Protein AF-A0A7W1KES5-F1 (afdb_monomer)

Foldseek 3Di:
DPPPPVPPPPPDPDDPPPLPPDDPPPPPPPPDDPPPALPDDCVLFLDNQDDDSCADDPGPLQVQQQCDDHGLAPHGAQFAGEDSDDADDDDAAKDKDKDWDFPDDDPFKTKIKIKIWIQGPWAAAPRRHNDHDTGYDRRWIKIWMKIKIKGWPDDDPDLQDKIKIKIKIKIKIWGDKDKHWFFFAFPQADAPNQQFKKFWADPVLFGPSHIDGSRNVRTAIKIKTWGMWMKMKMKMWMDHNFKIKIKIKIKTKTAWIDIDGPQPDPDVCVVIWIAGAAPWDQWWWKFFDDPQKTAQVDTDDIGGASEHDRNHYPPDRDDPDADPDDDPDRMFTWTDDSGTRPHIDGNVGPPRTGGGDRPDRGDTDDNVRTDRSRGIDHIFMKMKIKMKMKGWPPVDPFRKMKMKMKMWMDGPPDGPDDTDMDIDIDIDTHD

pLDDT: mean 80.92, std 19.57, range [22.5, 98.0]

Secondary structure (DSSP, 8-state):
------PPP-----------S--------SS------S-S-TTS-SS--SS----S-S-HHHHHTT----TTB-S---SSBPPSS--------EEEEEEEEEEEE-SSEEEEEEEEEEEE-S-----SBSS----SSTT--EEEEEEEEEEEEE--SSTTSPEEEEEEEEEEEEEEEEEEEEE-EETTT-TTGGGSEEEEE-TTS-EEEEEEETHHHHEEEEEEEEEEEEEEEEEEEEEETTEEEEEEEEEEEEPPPEEEE--SS--TTTTSEEEE--SS-SB-EEEEEETTEEEEEEEEE--B-----TT--SS---PPPPPPPPSS-SEEEEESTTPPP-S-EEGGG--S-EE---SSPPPBP-GGGEEGGGGSPPPEEEEEEEEEEEEE-TTSTT--EEEEEEEEEE--SS-SSPPEEEEEEEEE---

Solvent-accessible surface area (backbone atoms only — not comparable to full-atom values): 23877 Å² total; per-residue (Å²): 134,88,74,81,68,78,68,77,76,81,71,67,83,72,72,85,79,72,69,80,87,79,75,79,76,71,73,89,64,86,88,65,77,82,84,69,70,85,72,68,59,77,87,60,41,60,61,81,60,81,80,44,84,44,82,68,71,95,40,72,68,51,57,43,41,27,72,53,56,44,49,41,29,82,58,50,44,70,33,60,16,50,73,89,60,91,67,84,78,89,74,65,28,59,48,76,48,76,52,68,47,68,81,38,81,53,99,52,32,39,32,34,48,25,44,36,39,35,47,46,62,28,44,59,60,72,35,44,31,74,79,63,72,79,35,46,62,48,44,25,42,32,47,34,42,34,40,39,37,39,41,44,81,38,85,67,94,51,82,87,49,64,34,34,32,42,38,38,41,36,40,41,32,32,34,43,75,20,74,34,36,43,52,24,21,34,61,78,21,44,76,68,25,22,67,39,51,23,36,32,33,50,97,83,60,41,54,70,69,39,32,41,48,26,30,57,68,35,43,41,51,26,40,38,30,30,76,40,37,36,45,34,37,39,34,42,39,42,35,44,79,42,39,38,41,36,44,33,41,34,42,38,40,33,47,44,43,48,60,44,76,58,78,89,60,83,46,87,66,68,80,51,46,34,21,32,36,57,76,54,61,70,36,25,38,27,27,42,33,57,97,61,29,32,39,24,76,47,73,77,47,61,53,68,40,38,47,44,34,70,72,44,40,73,84,53,93,60,74,65,78,55,38,79,80,65,88,82,50,60,61,48,39,39,27,50,92,59,66,72,56,78,54,74,41,48,65,93,68,59,81,84,50,32,42,48,55,85,78,59,78,56,52,69,68,55,81,83,46,44,27,59,70,70,56,39,56,66,40,33,38,38,45,29,45,36,37,36,43,34,40,38,45,74,91,43,94,41,40,37,34,46,28,43,34,39,38,43,34,39,30,77,85,89,49,75,39,79,67,49,70,51,72,51,77,49,72,53,70,47,127

Structure (mmCIF, N/CA/C/O backbone):
data_AF-A0A7W1KES5-F1
#
_entry.id   AF-A0A7W1KES5-F1
#
loop_
_atom_site.group_PDB
_atom_site.id
_atom_site.type_symbol
_atom_site.label_atom_id
_atom_site.label_alt_id
_atom_site.label_comp_id
_atom_site.label_asym_id
_atom_site.label_entity_id
_atom_site.label_seq_id
_atom_site.pdbx_PDB_ins_code
_atom_site.Cartn_x
_atom_site.Cartn_y
_atom_site.Cartn_z
_atom_site.occupancy
_atom_site.B_iso_or_equiv
_atom_site.auth_seq_id
_atom_site.auth_comp_id
_atom_site.auth_asym_id
_atom_site.auth_atom_id
_atom_site.pdbx_PDB_model_num
ATOM 1 N N . TYR A 1 1 ? 24.770 -3.567 -27.917 1.00 22.50 1 TYR A N 1
ATOM 2 C CA . TYR A 1 1 ? 24.218 -4.322 -26.775 1.00 22.50 1 TYR A CA 1
ATOM 3 C C . TYR A 1 1 ? 24.300 -3.466 -25.520 1.00 22.50 1 TYR A C 1
ATOM 5 O O . TYR A 1 1 ? 25.280 -3.547 -24.788 1.00 22.50 1 TYR A O 1
ATOM 13 N N . MET A 1 2 ? 23.306 -2.602 -25.289 1.00 23.97 2 MET A N 1
ATOM 14 C CA . MET A 1 2 ? 23.165 -1.915 -24.003 1.00 23.97 2 MET A CA 1
ATOM 15 C C . MET A 1 2 ? 22.621 -2.920 -22.988 1.00 23.97 2 MET A C 1
ATOM 17 O O . MET A 1 2 ? 21.426 -3.007 -22.758 1.00 23.97 2 MET A O 1
ATOM 21 N N . ASN A 1 3 ? 23.512 -3.709 -22.395 1.00 23.41 3 ASN A N 1
ATOM 22 C CA . ASN A 1 3 ? 23.270 -4.190 -21.046 1.00 23.41 3 ASN A CA 1
ATOM 23 C C . ASN A 1 3 ? 23.783 -3.091 -20.122 1.00 23.41 3 ASN A C 1
ATOM 25 O O . ASN A 1 3 ? 24.955 -3.085 -19.745 1.00 23.41 3 ASN A O 1
ATOM 29 N N . SER A 1 4 ? 22.905 -2.169 -19.732 1.00 24.19 4 SER A N 1
ATOM 30 C CA . SER A 1 4 ? 23.050 -1.474 -18.457 1.00 24.19 4 SER A CA 1
ATOM 31 C C . SER A 1 4 ? 22.823 -2.506 -17.350 1.00 24.19 4 SER A C 1
ATOM 33 O O . SER A 1 4 ? 21.817 -2.528 -16.647 1.00 24.19 4 SER A O 1
ATOM 35 N N . ARG A 1 5 ? 23.798 -3.409 -17.177 1.00 23.38 5 ARG A N 1
ATOM 36 C CA . ARG A 1 5 ? 23.991 -4.037 -15.878 1.00 23.38 5 ARG A CA 1
ATOM 37 C C . ARG A 1 5 ? 24.233 -2.880 -14.927 1.00 23.38 5 ARG A C 1
ATOM 39 O O . ARG A 1 5 ? 25.274 -2.232 -14.999 1.00 23.38 5 ARG A O 1
ATOM 46 N N . VAL A 1 6 ? 23.251 -2.624 -14.072 1.00 26.75 6 VAL A N 1
ATOM 47 C CA . VAL A 1 6 ? 23.444 -1.890 -12.830 1.00 26.75 6 VAL A CA 1
ATOM 48 C C . VAL A 1 6 ? 24.610 -2.581 -12.133 1.00 26.75 6 VAL A C 1
ATOM 50 O O . VAL A 1 6 ? 24.475 -3.681 -11.595 1.00 26.75 6 VAL A O 1
ATOM 53 N N . VAL A 1 7 ? 25.796 -1.985 -12.247 1.00 23.09 7 VAL A N 1
ATOM 54 C CA . VAL A 1 7 ? 26.923 -2.325 -11.389 1.00 23.09 7 VAL A CA 1
ATOM 55 C C . VAL A 1 7 ? 26.403 -2.077 -9.975 1.00 23.09 7 VAL A C 1
ATOM 57 O O . VAL A 1 7 ? 25.830 -1.006 -9.746 1.00 23.09 7 VAL A O 1
ATOM 60 N N . PRO A 1 8 ? 26.507 -3.044 -9.045 1.00 25.86 8 PRO A N 1
ATOM 61 C CA . PRO A 1 8 ? 26.100 -2.795 -7.676 1.00 25.86 8 PRO A CA 1
ATOM 62 C C . PRO A 1 8 ? 26.885 -1.574 -7.225 1.00 25.86 8 PRO A C 1
ATOM 64 O O . PRO A 1 8 ? 28.117 -1.582 -7.296 1.00 25.86 8 PRO A O 1
ATOM 67 N N . SER A 1 9 ? 26.188 -0.519 -6.805 1.00 26.70 9 SER A N 1
ATOM 68 C CA . SER A 1 9 ? 26.849 0.520 -6.040 1.00 26.70 9 SER A CA 1
ATOM 69 C C . SER A 1 9 ? 27.571 -0.202 -4.908 1.00 26.70 9 SER A C 1
ATOM 71 O O . SER A 1 9 ? 26.976 -0.970 -4.148 1.00 26.70 9 SER A O 1
ATOM 73 N N . THR A 1 10 ? 28.888 -0.038 -4.843 1.00 26.05 10 THR A N 1
ATOM 74 C CA . THR A 1 10 ? 29.629 -0.315 -3.623 1.00 26.05 10 THR A CA 1
ATOM 75 C C . THR A 1 10 ? 29.059 0.637 -2.589 1.00 26.05 10 THR A C 1
ATOM 77 O O . THR A 1 10 ? 29.464 1.795 -2.500 1.00 26.05 10 THR A O 1
ATOM 80 N N . VAL A 1 11 ? 28.038 0.164 -1.878 1.00 30.08 11 VAL A N 1
ATOM 81 C CA . VAL A 1 11 ? 27.541 0.779 -0.660 1.00 30.08 11 VAL A CA 1
ATOM 82 C C . VAL A 1 11 ? 28.735 0.745 0.280 1.00 30.08 11 VAL A C 1
ATOM 84 O O . VAL A 1 11 ? 29.110 -0.312 0.790 1.00 30.08 11 VAL A O 1
ATOM 87 N N . LEU A 1 12 ? 29.398 1.896 0.419 1.00 28.86 12 LEU A N 1
ATOM 88 C CA . LEU A 1 12 ? 30.287 2.148 1.544 1.00 28.86 12 LEU A CA 1
ATOM 89 C C . LEU A 1 12 ? 29.536 1.688 2.799 1.00 28.86 12 LEU A C 1
ATOM 91 O O . LEU A 1 12 ? 28.345 1.991 2.898 1.00 28.86 12 LEU A O 1
ATOM 95 N N . PRO A 1 13 ? 30.164 0.932 3.716 1.00 28.81 13 PRO A N 1
ATOM 96 C CA . PRO A 1 13 ? 29.484 0.480 4.919 1.00 28.81 13 PRO A CA 1
ATOM 97 C C . PRO A 1 13 ? 28.907 1.706 5.623 1.00 28.81 13 PRO A C 1
ATOM 99 O O . PRO A 1 13 ? 29.654 2.571 6.086 1.00 28.81 13 PRO A O 1
ATOM 102 N N . GLU A 1 14 ? 27.577 1.808 5.632 1.00 35.47 14 GLU A N 1
ATOM 103 C CA . GLU A 1 14 ? 26.899 2.857 6.374 1.00 35.47 14 GLU A CA 1
ATOM 104 C C . GLU A 1 14 ? 27.349 2.744 7.837 1.00 35.47 14 GLU A C 1
ATOM 106 O O . GLU A 1 14 ? 27.406 1.628 8.376 1.00 35.47 14 GLU A O 1
ATOM 111 N N . PRO A 1 15 ? 27.711 3.863 8.489 1.00 33.88 15 PRO A N 1
ATOM 112 C CA . PRO A 1 15 ? 28.007 3.840 9.912 1.00 33.88 15 PRO A CA 1
ATOM 113 C C . PRO A 1 15 ? 26.802 3.243 10.655 1.00 33.88 15 PRO A C 1
ATOM 115 O O . PRO A 1 15 ? 25.668 3.399 10.197 1.00 33.88 15 PRO A O 1
ATOM 118 N N . PRO A 1 16 ? 27.004 2.551 11.790 1.00 31.52 16 PRO A N 1
ATOM 119 C CA . PRO A 1 16 ? 25.900 1.978 12.544 1.00 31.52 16 PRO A CA 1
ATOM 120 C C . PRO A 1 16 ? 24.924 3.098 12.918 1.00 31.52 16 PRO A C 1
ATOM 122 O O . PRO A 1 16 ? 25.215 3.919 13.787 1.00 31.52 16 PRO A O 1
ATOM 125 N N . TYR A 1 17 ? 23.775 3.143 12.241 1.00 35.91 17 TYR A N 1
ATOM 126 C CA . TYR A 1 17 ? 22.695 4.061 12.567 1.00 35.91 17 TYR A CA 1
ATOM 127 C C . TYR A 1 17 ? 22.159 3.685 13.948 1.00 35.91 17 TYR A C 1
ATOM 129 O O . TYR A 1 17 ? 21.312 2.802 14.100 1.00 35.91 17 TYR A O 1
ATOM 137 N N . SER A 1 18 ? 22.659 4.359 14.981 1.00 34.75 18 SER A N 1
ATOM 138 C CA . SER A 1 18 ? 21.967 4.437 16.255 1.00 34.75 18 SER A CA 1
ATOM 139 C C . SER A 1 18 ? 20.704 5.266 16.023 1.00 34.75 18 SER A C 1
ATOM 141 O O . SER A 1 18 ? 20.756 6.455 15.710 1.00 34.75 18 SER A O 1
ATOM 143 N N . CYS A 1 19 ? 19.540 4.617 16.108 1.00 30.81 19 CYS A N 1
ATOM 144 C CA . CYS A 1 19 ? 18.259 5.315 16.059 1.00 30.81 19 CYS A CA 1
ATOM 145 C C . CYS A 1 19 ? 18.276 6.387 17.176 1.00 30.81 19 CYS A C 1
ATOM 147 O O . CYS A 1 19 ? 18.504 6.018 18.332 1.00 30.81 19 CYS A O 1
ATOM 149 N N . PRO A 1 20 ? 18.082 7.690 16.881 1.00 35.19 20 PRO A N 1
ATOM 150 C CA . PRO A 1 20 ? 18.092 8.718 17.914 1.00 35.19 20 PRO A CA 1
ATOM 151 C C . PRO A 1 20 ? 16.995 8.400 18.932 1.00 35.19 20 PRO A C 1
ATOM 153 O O . PRO A 1 20 ? 15.816 8.295 18.594 1.00 35.19 20 PRO A O 1
ATOM 156 N N . VAL A 1 21 ? 17.415 8.180 20.178 1.00 43.50 21 VAL A N 1
ATOM 157 C CA . VAL A 1 21 ? 16.551 7.730 21.280 1.00 43.50 21 VAL A CA 1
ATOM 158 C C . VAL A 1 21 ? 15.686 8.878 21.821 1.00 43.50 21 VAL A C 1
ATOM 160 O O . VAL A 1 21 ? 14.655 8.623 22.427 1.00 43.50 21 VAL A O 1
ATOM 163 N N . ASN A 1 22 ? 16.034 10.137 21.536 1.00 38.88 22 ASN A N 1
ATOM 164 C CA . ASN A 1 22 ? 15.450 11.303 22.204 1.00 38.88 22 ASN A CA 1
ATOM 165 C C . ASN A 1 22 ? 14.946 12.382 21.240 1.00 38.88 22 ASN A C 1
ATOM 167 O O . ASN A 1 22 ? 15.418 13.515 21.251 1.00 38.88 22 ASN A O 1
ATOM 171 N N . THR A 1 23 ? 13.926 12.067 20.452 1.00 34.72 23 THR A N 1
ATOM 172 C CA . THR A 1 23 ? 12.963 13.098 20.045 1.00 34.72 23 THR A CA 1
ATOM 173 C C . THR A 1 23 ? 11.619 12.749 20.654 1.00 34.72 23 THR A C 1
ATOM 175 O O . THR A 1 23 ? 10.756 12.120 20.044 1.00 34.72 23 THR A O 1
ATOM 178 N N . THR A 1 24 ? 11.454 13.145 21.915 1.00 33.44 24 THR A N 1
ATOM 179 C CA . THR A 1 24 ? 10.145 13.352 22.526 1.00 33.44 24 THR A CA 1
ATOM 180 C C . THR A 1 24 ? 9.411 14.384 21.676 1.00 33.44 24 THR A C 1
ATOM 182 O O . THR A 1 24 ? 9.537 15.590 21.864 1.00 33.44 24 THR A O 1
ATOM 185 N N . LEU A 1 25 ? 8.656 13.908 20.686 1.00 29.28 25 LEU A N 1
ATOM 186 C CA . LEU A 1 25 ? 7.562 14.678 20.118 1.00 29.28 25 LEU A CA 1
ATOM 187 C C . LEU A 1 25 ? 6.574 14.879 21.263 1.00 29.28 25 LEU A C 1
ATOM 189 O O . LEU A 1 25 ? 5.777 13.993 21.566 1.00 29.28 25 LEU A O 1
ATOM 193 N N . VAL A 1 26 ? 6.707 16.009 21.958 1.00 29.23 26 VAL A N 1
ATOM 194 C CA . VAL A 1 26 ? 5.766 16.425 22.992 1.00 29.23 26 VAL A CA 1
ATOM 195 C C . VAL A 1 26 ? 4.413 16.543 22.294 1.00 29.23 26 VAL A C 1
ATOM 197 O O . VAL A 1 26 ? 4.291 17.333 21.350 1.00 29.23 26 VAL A O 1
ATOM 200 N N . PRO A 1 27 ? 3.409 15.733 22.665 1.00 30.84 27 PRO A N 1
ATOM 201 C CA . PRO A 1 27 ? 2.103 15.854 22.055 1.00 30.84 27 PRO A CA 1
ATOM 202 C C . PRO A 1 27 ? 1.579 17.260 22.349 1.00 30.84 27 PRO A C 1
ATOM 204 O O . PRO A 1 27 ? 1.661 17.748 23.476 1.00 30.84 27 PRO A O 1
ATOM 207 N N . ARG A 1 28 ? 1.066 17.937 21.319 1.00 29.88 28 ARG A N 1
ATOM 208 C CA . ARG A 1 28 ? 0.442 19.260 21.435 1.00 29.88 28 ARG A CA 1
ATOM 209 C C . ARG A 1 28 ? -0.940 19.110 22.092 1.00 29.88 28 ARG A C 1
ATOM 211 O O . ARG A 1 28 ? -1.958 19.412 21.485 1.00 29.88 28 ARG A O 1
ATOM 218 N N . PHE A 1 29 ? -0.980 18.606 23.323 1.00 32.78 29 PHE A N 1
ATOM 219 C CA . PHE A 1 29 ? -2.129 18.761 24.205 1.00 32.78 29 PHE A CA 1
ATOM 220 C C . PHE A 1 29 ? -1.980 20.120 24.880 1.00 32.78 29 PHE A C 1
ATOM 222 O O . PHE A 1 29 ? -1.176 20.306 25.790 1.00 32.78 29 PHE A O 1
ATOM 229 N N . ILE A 1 30 ? -2.715 21.107 24.375 1.00 30.69 30 ILE A N 1
ATOM 230 C CA . ILE A 1 30 ? -2.889 22.374 25.076 1.00 30.69 30 ILE A CA 1
ATOM 231 C C . ILE A 1 30 ? -3.699 22.056 26.340 1.00 30.69 30 ILE A C 1
ATOM 233 O O . ILE A 1 30 ? -4.882 21.745 26.249 1.00 30.69 30 ILE A O 1
ATOM 237 N N . GLY A 1 31 ? -3.054 22.119 27.507 1.00 29.22 31 GLY A N 1
ATOM 238 C CA . GLY A 1 31 ? -3.742 22.344 28.781 1.00 29.22 31 GLY A CA 1
ATOM 239 C C . GLY A 1 31 ? -4.146 21.139 29.636 1.00 29.22 31 GLY A C 1
ATOM 240 O O . GLY A 1 31 ? -4.930 21.338 30.557 1.00 29.22 31 GLY A O 1
ATOM 241 N N . GLN A 1 32 ? -3.623 19.928 29.424 1.00 33.50 32 GLN A N 1
ATOM 242 C CA . GLN A 1 32 ? -3.761 18.854 30.421 1.00 33.50 32 GLN A CA 1
ATOM 243 C C . GLN A 1 32 ? -2.382 18.383 30.882 1.00 33.50 32 GLN A C 1
ATOM 245 O O . GLN A 1 32 ? -1.514 18.081 30.064 1.00 33.50 32 GLN A O 1
ATOM 250 N N . GLN A 1 33 ? -2.176 18.390 32.204 1.00 28.94 33 GLN A N 1
ATOM 251 C CA . GLN A 1 33 ? -1.001 17.812 32.853 1.00 28.94 33 GLN A CA 1
ATOM 252 C C . GLN A 1 33 ? -0.781 16.376 32.344 1.00 28.94 33 GLN A C 1
ATOM 254 O O . GLN A 1 33 ? -1.757 15.705 31.996 1.00 28.94 33 GLN A O 1
ATOM 259 N N . PRO A 1 34 ? 0.475 15.889 32.285 1.00 29.86 34 PRO A N 1
ATOM 260 C CA . PRO A 1 34 ? 0.711 14.481 32.009 1.00 29.86 34 PRO A CA 1
ATOM 261 C C . PRO A 1 34 ? -0.091 13.688 33.038 1.00 29.86 34 PRO A C 1
ATOM 263 O O . PRO A 1 34 ? 0.063 13.932 34.232 1.00 29.86 34 PRO A O 1
ATOM 266 N N . LEU A 1 35 ? -0.970 12.795 32.577 1.00 36.56 35 LEU A N 1
ATOM 267 C CA . LEU A 1 35 ? -1.614 11.814 33.443 1.00 36.56 35 LEU A CA 1
ATOM 268 C C . LEU A 1 35 ? -0.486 10.982 34.060 1.00 36.56 35 LEU A C 1
ATOM 270 O O . LEU A 1 35 ? 0.051 10.070 33.426 1.00 36.56 35 LEU A O 1
ATOM 274 N N . GLU A 1 36 ? -0.065 11.388 35.259 1.00 35.03 36 GLU A N 1
ATOM 275 C CA . GLU A 1 36 ? 0.751 10.592 36.157 1.00 35.03 36 GLU A CA 1
ATOM 276 C C . GLU A 1 36 ? 0.100 9.215 36.264 1.00 35.03 36 GLU A C 1
ATOM 278 O O . GLU A 1 36 ? -1.122 9.109 36.267 1.00 35.03 36 GLU A O 1
ATOM 283 N N . THR A 1 37 ? 0.945 8.182 36.260 1.00 34.94 37 THR A N 1
ATOM 284 C CA . THR A 1 37 ? 0.704 6.793 36.687 1.00 34.94 37 THR A CA 1
ATOM 285 C C . THR A 1 37 ? -0.748 6.393 36.956 1.00 34.94 37 THR A C 1
ATOM 287 O O . THR A 1 37 ? -1.386 7.014 37.795 1.00 34.94 37 THR A O 1
ATOM 290 N N . CYS A 1 38 ? -1.210 5.279 36.367 1.00 42.09 38 CYS A N 1
ATOM 291 C CA . CYS A 1 38 ? -2.447 4.554 36.712 1.00 42.09 38 CYS A CA 1
ATOM 292 C C . CYS A 1 38 ? -2.543 4.200 38.217 1.00 42.09 38 CYS A C 1
ATOM 294 O O . CYS A 1 38 ? -2.429 3.040 38.604 1.00 42.09 38 CYS A O 1
ATOM 296 N N . ASN A 1 39 ? -2.717 5.210 39.058 1.00 36.47 39 ASN A N 1
ATOM 297 C CA . ASN A 1 39 ? -2.851 5.178 40.507 1.00 36.47 39 ASN A CA 1
ATOM 298 C C . ASN A 1 39 ? -4.284 5.555 40.897 1.00 36.47 39 A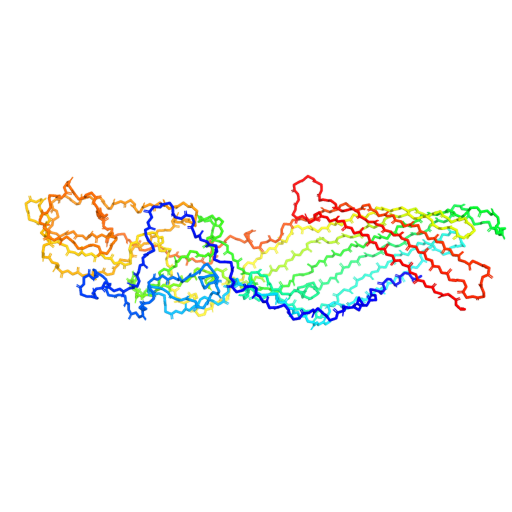SN A C 1
ATOM 300 O O . ASN A 1 39 ? -4.529 5.996 42.016 1.00 36.47 39 ASN A O 1
ATOM 304 N N . GLU A 1 40 ? -5.244 5.395 39.988 1.00 44.84 40 GLU A N 1
ATOM 305 C CA . GLU A 1 40 ? -6.635 5.344 40.409 1.00 44.84 40 GLU A CA 1
ATOM 306 C C . GLU A 1 40 ? -6.884 3.970 41.033 1.00 44.84 40 GLU A C 1
ATOM 308 O O . GLU A 1 40 ? -6.572 2.934 40.441 1.00 44.84 40 GLU A O 1
ATOM 313 N N . ASP A 1 41 ? -7.383 3.976 42.270 1.00 42.06 41 ASP A N 1
ATOM 314 C CA . ASP A 1 41 ? -7.801 2.778 42.992 1.00 42.06 41 ASP A CA 1
ATOM 315 C C . ASP A 1 41 ? -8.721 1.944 42.077 1.00 42.06 41 ASP A C 1
ATOM 317 O O . ASP A 1 41 ? -9.739 2.470 41.619 1.00 42.06 41 ASP A O 1
ATOM 321 N N . PRO A 1 42 ? -8.418 0.661 41.800 1.00 43.06 42 PRO A N 1
ATOM 322 C CA . PRO A 1 42 ? -9.267 -0.190 40.965 1.00 43.06 42 PRO A CA 1
ATOM 323 C C . PRO A 1 42 ? -10.704 -0.338 41.500 1.00 43.06 42 PRO A C 1
ATOM 325 O O . PRO A 1 42 ? -11.564 -0.827 40.776 1.00 43.06 42 PRO A O 1
ATOM 328 N N . ARG A 1 43 ? -10.982 0.094 42.740 1.00 41.25 43 ARG A N 1
ATOM 329 C CA . ARG A 1 43 ? -12.330 0.172 43.331 1.00 41.25 43 ARG A CA 1
ATOM 330 C C . ARG A 1 43 ? -13.144 1.402 42.908 1.00 41.25 43 ARG A C 1
ATOM 332 O O . ARG A 1 43 ? -14.353 1.386 43.093 1.00 41.25 43 ARG A O 1
ATOM 339 N N . ASN A 1 44 ? -12.514 2.432 42.341 1.00 45.12 44 ASN A N 1
ATOM 340 C CA . ASN A 1 44 ? -13.181 3.653 41.864 1.00 45.12 44 ASN A CA 1
ATOM 341 C C . ASN A 1 44 ? -13.401 3.671 40.347 1.00 45.12 44 ASN A C 1
ATOM 343 O O . ASN A 1 44 ? -13.949 4.640 39.827 1.00 45.12 44 ASN A O 1
ATOM 347 N N . GLN A 1 45 ? -12.985 2.624 39.627 1.00 53.50 45 GLN A N 1
ATOM 348 C CA . GLN A 1 45 ? -13.251 2.526 38.199 1.00 53.50 45 GLN A CA 1
ATOM 349 C C . GLN A 1 45 ? -14.593 1.824 37.968 1.00 53.50 45 GLN A C 1
ATOM 351 O O . GLN A 1 45 ? -14.745 0.668 38.368 1.00 53.50 45 GLN A O 1
ATOM 356 N N . PRO A 1 46 ? -15.548 2.464 37.270 1.00 52.03 46 PRO A N 1
ATOM 357 C CA . PRO A 1 46 ? -16.840 1.862 36.947 1.00 52.03 46 PRO A CA 1
ATOM 358 C C . PRO A 1 46 ? -16.725 0.626 36.050 1.00 52.03 46 PRO A C 1
ATOM 360 O O . PRO A 1 46 ? -17.709 -0.055 35.804 1.00 52.03 46 PRO A O 1
ATOM 363 N N . CYS A 1 47 ? -15.538 0.314 35.535 1.00 59.09 47 CYS A N 1
ATOM 364 C CA . CYS A 1 47 ? -15.312 -0.859 34.713 1.00 59.09 47 CYS A CA 1
ATOM 365 C C . CYS A 1 47 ? -13.964 -1.473 35.057 1.00 59.09 47 CYS A C 1
ATOM 367 O O . CYS A 1 47 ? -12.921 -0.846 34.876 1.00 59.09 47 CYS A O 1
ATOM 369 N N . VAL A 1 48 ? -13.976 -2.716 35.533 1.00 52.28 48 VAL A N 1
ATOM 370 C CA . VAL A 1 48 ? -12.744 -3.457 35.799 1.00 52.28 48 VAL A CA 1
ATOM 371 C C . VAL A 1 48 ? -12.197 -3.958 34.464 1.00 52.28 48 VAL A C 1
ATOM 373 O O . VAL A 1 48 ? -12.683 -4.943 33.908 1.00 52.28 48 VAL A O 1
ATOM 376 N N . PHE A 1 49 ? -11.189 -3.266 33.931 1.00 54.38 49 PHE A N 1
ATOM 377 C CA . PHE A 1 49 ? -10.493 -3.702 32.722 1.00 54.38 49 PHE A CA 1
ATOM 378 C C . PHE A 1 49 ? -9.845 -5.060 32.961 1.00 54.38 49 PHE A C 1
ATOM 380 O O . PHE A 1 49 ? -9.122 -5.264 33.938 1.00 54.38 49 PHE A O 1
ATOM 387 N N . LYS A 1 50 ? -10.099 -5.998 32.048 1.00 48.47 50 LYS A N 1
ATOM 388 C CA . LYS A 1 50 ? -9.835 -7.416 32.293 1.00 48.47 50 LYS A CA 1
ATOM 389 C C . LYS A 1 50 ? -8.350 -7.697 32.577 1.00 48.47 50 LYS A C 1
ATOM 391 O O . LYS A 1 50 ? -8.072 -8.537 33.425 1.00 48.47 50 LYS A O 1
ATOM 396 N N . TYR A 1 51 ? -7.398 -7.018 31.913 1.00 46.94 51 TYR A N 1
ATOM 397 C CA . TYR A 1 51 ? -5.998 -7.483 31.939 1.00 46.94 51 TYR A CA 1
ATOM 398 C C . TYR A 1 51 ? -4.850 -6.468 31.717 1.00 46.94 51 TYR A C 1
ATOM 400 O O . TYR A 1 51 ? -3.700 -6.907 31.714 1.00 46.94 51 TYR A O 1
ATOM 408 N N . ASN A 1 52 ? -5.061 -5.149 31.586 1.00 50.28 52 ASN A N 1
ATOM 409 C CA . ASN A 1 52 ? -3.944 -4.204 31.370 1.00 50.28 52 ASN A CA 1
ATOM 410 C C . ASN A 1 52 ? -3.892 -3.054 32.381 1.00 50.28 52 ASN A C 1
ATOM 412 O O . ASN A 1 52 ? -4.752 -2.182 32.381 1.00 50.28 52 ASN A O 1
ATOM 416 N N . ARG A 1 53 ? -2.814 -3.003 33.181 1.00 50.56 53 ARG A N 1
ATOM 417 C CA . ARG A 1 53 ? -2.487 -1.859 34.061 1.00 50.56 53 ARG A CA 1
ATOM 418 C C . ARG A 1 53 ? -1.838 -0.683 33.317 1.00 50.56 53 ARG A C 1
ATOM 420 O O . ARG A 1 53 ? -1.570 0.342 33.930 1.00 50.56 53 ARG A O 1
ATOM 427 N N . ASN A 1 54 ? -1.564 -0.827 32.019 1.00 54.81 54 ASN A N 1
ATOM 428 C CA . ASN A 1 54 ? -1.001 0.236 31.191 1.00 54.81 54 ASN A CA 1
ATOM 429 C C . ASN A 1 54 ? -2.143 1.028 30.542 1.00 54.81 54 ASN A C 1
ATOM 431 O O . ASN A 1 54 ? -2.685 0.621 29.515 1.00 54.81 54 ASN A O 1
ATOM 435 N N . CYS A 1 55 ? -2.526 2.147 31.157 1.00 59.91 55 CYS A N 1
ATOM 436 C CA . CYS A 1 55 ? -3.639 2.980 30.683 1.00 59.91 55 CYS A CA 1
ATOM 437 C C . CYS A 1 55 ? -3.237 3.879 29.508 1.00 59.91 55 CYS A C 1
ATOM 439 O O . CYS A 1 55 ? -4.081 4.274 28.708 1.00 59.91 55 CYS A O 1
ATOM 441 N N . THR A 1 56 ? -1.949 4.201 29.389 1.00 66.12 56 THR A N 1
ATOM 442 C CA . THR A 1 56 ? -1.424 5.118 28.379 1.00 66.12 56 THR A CA 1
ATOM 443 C C . THR A 1 56 ? -0.053 4.653 27.907 1.00 66.12 56 THR A C 1
ATOM 445 O O . THR A 1 56 ? 0.724 4.054 28.650 1.00 66.12 56 THR A O 1
ATOM 448 N N . THR A 1 57 ? 0.238 4.890 26.631 1.00 72.31 57 THR A N 1
ATOM 449 C CA . THR A 1 57 ? 1.590 4.702 26.103 1.00 72.31 57 THR A CA 1
ATOM 450 C C . THR A 1 57 ? 2.480 5.876 26.506 1.00 72.31 57 THR A C 1
ATOM 452 O O . THR A 1 57 ? 2.016 7.010 26.623 1.00 72.31 57 THR A O 1
ATOM 455 N N . SER A 1 58 ? 3.777 5.622 26.662 1.00 79.00 58 SER A N 1
ATOM 456 C CA . SER A 1 58 ? 4.774 6.661 26.931 1.00 79.00 58 SER A CA 1
ATOM 457 C C . SER A 1 58 ? 5.136 7.494 25.692 1.00 79.00 58 SER A C 1
ATOM 459 O O . SER A 1 58 ? 5.701 8.581 25.814 1.00 79.00 58 SER A O 1
ATOM 461 N N . SER A 1 59 ? 4.850 6.995 24.480 1.00 86.69 59 SER A N 1
ATOM 462 C CA . SER A 1 59 ? 5.231 7.663 23.232 1.00 86.69 59 SER A CA 1
ATOM 463 C C . SER A 1 59 ? 4.437 7.181 22.017 1.00 86.69 59 SER A C 1
ATOM 465 O O . SER A 1 59 ? 4.013 6.030 21.932 1.00 86.69 59 SER A O 1
ATOM 467 N N . LEU A 1 60 ? 4.344 8.029 20.986 1.00 86.19 60 LEU A N 1
ATOM 468 C CA . LEU A 1 60 ? 3.773 7.642 19.688 1.00 86.19 60 LEU A CA 1
ATOM 469 C C . LEU A 1 60 ? 4.489 6.424 19.074 1.00 86.19 60 LEU A C 1
ATOM 471 O O . LEU A 1 60 ? 3.863 5.596 18.413 1.00 86.19 60 LEU A O 1
ATOM 475 N N . ARG A 1 61 ? 5.801 6.297 19.315 1.00 88.31 61 ARG A N 1
ATOM 476 C CA . ARG A 1 61 ? 6.615 5.169 18.850 1.00 88.31 61 ARG A CA 1
ATOM 477 C C . ARG A 1 61 ? 6.122 3.850 19.429 1.00 88.31 61 ARG A C 1
ATOM 479 O O . ARG A 1 61 ? 5.978 2.875 18.698 1.00 88.31 61 ARG A O 1
ATOM 486 N N . GLU A 1 62 ? 5.870 3.821 20.730 1.00 86.62 62 GLU A N 1
ATOM 487 C CA . GLU A 1 62 ? 5.362 2.637 21.413 1.00 86.62 62 GLU A CA 1
ATOM 488 C C . GLU A 1 62 ? 3.923 2.321 20.975 1.00 86.62 62 GLU A C 1
ATOM 490 O O . GLU A 1 62 ? 3.667 1.175 20.594 1.00 86.62 62 GLU A O 1
ATOM 495 N N . ALA A 1 63 ? 3.040 3.325 20.891 1.00 85.38 63 ALA A N 1
ATOM 496 C CA . ALA A 1 63 ? 1.677 3.149 20.378 1.00 85.38 63 ALA A CA 1
ATOM 497 C C . ALA A 1 63 ? 1.645 2.539 18.971 1.00 85.38 63 ALA A C 1
ATOM 499 O O . ALA A 1 63 ? 0.934 1.567 18.734 1.00 85.38 63 ALA A O 1
ATOM 500 N N . LEU A 1 64 ? 2.436 3.070 18.033 1.00 88.81 64 LEU A N 1
ATOM 501 C CA . LEU A 1 64 ? 2.415 2.632 16.634 1.00 88.81 64 LEU A CA 1
ATOM 502 C C . LEU A 1 64 ? 3.287 1.395 16.349 1.00 88.81 64 LEU A C 1
ATOM 504 O O . LEU A 1 64 ? 3.210 0.816 15.261 1.00 88.81 64 LEU A O 1
ATOM 508 N N . SER A 1 65 ? 4.081 0.940 17.325 1.00 88.38 65 SER A N 1
ATOM 509 C CA . SER A 1 65 ? 4.946 -0.243 17.188 1.00 88.38 65 SER A CA 1
ATOM 510 C C . SER A 1 65 ? 4.174 -1.550 16.955 1.00 88.38 65 SER A C 1
ATOM 512 O O . SER A 1 65 ? 4.744 -2.538 16.478 1.00 88.38 65 SER A O 1
ATOM 514 N N . GLY A 1 66 ? 2.892 -1.582 17.339 1.00 85.75 66 GLY A N 1
ATOM 515 C CA . GLY A 1 66 ? 2.059 -2.785 17.360 1.00 85.75 66 GLY A CA 1
ATOM 516 C C . GLY A 1 66 ? 2.478 -3.828 18.393 1.00 85.75 66 GLY A C 1
ATOM 517 O O . GLY A 1 66 ? 2.147 -5.003 18.238 1.00 85.75 66 GLY A O 1
ATOM 518 N N . LYS A 1 67 ? 3.243 -3.425 19.415 1.00 84.69 67 LYS A N 1
ATOM 519 C CA . LYS A 1 67 ? 3.583 -4.254 20.583 1.00 84.69 67 LYS A CA 1
ATOM 520 C C . LYS A 1 67 ? 2.809 -3.855 21.839 1.00 84.69 67 LYS A C 1
ATOM 522 O O . LYS A 1 67 ? 2.685 -4.674 22.742 1.00 84.69 67 LYS A O 1
ATOM 527 N N . PHE A 1 68 ? 2.316 -2.622 21.885 1.00 84.81 68 PHE A N 1
ATOM 528 C CA . PHE A 1 68 ? 1.571 -2.086 23.012 1.00 84.81 68 PHE A CA 1
ATOM 529 C C . PHE A 1 68 ? 0.113 -2.557 22.982 1.00 84.81 68 PHE A C 1
ATOM 531 O O . PHE A 1 68 ? -0.497 -2.666 21.916 1.00 84.81 68 PHE A O 1
ATOM 538 N N . VAL A 1 69 ? -0.424 -2.842 24.161 1.00 85.00 69 VAL A N 1
ATOM 539 C CA . VAL A 1 69 ? -1.818 -3.221 24.404 1.00 85.00 69 VAL A CA 1
ATOM 540 C C . VAL A 1 69 ? -2.370 -2.309 25.494 1.00 85.00 69 VAL A C 1
ATOM 542 O O . VAL A 1 69 ? -1.632 -1.921 26.397 1.00 85.00 69 VAL A O 1
ATOM 545 N N . PHE A 1 70 ? -3.644 -1.943 25.392 1.00 81.25 70 PHE A N 1
ATOM 546 C CA . PHE A 1 70 ? -4.301 -1.016 26.313 1.00 81.25 70 PHE A CA 1
ATOM 547 C C . PHE A 1 70 ? -5.773 -1.379 26.495 1.00 81.25 70 PHE A C 1
ATOM 549 O O . PHE A 1 70 ? -6.379 -1.978 25.604 1.00 81.25 70 PHE A O 1
ATOM 556 N N . GLY A 1 71 ? -6.342 -1.011 27.646 1.00 79.50 71 GLY A N 1
ATOM 557 C CA . GLY A 1 71 ? -7.728 -1.332 27.995 1.00 79.50 71 GLY A CA 1
ATOM 558 C C . GLY A 1 71 ? -8.029 -2.826 27.834 1.00 79.50 71 GLY A C 1
ATOM 559 O O . GLY A 1 71 ? -7.272 -3.676 28.304 1.00 79.50 71 GLY A O 1
ATOM 560 N N . ASP A 1 72 ? -9.099 -3.137 27.104 1.00 82.44 72 ASP A N 1
ATOM 561 C CA . ASP A 1 72 ? -9.555 -4.507 26.831 1.00 82.44 72 ASP A CA 1
ATOM 562 C C . ASP A 1 72 ? -8.785 -5.219 25.707 1.00 82.44 72 ASP A C 1
ATOM 564 O O . ASP A 1 72 ? -9.154 -6.318 25.295 1.00 82.44 72 ASP A O 1
ATOM 568 N N . MET A 1 73 ? -7.746 -4.606 25.137 1.00 86.38 73 MET A N 1
ATOM 569 C CA . MET A 1 73 ? -6.980 -5.237 24.067 1.00 86.38 73 MET A CA 1
ATOM 570 C C . MET A 1 73 ? -6.086 -6.343 24.636 1.00 86.38 73 MET A C 1
ATOM 572 O O . MET A 1 73 ? -5.117 -6.064 25.341 1.00 86.38 73 MET A O 1
ATOM 576 N N . GLN A 1 74 ? -6.377 -7.603 24.305 1.00 83.25 74 GLN A N 1
ATOM 577 C CA . GLN A 1 74 ? -5.620 -8.749 24.834 1.00 83.25 74 GLN A CA 1
ATOM 578 C C . GLN A 1 74 ? -4.401 -9.119 23.984 1.00 83.25 74 GLN A C 1
ATOM 580 O O . GLN A 1 74 ? -3.425 -9.678 24.483 1.00 83.25 74 GLN A O 1
ATOM 585 N N . THR A 1 75 ? -4.435 -8.819 22.683 1.00 83.94 75 THR A N 1
ATOM 586 C CA . THR A 1 75 ? -3.361 -9.196 21.753 1.00 83.94 75 THR A CA 1
ATOM 587 C C . THR A 1 75 ? -2.856 -7.991 20.972 1.00 83.94 75 THR A C 1
ATOM 589 O O . THR A 1 75 ? -3.685 -7.312 20.366 1.00 83.94 75 THR A O 1
ATOM 592 N N . PRO A 1 76 ? -1.533 -7.761 20.878 1.00 88.00 76 PRO A N 1
ATOM 593 C CA . PRO A 1 76 ? -0.977 -6.711 20.031 1.00 88.00 76 PRO A CA 1
ATOM 594 C C . PRO A 1 76 ? -1.343 -6.907 18.553 1.00 88.00 76 PRO A C 1
ATOM 596 O O . PRO A 1 76 ? -1.527 -8.038 18.082 1.00 88.00 76 PRO A O 1
ATOM 599 N N . TRP A 1 77 ? -1.398 -5.822 17.778 1.00 88.19 77 TRP A N 1
ATOM 600 C CA . TRP A 1 77 ? -1.694 -5.937 16.351 1.00 88.19 77 TRP A CA 1
ATOM 601 C C . TRP A 1 77 ? -0.507 -6.468 15.536 1.00 88.19 77 TRP A C 1
ATOM 603 O O . TRP A 1 77 ? 0.663 -6.201 15.816 1.00 88.19 77 TRP A O 1
ATOM 613 N N . LYS A 1 78 ? -0.794 -7.306 14.537 1.00 88.81 78 LYS A N 1
ATOM 614 C CA . LYS A 1 78 ? 0.180 -8.115 13.781 1.00 88.81 78 LYS A CA 1
ATOM 615 C C . LYS A 1 78 ? 0.602 -7.479 12.457 1.00 88.81 78 LYS A C 1
ATOM 617 O O . LYS A 1 78 ? 1.689 -7.787 11.967 1.00 88.81 78 LYS A O 1
ATOM 622 N N . PHE A 1 79 ? -0.240 -6.614 11.904 1.00 93.56 79 PHE A N 1
ATOM 623 C CA . PHE A 1 79 ? -0.065 -5.984 10.597 1.00 93.56 79 PHE A CA 1
ATOM 624 C C . PHE A 1 79 ? 0.022 -4.462 10.722 1.00 93.56 79 PHE A C 1
ATOM 626 O O . PHE A 1 79 ? -0.304 -3.914 11.771 1.00 93.56 79 PHE A O 1
ATOM 633 N N . GLY A 1 80 ? 0.493 -3.786 9.671 1.00 93.12 80 GLY A N 1
ATOM 634 C CA . GLY A 1 80 ? 0.571 -2.320 9.620 1.00 93.12 80 GLY A CA 1
ATOM 635 C C . GLY A 1 80 ? 1.401 -1.693 10.745 1.00 93.12 80 GLY A C 1
ATOM 636 O O . GLY A 1 80 ? 1.100 -0.599 11.204 1.00 93.12 80 GLY A O 1
ATOM 637 N N . ARG A 1 81 ? 2.430 -2.387 11.240 1.00 92.81 81 ARG A N 1
ATOM 638 C CA . ARG A 1 81 ? 3.295 -1.848 12.296 1.00 92.81 81 ARG A CA 1
ATOM 639 C C . ARG A 1 81 ? 4.169 -0.724 11.753 1.00 92.81 81 ARG A C 1
ATOM 641 O O . ARG A 1 81 ? 4.696 -0.823 10.641 1.00 92.81 81 ARG A O 1
ATOM 648 N N . PHE A 1 82 ? 4.381 0.302 12.564 1.00 91.38 82 PHE A N 1
ATOM 649 C CA . PHE A 1 82 ? 5.358 1.337 12.268 1.00 91.38 82 PHE A CA 1
ATOM 650 C C . PHE A 1 82 ? 6.692 0.897 12.843 1.00 91.38 82 PHE A C 1
ATOM 652 O O . PHE A 1 82 ? 6.823 0.678 14.049 1.00 91.38 82 PHE A O 1
ATOM 659 N N . ASP A 1 83 ? 7.673 0.728 11.961 1.00 88.19 83 ASP A N 1
ATOM 660 C CA . ASP A 1 83 ? 9.051 0.609 12.397 1.00 88.19 83 ASP A CA 1
ATOM 661 C C . ASP A 1 83 ? 9.730 1.965 12.288 1.00 88.19 83 ASP A C 1
ATOM 663 O O . ASP A 1 83 ? 9.615 2.653 11.277 1.00 88.19 83 ASP A O 1
ATOM 667 N N . PHE A 1 84 ? 10.426 2.335 13.352 1.00 86.94 84 PHE A N 1
ATOM 668 C CA . PHE A 1 84 ? 11.151 3.593 13.456 1.00 86.94 84 PHE A CA 1
ATOM 669 C C . PHE A 1 84 ? 12.654 3.397 13.252 1.00 86.94 84 PHE A C 1
ATOM 671 O O . PHE A 1 84 ? 13.435 4.314 13.504 1.00 86.94 84 PHE A O 1
ATOM 678 N N . CYS A 1 85 ? 13.055 2.200 12.827 1.00 87.88 85 CYS A N 1
ATOM 679 C CA . CYS A 1 85 ? 14.385 1.914 12.331 1.00 87.88 85 CYS A CA 1
ATOM 680 C C . CYS A 1 85 ? 14.287 1.347 10.896 1.00 87.88 85 CYS A C 1
ATOM 682 O O . CYS A 1 85 ? 13.314 0.651 10.573 1.00 87.88 85 CYS A O 1
ATOM 684 N N . PRO A 1 86 ? 15.262 1.649 10.016 1.00 87.94 86 PRO A N 1
ATOM 685 C CA . PRO A 1 86 ? 15.244 1.197 8.629 1.00 87.94 86 PRO A CA 1
ATOM 686 C C . PRO A 1 86 ? 15.166 -0.328 8.507 1.00 87.94 86 PRO A C 1
ATOM 688 O O . PRO A 1 86 ? 15.796 -1.072 9.260 1.00 87.94 86 PRO A O 1
ATOM 691 N N . ARG A 1 87 ? 14.402 -0.805 7.521 1.00 88.69 87 ARG A N 1
ATOM 692 C CA . ARG A 1 87 ? 14.274 -2.229 7.200 1.00 88.69 87 ARG A CA 1
ATOM 693 C C . ARG A 1 87 ? 14.969 -2.521 5.882 1.00 88.69 87 ARG A C 1
ATOM 695 O O . ARG A 1 87 ? 14.545 -2.034 4.841 1.00 88.69 87 ARG A O 1
ATOM 702 N N . THR A 1 88 ? 15.984 -3.373 5.923 1.00 91.56 88 THR A N 1
ATOM 703 C CA . THR A 1 88 ? 16.739 -3.790 4.740 1.00 91.56 88 THR A CA 1
ATOM 704 C C . THR A 1 88 ? 16.433 -5.239 4.380 1.00 91.56 88 THR A C 1
ATOM 706 O O . THR A 1 88 ? 16.082 -6.066 5.229 1.00 91.56 88 THR A O 1
ATOM 709 N N . LYS A 1 89 ? 16.520 -5.557 3.088 1.00 92.00 89 LYS A N 1
ATOM 710 C CA . LYS A 1 89 ? 16.419 -6.927 2.593 1.00 92.00 89 LYS A CA 1
ATOM 711 C C . LYS A 1 89 ? 17.185 -7.071 1.289 1.00 92.00 89 LYS A C 1
ATOM 713 O O . LYS A 1 89 ? 16.927 -6.335 0.345 1.00 92.00 89 LYS A O 1
ATOM 718 N N . THR A 1 90 ? 18.030 -8.091 1.231 1.00 93.62 90 THR A N 1
ATOM 719 C CA . THR A 1 90 ? 18.791 -8.452 0.035 1.00 93.62 90 THR A CA 1
ATOM 720 C C . THR A 1 90 ? 18.272 -9.777 -0.502 1.00 93.62 90 THR A C 1
ATOM 722 O O . THR A 1 90 ? 18.170 -10.758 0.235 1.00 93.62 90 THR A O 1
ATOM 725 N N . ALA A 1 91 ? 17.890 -9.800 -1.774 1.00 92.25 91 ALA A N 1
ATOM 726 C CA . ALA A 1 91 ? 17.487 -11.001 -2.496 1.00 92.25 91 ALA A CA 1
ATOM 727 C C . ALA A 1 91 ? 17.624 -10.753 -4.005 1.00 92.25 91 ALA A C 1
ATOM 729 O O . ALA A 1 91 ? 17.791 -9.614 -4.438 1.00 92.25 91 ALA A O 1
ATOM 730 N N . VAL A 1 92 ? 17.521 -11.812 -4.805 1.00 92.81 92 VAL A N 1
ATOM 731 C CA . VAL A 1 92 ? 17.420 -11.677 -6.262 1.00 92.81 92 VAL A CA 1
ATOM 732 C C . VAL A 1 92 ? 16.035 -11.119 -6.602 1.00 92.81 92 VAL A C 1
ATOM 734 O O . VAL A 1 92 ? 15.028 -11.661 -6.140 1.00 92.81 92 VAL A O 1
ATOM 737 N N . ALA A 1 93 ? 16.001 -10.019 -7.358 1.00 93.12 93 ALA A N 1
ATOM 738 C CA . ALA A 1 93 ? 14.785 -9.312 -7.757 1.00 93.12 93 ALA A CA 1
ATOM 739 C C . ALA A 1 93 ? 13.985 -10.117 -8.785 1.00 93.12 93 ALA A C 1
ATOM 741 O O . ALA A 1 93 ? 13.316 -11.076 -8.414 1.00 93.12 93 ALA A O 1
ATOM 742 N N . ASP A 1 94 ? 14.060 -9.776 -10.061 1.00 94.94 94 ASP A N 1
ATOM 743 C CA . ASP A 1 94 ? 13.400 -10.523 -11.122 1.00 94.94 94 ASP A CA 1
ATOM 744 C C . ASP A 1 94 ? 14.447 -11.018 -12.127 1.00 94.94 94 ASP A C 1
ATOM 746 O O . ASP A 1 94 ? 15.522 -10.430 -12.255 1.00 94.94 94 ASP A O 1
ATOM 750 N N . ILE A 1 95 ? 14.155 -12.131 -12.798 1.00 95.12 95 ILE A N 1
ATOM 751 C CA . ILE A 1 95 ? 14.976 -12.646 -13.895 1.00 95.12 95 ILE A CA 1
ATOM 752 C C . ILE A 1 95 ? 14.272 -12.286 -15.193 1.00 95.12 95 ILE A C 1
ATOM 754 O O . ILE A 1 95 ? 13.135 -12.697 -15.422 1.00 95.12 95 ILE A O 1
ATOM 758 N N . GLU A 1 96 ? 14.959 -11.539 -16.044 1.00 95.00 96 GLU A N 1
ATOM 759 C CA . GLU A 1 96 ? 14.433 -11.096 -17.329 1.00 95.00 96 GLU A CA 1
ATOM 760 C C . GLU A 1 96 ? 15.013 -11.949 -18.453 1.00 95.00 96 GLU A C 1
ATOM 762 O O . GLU A 1 96 ? 16.225 -12.150 -18.547 1.00 95.00 96 GLU A O 1
ATOM 767 N N . VAL A 1 97 ? 14.133 -12.467 -19.305 1.00 96.19 97 VAL A N 1
ATOM 768 C CA . VAL A 1 97 ? 14.494 -13.195 -20.519 1.00 96.19 97 VAL A CA 1
ATOM 769 C C . VAL A 1 97 ? 13.957 -12.400 -21.696 1.00 96.19 97 VAL A C 1
ATOM 771 O O . VAL A 1 97 ? 12.745 -12.264 -21.862 1.00 96.19 97 VAL A O 1
ATOM 774 N N . ILE A 1 98 ? 14.873 -11.866 -22.500 1.00 95.25 98 ILE A N 1
ATOM 775 C CA . ILE A 1 98 ? 14.564 -11.054 -23.675 1.00 95.25 98 ILE A CA 1
ATOM 776 C C . ILE A 1 98 ? 15.003 -11.837 -24.907 1.00 95.25 98 ILE A C 1
ATOM 778 O O . ILE A 1 98 ? 16.149 -12.277 -24.999 1.00 95.25 98 ILE A O 1
ATOM 782 N N . THR A 1 99 ? 14.087 -12.024 -25.849 1.00 95.94 99 THR A N 1
ATOM 783 C CA . THR A 1 99 ? 14.366 -12.661 -27.138 1.00 95.94 99 THR A CA 1
ATOM 784 C C . THR A 1 99 ? 13.838 -11.773 -28.247 1.00 95.94 99 THR A C 1
ATOM 786 O O . THR A 1 99 ? 12.705 -11.301 -28.174 1.00 95.94 99 THR A O 1
ATOM 789 N N . GLY A 1 100 ? 14.655 -11.492 -29.255 1.00 93.94 100 GLY A N 1
ATOM 790 C CA . GLY A 1 100 ? 14.302 -10.512 -30.271 1.00 93.94 100 GLY A CA 1
ATOM 791 C C . GLY A 1 100 ? 15.018 -10.705 -31.584 1.00 93.94 100 GLY A C 1
ATOM 792 O O . GLY A 1 100 ? 15.912 -11.543 -31.712 1.00 93.94 100 GLY A O 1
ATOM 793 N N . TYR A 1 101 ? 14.575 -9.920 -32.556 1.00 92.94 101 TYR A N 1
ATOM 794 C CA . TYR A 1 101 ? 15.078 -9.936 -33.913 1.00 92.94 101 TYR A CA 1
ATOM 795 C C . TYR A 1 101 ? 15.395 -8.516 -34.374 1.00 92.94 101 TYR A C 1
ATOM 797 O O . TYR A 1 101 ? 14.571 -7.600 -34.273 1.00 92.94 101 TYR A O 1
ATOM 805 N N . ASN A 1 102 ? 16.594 -8.360 -34.930 1.00 91.31 102 ASN A N 1
ATOM 806 C CA . ASN A 1 102 ? 17.014 -7.124 -35.569 1.00 91.31 102 ASN A CA 1
ATOM 807 C C . ASN A 1 102 ? 16.382 -7.058 -36.962 1.00 91.31 102 ASN A C 1
ATOM 809 O O . ASN A 1 102 ? 16.871 -7.685 -37.899 1.00 91.31 102 ASN A O 1
ATOM 813 N N . PHE A 1 103 ? 15.290 -6.307 -37.084 1.00 85.75 103 PHE A N 1
ATOM 814 C CA . PHE A 1 103 ? 14.589 -6.085 -38.350 1.00 85.75 103 PHE A CA 1
ATOM 815 C C . PHE A 1 103 ? 15.413 -5.259 -39.332 1.00 85.75 103 PHE A C 1
ATOM 817 O O . PHE A 1 103 ? 15.382 -5.505 -40.535 1.00 85.75 103 PHE A O 1
ATOM 824 N N . LEU A 1 104 ? 16.148 -4.281 -38.807 1.00 83.88 104 LEU A N 1
ATOM 825 C CA . LEU A 1 104 ? 17.075 -3.462 -39.570 1.00 83.88 104 LEU A CA 1
ATOM 826 C C . LEU A 1 104 ? 18.433 -3.539 -38.890 1.00 83.88 104 LEU A C 1
ATOM 828 O O . LEU A 1 104 ? 18.549 -3.301 -37.688 1.00 83.88 104 LEU A O 1
ATOM 832 N N . ALA A 1 105 ? 19.440 -3.901 -39.673 1.00 82.94 105 ALA A N 1
ATOM 833 C CA . ALA A 1 105 ? 20.832 -3.956 -39.266 1.00 82.94 105 ALA A CA 1
ATOM 834 C C . ALA A 1 105 ? 21.671 -3.405 -40.423 1.00 82.94 105 ALA A C 1
ATOM 836 O O . ALA A 1 105 ? 22.223 -4.157 -41.222 1.00 82.94 105 ALA A O 1
ATOM 837 N N . ALA A 1 106 ? 21.678 -2.081 -40.549 1.00 83.25 106 ALA A N 1
ATOM 838 C CA . ALA A 1 106 ? 22.524 -1.353 -41.483 1.00 83.25 106 ALA A CA 1
ATOM 839 C C . ALA A 1 106 ? 23.676 -0.679 -40.723 1.00 83.25 106 ALA A C 1
ATOM 841 O O . ALA A 1 106 ? 23.663 -0.585 -39.496 1.00 83.25 106 ALA A O 1
ATOM 842 N N . GLU A 1 107 ? 24.667 -0.175 -41.452 1.00 79.38 107 GLU A N 1
ATOM 843 C CA . GLU A 1 107 ? 25.834 0.498 -40.862 1.00 79.38 107 GLU A CA 1
ATOM 844 C C . GLU A 1 107 ? 25.446 1.751 -40.064 1.00 79.38 107 GLU A C 1
ATOM 846 O O . GLU A 1 107 ? 26.054 2.051 -39.039 1.00 79.38 107 GLU A O 1
ATOM 851 N N . ASN A 1 108 ? 24.390 2.449 -40.493 1.00 82.88 108 ASN A N 1
ATOM 852 C CA . ASN A 1 108 ? 23.920 3.693 -39.886 1.00 82.88 108 ASN A CA 1
ATOM 853 C C . ASN A 1 108 ? 22.654 3.567 -39.041 1.00 82.88 108 ASN A C 1
ATOM 855 O O . ASN A 1 108 ? 22.217 4.546 -38.435 1.00 82.88 108 ASN A O 1
ATOM 859 N N . SER A 1 109 ? 22.037 2.390 -39.001 1.00 86.06 109 SER A N 1
ATOM 860 C CA . SER A 1 109 ? 20.774 2.215 -38.302 1.00 86.06 109 SER A CA 1
ATOM 861 C C . SER A 1 109 ? 20.576 0.788 -37.829 1.00 86.06 109 SER A C 1
ATOM 863 O O . SER A 1 109 ? 20.871 -0.175 -38.537 1.00 86.06 109 SER A O 1
ATOM 865 N N . HIS A 1 110 ? 20.036 0.649 -36.622 1.00 89.75 110 HIS A N 1
ATOM 866 C CA . HIS A 1 110 ? 19.525 -0.630 -36.164 1.00 89.75 110 HIS A CA 1
ATOM 867 C C . HIS A 1 110 ? 18.147 -0.468 -35.547 1.00 89.75 110 HIS A C 1
ATOM 869 O O . HIS A 1 110 ? 17.871 0.500 -34.843 1.00 89.75 110 HIS A O 1
ATOM 875 N N . MET A 1 111 ? 17.284 -1.441 -35.804 1.00 93.44 111 MET A N 1
ATOM 876 C CA . MET A 1 111 ? 15.972 -1.540 -35.185 1.00 93.44 111 MET A CA 1
ATOM 877 C C . MET A 1 111 ? 15.759 -2.982 -34.748 1.00 93.44 111 MET A C 1
ATOM 879 O O . MET A 1 111 ? 15.778 -3.903 -35.566 1.00 93.44 111 MET A O 1
ATOM 883 N N . ASN A 1 112 ? 15.562 -3.163 -33.450 1.00 93.81 112 ASN A N 1
ATOM 884 C CA . ASN A 1 112 ? 15.323 -4.435 -32.797 1.00 93.81 112 ASN A CA 1
ATOM 885 C C . ASN A 1 112 ? 13.941 -4.416 -32.157 1.00 93.81 112 ASN A C 1
ATOM 887 O O . ASN A 1 112 ? 13.602 -3.480 -31.435 1.00 93.81 112 ASN A O 1
ATOM 891 N N . VAL A 1 113 ? 13.176 -5.479 -32.365 1.00 95.38 113 VAL A N 1
ATOM 892 C CA . VAL A 1 113 ? 11.960 -5.734 -31.594 1.00 95.38 113 VAL A CA 1
ATOM 893 C C . VAL A 1 113 ? 12.141 -7.063 -30.888 1.00 95.38 113 VAL A C 1
ATOM 895 O O . VAL A 1 113 ? 12.521 -8.068 -31.491 1.00 95.38 113 VAL A O 1
ATOM 898 N N . SER A 1 114 ? 11.874 -7.062 -29.591 1.00 96.19 114 SER A N 1
ATOM 899 C CA . SER A 1 114 ? 12.028 -8.217 -28.721 1.00 96.19 114 SER A CA 1
ATOM 900 C C . SER A 1 114 ? 10.758 -8.472 -27.926 1.00 96.19 114 SER A C 1
ATOM 902 O O . SER A 1 114 ? 10.046 -7.544 -27.556 1.00 96.19 114 SER A O 1
ATOM 904 N N . ALA A 1 115 ? 10.492 -9.734 -27.624 1.00 97.25 115 ALA A N 1
ATOM 905 C CA . ALA A 1 115 ? 9.593 -10.120 -26.553 1.00 97.25 115 ALA A CA 1
ATOM 906 C C . ALA A 1 115 ? 10.383 -10.195 -25.241 1.00 97.25 115 ALA A C 1
ATOM 908 O O . ALA A 1 115 ? 11.532 -10.64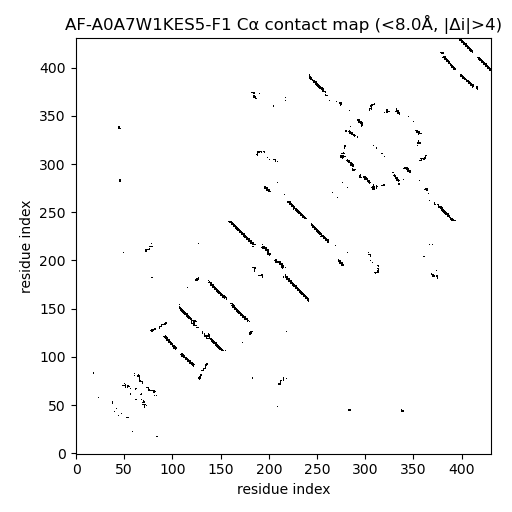4 -25.221 1.00 97.25 115 ALA A O 1
ATOM 909 N N . ILE A 1 116 ? 9.754 -9.789 -24.142 1.00 96.94 116 ILE A N 1
ATOM 910 C CA . ILE A 1 116 ? 10.308 -9.929 -22.797 1.00 96.94 116 ILE A CA 1
ATOM 911 C C . ILE A 1 116 ? 9.380 -10.761 -21.922 1.00 96.94 116 ILE A C 1
ATOM 913 O O . ILE A 1 116 ? 8.171 -10.526 -21.865 1.00 96.94 116 ILE A O 1
ATOM 917 N N . VAL A 1 117 ? 9.972 -11.708 -21.200 1.00 97.62 117 VAL A N 1
ATOM 918 C CA . VAL A 1 117 ? 9.335 -12.435 -20.104 1.00 97.62 117 VAL A CA 1
ATOM 919 C C . VAL A 1 117 ? 10.109 -12.152 -18.827 1.00 97.62 117 VAL A C 1
ATOM 921 O O . VAL A 1 117 ? 11.328 -12.307 -18.782 1.00 97.62 117 VAL A O 1
ATOM 924 N N . VAL A 1 118 ? 9.395 -11.768 -17.773 1.00 96.94 118 VAL A N 1
ATOM 925 C CA . VAL A 1 118 ? 9.986 -11.506 -16.458 1.00 96.94 118 VAL A CA 1
ATOM 926 C C . VAL A 1 118 ? 9.515 -12.573 -15.479 1.00 96.94 118 VAL A C 1
ATOM 928 O O . VAL A 1 118 ? 8.325 -12.670 -15.160 1.00 96.94 118 VAL A O 1
ATOM 931 N N . VAL A 1 119 ? 10.466 -13.377 -15.006 1.00 96.94 119 VAL A N 1
ATOM 932 C CA . VAL A 1 119 ? 10.272 -14.424 -14.005 1.00 96.94 119 VAL A CA 1
ATOM 933 C C . VAL A 1 119 ? 10.485 -13.816 -12.621 1.00 96.94 119 VAL A C 1
ATOM 935 O O . VAL A 1 119 ? 11.595 -13.385 -12.295 1.00 96.94 119 VAL A O 1
ATOM 938 N N . PRO A 1 120 ? 9.464 -13.797 -11.753 1.00 95.56 120 PRO A N 1
ATOM 939 C CA . PRO A 1 120 ? 9.587 -13.055 -10.518 1.00 95.56 120 PRO A CA 1
ATOM 940 C C . PRO A 1 120 ? 10.226 -13.886 -9.398 1.00 95.56 120 PRO A C 1
ATOM 942 O O . PRO A 1 120 ? 9.576 -14.691 -8.712 1.00 95.56 120 PRO A O 1
ATOM 945 N N . THR A 1 121 ? 11.512 -13.667 -9.145 1.00 94.69 121 THR A N 1
ATOM 946 C CA . THR A 1 121 ? 12.256 -14.343 -8.069 1.00 94.69 121 THR A CA 1
ATOM 947 C C . THR A 1 121 ? 12.151 -13.646 -6.714 1.00 94.69 121 THR A C 1
ATOM 949 O O . THR A 1 121 ? 12.312 -14.310 -5.690 1.00 94.69 121 THR A O 1
ATOM 952 N N . GLY A 1 122 ? 11.708 -12.391 -6.695 1.00 92.19 122 GLY A N 1
ATOM 953 C CA . GLY A 1 122 ? 11.646 -11.518 -5.529 1.00 92.19 122 GLY A CA 1
ATOM 954 C C . GLY A 1 122 ? 10.617 -11.907 -4.465 1.00 92.19 122 GLY A C 1
ATOM 955 O O . GLY A 1 122 ? 10.142 -13.045 -4.400 1.00 92.19 122 GLY A O 1
ATOM 956 N N . ASN A 1 123 ? 10.247 -10.974 -3.585 1.00 92.75 123 ASN A N 1
ATOM 957 C CA . ASN A 1 123 ? 9.295 -11.234 -2.497 1.00 92.75 123 ASN A CA 1
ATOM 958 C C . ASN A 1 123 ? 7.883 -10.697 -2.765 1.00 92.75 123 ASN A C 1
ATOM 960 O O . ASN A 1 123 ? 7.622 -9.990 -3.729 1.00 92.75 123 ASN A O 1
ATOM 964 N N . ARG A 1 124 ? 6.952 -11.080 -1.883 1.00 92.94 124 ARG A N 1
ATOM 965 C CA . ARG A 1 124 ? 5.584 -10.548 -1.813 1.00 92.94 124 ARG A CA 1
ATOM 966 C C . ARG A 1 124 ? 5.448 -9.607 -0.619 1.00 92.94 124 ARG A C 1
ATOM 968 O O . ARG A 1 124 ? 6.126 -9.862 0.387 1.00 92.94 124 ARG A O 1
ATOM 975 N N . PRO A 1 125 ? 4.541 -8.620 -0.693 1.00 92.00 125 PRO A N 1
ATOM 976 C CA . PRO A 1 125 ? 4.146 -7.863 0.478 1.00 92.00 125 PRO A CA 1
ATOM 977 C C . PRO A 1 125 ? 3.419 -8.785 1.467 1.00 92.00 125 PRO A C 1
ATOM 979 O O . PRO A 1 125 ? 2.570 -9.599 1.084 1.00 92.00 125 PRO A O 1
ATOM 982 N N . LYS A 1 126 ? 3.802 -8.698 2.740 1.00 91.69 126 LYS A N 1
ATOM 983 C CA . LYS A 1 126 ? 3.195 -9.413 3.868 1.00 91.69 126 LYS A CA 1
ATOM 984 C C . LYS A 1 126 ? 2.365 -8.483 4.756 1.00 91.69 126 LYS A C 1
ATOM 986 O O . LYS A 1 126 ? 1.766 -8.978 5.708 1.00 91.69 126 LYS A O 1
ATOM 991 N N . SER A 1 127 ? 2.361 -7.170 4.497 1.00 92.31 127 SER A N 1
ATOM 992 C CA . SER A 1 127 ? 1.665 -6.133 5.279 1.00 92.31 127 SER A CA 1
ATOM 993 C C . SER A 1 127 ? 1.979 -6.142 6.782 1.00 92.31 127 SER A C 1
ATOM 995 O O . SER A 1 127 ? 1.193 -5.660 7.594 1.00 92.31 127 SER A O 1
ATOM 997 N N . ARG A 1 128 ? 3.125 -6.699 7.199 1.00 91.88 128 ARG A N 1
ATOM 998 C CA . ARG A 1 128 ? 3.526 -6.717 8.623 1.00 91.88 128 ARG A CA 1
ATOM 999 C C . ARG A 1 128 ? 3.884 -5.322 9.121 1.00 91.88 128 ARG A C 1
ATOM 1001 O O . ARG A 1 128 ? 3.552 -4.965 10.246 1.00 91.88 128 ARG A O 1
ATOM 1008 N N . TYR A 1 129 ? 4.546 -4.563 8.259 1.00 92.81 129 TYR A N 1
ATOM 1009 C CA . TYR A 1 129 ? 4.948 -3.184 8.482 1.00 92.81 129 TYR A CA 1
ATOM 1010 C C . TYR A 1 129 ? 4.333 -2.309 7.396 1.00 92.81 129 TYR A C 1
ATOM 1012 O O . TYR A 1 129 ? 4.072 -2.803 6.299 1.00 92.81 129 TYR A O 1
ATOM 1020 N N . ILE A 1 130 ? 4.113 -1.030 7.699 1.00 90.88 130 ILE A N 1
ATOM 1021 C CA . ILE A 1 130 ? 3.611 -0.066 6.710 1.00 90.88 130 ILE A CA 1
ATOM 1022 C C . ILE A 1 130 ? 4.612 0.147 5.561 1.00 90.88 130 ILE A C 1
ATOM 1024 O O . ILE A 1 130 ? 4.212 0.245 4.405 1.00 90.88 130 ILE A O 1
ATOM 1028 N N . PHE A 1 131 ? 5.911 0.113 5.874 1.00 90.19 131 PHE A N 1
ATOM 1029 C CA . PHE A 1 131 ? 7.003 0.115 4.904 1.00 90.19 131 PHE A CA 1
ATOM 1030 C C . PHE A 1 131 ? 7.796 -1.181 5.046 1.00 90.19 131 PHE A C 1
ATOM 1032 O O . PHE A 1 131 ? 8.629 -1.331 5.941 1.00 90.19 131 PHE A O 1
ATOM 1039 N N . GLU A 1 132 ? 7.506 -2.155 4.186 1.00 91.19 132 GLU A N 1
ATOM 1040 C CA . GLU A 1 132 ? 8.293 -3.382 4.091 1.00 91.19 132 GLU A CA 1
ATOM 1041 C C . GLU A 1 132 ? 9.209 -3.343 2.861 1.00 91.19 132 GLU A C 1
ATOM 1043 O O . GLU A 1 132 ? 8.776 -2.904 1.794 1.00 91.19 132 GLU A O 1
ATOM 1048 N N . PRO A 1 133 ? 10.470 -3.801 2.975 1.00 92.19 133 PRO A N 1
ATOM 1049 C CA . PRO A 1 133 ? 11.384 -3.797 1.845 1.00 92.19 133 PRO A CA 1
ATOM 1050 C C . PRO A 1 133 ? 10.897 -4.772 0.768 1.00 92.19 133 PRO A C 1
ATOM 1052 O O . PRO A 1 133 ? 10.705 -5.977 1.006 1.00 92.19 133 PRO A O 1
ATOM 1055 N N . MET A 1 134 ? 10.713 -4.229 -0.431 1.00 92.19 134 MET A N 1
ATOM 1056 C CA . MET A 1 134 ? 10.278 -4.950 -1.619 1.00 92.19 134 MET A CA 1
ATOM 1057 C C . MET A 1 134 ? 11.464 -5.179 -2.550 1.00 92.19 134 MET A C 1
ATOM 1059 O O . MET A 1 134 ? 12.249 -4.279 -2.819 1.00 92.19 134 MET A O 1
ATOM 1063 N N . VAL A 1 135 ? 11.586 -6.411 -3.024 1.00 92.69 135 VAL A N 1
ATOM 1064 C CA . VAL A 1 135 ? 12.617 -6.879 -3.943 1.00 92.69 135 VAL A CA 1
ATOM 1065 C C . VAL A 1 135 ? 11.898 -7.497 -5.134 1.00 92.69 135 VAL A C 1
ATOM 1067 O O . VAL A 1 135 ? 11.110 -8.432 -4.958 1.00 92.69 135 VAL A O 1
ATOM 1070 N N . GLY A 1 136 ? 12.162 -6.963 -6.326 1.00 91.69 136 GLY A N 1
ATOM 1071 C CA . GLY A 1 136 ? 11.471 -7.337 -7.560 1.00 91.69 136 GLY A CA 1
ATOM 1072 C C . GLY A 1 136 ? 10.016 -6.868 -7.610 1.00 91.69 136 GLY A C 1
ATOM 1073 O O . GLY A 1 136 ? 9.552 -6.057 -6.806 1.00 91.69 136 GLY A O 1
ATOM 1074 N N . SER A 1 137 ? 9.268 -7.418 -8.555 1.00 92.19 137 SER A N 1
ATOM 1075 C CA . SER A 1 137 ? 7.939 -6.933 -8.926 1.00 92.19 137 SER A CA 1
ATOM 1076 C C . SER A 1 137 ? 6.827 -7.664 -8.178 1.00 92.19 137 SER A C 1
ATOM 1078 O O . SER A 1 137 ? 5.911 -8.201 -8.790 1.00 92.19 137 SER A O 1
ATOM 1080 N N . ALA A 1 138 ? 6.912 -7.758 -6.847 1.00 92.81 138 ALA A N 1
ATOM 1081 C CA . ALA A 1 138 ? 5.865 -8.319 -5.975 1.00 92.81 138 ALA A CA 1
ATOM 1082 C C . ALA A 1 138 ? 5.289 -9.695 -6.413 1.00 92.81 138 ALA A C 1
ATOM 1084 O O . ALA A 1 138 ? 4.099 -9.994 -6.242 1.00 92.81 138 ALA A O 1
ATOM 1085 N N . LYS A 1 139 ? 6.140 -10.558 -6.984 1.00 94.50 139 LYS A N 1
ATOM 1086 C CA . LYS A 1 139 ? 5.769 -11.856 -7.577 1.00 94.50 139 LYS A CA 1
ATOM 1087 C C . LYS A 1 139 ? 4.831 -11.811 -8.797 1.00 94.50 139 LYS A C 1
ATOM 1089 O O . LYS A 1 139 ? 4.177 -12.813 -9.081 1.00 94.50 139 LYS A O 1
ATOM 1094 N N . HIS A 1 140 ? 4.770 -10.698 -9.521 1.00 95.75 140 HIS A N 1
ATOM 1095 C CA . HIS A 1 140 ? 4.077 -10.624 -10.805 1.00 95.75 140 HIS A CA 1
ATOM 1096 C C . HIS A 1 140 ? 4.924 -11.250 -11.911 1.00 95.75 140 HIS A C 1
ATOM 1098 O O . HIS A 1 140 ? 6.047 -10.817 -12.155 1.00 95.75 140 HIS A O 1
ATOM 1104 N N . TRP A 1 141 ? 4.367 -12.243 -12.601 1.00 97.38 141 TRP A N 1
ATOM 1105 C CA . TRP A 1 141 ? 4.868 -12.596 -13.926 1.00 97.38 141 TRP A CA 1
ATOM 1106 C C . TRP A 1 141 ? 4.629 -11.421 -14.863 1.00 97.38 141 TRP A C 1
ATOM 1108 O O . TRP A 1 141 ? 3.588 -10.768 -14.755 1.00 97.38 141 TRP A O 1
ATOM 1118 N N . GLN A 1 142 ? 5.560 -11.167 -15.778 1.00 97.56 142 GLN A N 1
ATOM 1119 C CA . GLN A 1 142 ? 5.376 -10.126 -16.785 1.00 97.56 142 GLN A CA 1
ATOM 1120 C C . GLN A 1 142 ? 5.642 -10.676 -18.172 1.00 97.56 142 GLN A C 1
ATOM 1122 O O . GLN A 1 142 ? 6.539 -11.498 -18.361 1.00 97.56 142 GLN A O 1
ATOM 1127 N N . LEU A 1 143 ? 4.851 -10.202 -19.123 1.00 98.00 143 LEU A N 1
ATOM 1128 C CA . LEU A 1 143 ? 5.042 -10.440 -20.545 1.00 98.00 143 LEU A CA 1
ATOM 1129 C C . LEU A 1 143 ? 4.886 -9.112 -21.267 1.00 98.00 143 LEU A C 1
ATOM 1131 O O . LEU A 1 143 ? 4.004 -8.321 -20.926 1.00 98.00 143 LEU A O 1
ATOM 1135 N N . GLY A 1 144 ? 5.728 -8.877 -22.260 1.00 97.19 144 GLY A N 1
ATOM 1136 C CA . GLY A 1 144 ? 5.696 -7.632 -22.998 1.00 97.19 144 GLY A CA 1
ATOM 1137 C C . GLY A 1 144 ? 6.584 -7.611 -24.225 1.00 97.19 144 GLY A C 1
ATOM 1138 O O . GLY A 1 144 ? 7.121 -8.636 -24.645 1.00 97.19 144 GLY A O 1
ATOM 1139 N N . GLY A 1 145 ? 6.737 -6.409 -24.768 1.00 97.44 145 GLY A N 1
ATOM 1140 C CA . GLY A 1 145 ? 7.620 -6.106 -25.883 1.00 97.44 145 GLY A CA 1
ATOM 1141 C C . GLY A 1 145 ? 8.670 -5.068 -25.505 1.00 97.44 145 GLY A C 1
ATOM 1142 O O . GLY A 1 145 ? 8.448 -4.231 -24.628 1.00 97.44 145 GLY A O 1
ATOM 1143 N N . VAL A 1 146 ? 9.803 -5.134 -26.191 1.00 96.69 146 VAL A N 1
ATOM 1144 C CA . VAL A 1 146 ? 10.877 -4.144 -26.160 1.00 96.69 146 VAL A CA 1
ATOM 1145 C C . VAL A 1 146 ? 11.163 -3.726 -27.597 1.00 96.69 146 VAL A C 1
ATOM 1147 O O . VAL A 1 146 ? 11.293 -4.576 -28.477 1.00 96.69 146 VAL A O 1
ATOM 1150 N N . LEU A 1 147 ? 11.253 -2.429 -27.840 1.00 96.31 147 LEU A N 1
ATOM 1151 C CA . LEU A 1 147 ? 11.677 -1.835 -29.097 1.00 96.31 147 LEU A CA 1
ATOM 1152 C C . LEU A 1 147 ? 12.942 -1.031 -28.819 1.00 96.31 147 LEU A C 1
ATOM 1154 O O . LEU A 1 147 ? 12.914 -0.102 -28.021 1.00 96.31 147 LEU A O 1
ATOM 1158 N N . THR A 1 148 ? 14.020 -1.343 -29.526 1.00 95.31 148 THR A N 1
ATOM 1159 C CA . THR A 1 148 ? 15.241 -0.538 -29.505 1.00 95.31 148 THR A CA 1
ATOM 1160 C C . THR A 1 148 ? 15.522 -0.072 -30.921 1.00 95.31 148 THR A C 1
ATOM 1162 O O . THR A 1 148 ? 15.621 -0.890 -31.835 1.00 95.31 148 THR A O 1
ATOM 1165 N N . ALA A 1 149 ? 15.645 1.232 -31.118 1.00 93.56 149 ALA A N 1
ATOM 1166 C CA . ALA A 1 149 ? 15.974 1.823 -32.401 1.00 93.56 149 ALA A CA 1
ATOM 1167 C C . ALA A 1 149 ? 17.125 2.810 -32.244 1.00 93.56 149 ALA A C 1
ATOM 1169 O O . ALA A 1 149 ? 17.202 3.557 -31.271 1.00 93.56 149 ALA A O 1
ATOM 1170 N N . HIS A 1 150 ? 18.008 2.825 -33.227 1.00 92.25 150 HIS A N 1
ATOM 1171 C CA . HIS A 1 150 ? 19.115 3.754 -33.311 1.00 92.25 150 HIS A CA 1
ATOM 1172 C C . HIS A 1 150 ? 19.303 4.186 -34.753 1.00 92.25 150 HIS A C 1
ATOM 1174 O O . HIS A 1 150 ? 19.265 3.356 -35.666 1.00 92.25 150 HIS A O 1
ATOM 1180 N N . TYR A 1 151 ? 19.555 5.473 -34.936 1.00 90.38 151 TYR A N 1
ATOM 1181 C CA . TYR A 1 151 ? 19.862 6.053 -36.228 1.00 90.38 151 TYR A CA 1
ATOM 1182 C C . TYR A 1 151 ? 20.981 7.081 -36.082 1.00 90.38 151 TYR A C 1
ATOM 1184 O O . TYR A 1 151 ? 20.847 8.032 -35.312 1.00 90.38 151 TYR A O 1
ATOM 1192 N N . SER A 1 152 ? 22.063 6.909 -36.834 1.00 86.88 152 SER A N 1
ATOM 1193 C CA . SER A 1 152 ? 23.146 7.885 -36.948 1.00 86.88 152 SER A CA 1
ATOM 1194 C C . SER A 1 152 ? 22.964 8.692 -38.228 1.00 86.88 152 SER A C 1
ATOM 1196 O O . SER A 1 152 ? 22.928 8.139 -39.326 1.00 86.88 152 SER A O 1
ATOM 1198 N N . PHE A 1 153 ? 22.858 10.011 -38.090 1.00 81.94 153 PHE A N 1
ATOM 1199 C CA . PHE A 1 153 ? 22.708 10.933 -39.217 1.00 81.94 153 PHE A CA 1
ATOM 1200 C C . PHE A 1 153 ? 24.027 11.131 -39.964 1.00 81.94 153 PHE A C 1
ATOM 1202 O O . PHE A 1 153 ? 24.031 11.201 -41.189 1.00 81.94 153 PHE A O 1
ATOM 1209 N N . PHE A 1 154 ? 25.135 11.197 -39.223 1.00 73.00 154 PHE A N 1
ATOM 1210 C CA . PHE A 1 154 ? 26.465 11.455 -39.764 1.00 73.00 154 PHE A CA 1
ATOM 1211 C C . PHE A 1 154 ? 27.428 10.390 -39.254 1.00 73.00 154 PHE A C 1
ATOM 1213 O O . PHE A 1 154 ? 27.818 10.393 -38.087 1.00 73.00 154 PHE A O 1
ATOM 1220 N N . ILE A 1 155 ? 27.779 9.463 -40.139 1.00 62.78 155 ILE A N 1
ATOM 1221 C CA . ILE A 1 155 ? 28.880 8.525 -39.942 1.00 62.78 155 ILE A CA 1
ATOM 1222 C C . ILE A 1 155 ? 29.913 8.918 -40.978 1.00 62.78 155 ILE A C 1
ATOM 1224 O O . ILE A 1 155 ? 29.831 8.490 -42.125 1.00 62.78 155 ILE A O 1
ATOM 1228 N N . ASP A 1 156 ? 30.818 9.810 -40.598 1.00 56.59 156 ASP A N 1
ATOM 1229 C CA . ASP A 1 156 ? 31.947 10.132 -41.454 1.00 56.59 156 ASP A CA 1
ATOM 1230 C C . ASP A 1 156 ? 33.148 9.267 -41.066 1.00 56.59 156 ASP A C 1
ATOM 1232 O O . ASP A 1 156 ? 33.356 8.942 -39.895 1.00 56.59 156 ASP A O 1
ATOM 1236 N N . SER A 1 157 ? 33.937 8.889 -42.064 1.00 55.69 157 SER A N 1
ATOM 1237 C CA . SER A 1 157 ? 35.173 8.114 -41.906 1.00 55.69 157 SER A CA 1
ATOM 1238 C C . SER A 1 157 ? 36.372 8.972 -41.476 1.00 55.69 157 SER A C 1
ATOM 1240 O O . SER A 1 157 ? 37.438 8.427 -41.188 1.00 55.69 157 SER A O 1
ATOM 1242 N N . ASP A 1 158 ? 36.212 10.299 -41.423 1.00 58.00 158 ASP A N 1
ATOM 1243 C CA . ASP A 1 158 ? 37.254 11.241 -41.013 1.00 58.00 158 ASP A CA 1
ATOM 1244 C C . ASP A 1 158 ? 37.113 11.622 -39.516 1.00 58.00 158 ASP A C 1
ATOM 1246 O O . ASP A 1 158 ? 36.065 12.137 -39.108 1.00 58.00 158 ASP A O 1
ATOM 1250 N N . PRO A 1 159 ? 38.149 11.427 -38.671 1.00 53.38 159 PRO A N 1
ATOM 1251 C CA . PRO A 1 159 ? 38.137 11.772 -37.240 1.00 53.38 159 PRO A CA 1
ATOM 1252 C C . PRO A 1 159 ? 37.931 13.268 -36.924 1.00 53.38 159 PRO A C 1
ATOM 1254 O O . PRO A 1 159 ? 37.899 13.653 -35.752 1.00 53.38 159 PRO A O 1
ATOM 1257 N N . GLN A 1 160 ? 37.815 14.133 -37.937 1.00 54.22 160 GLN A N 1
ATOM 1258 C CA . GLN A 1 160 ? 37.527 15.561 -37.769 1.00 54.22 160 GLN A CA 1
ATOM 1259 C C . GLN A 1 160 ? 36.032 15.925 -37.779 1.00 54.22 160 GLN A C 1
ATOM 1261 O O . GLN A 1 160 ? 35.703 17.063 -37.434 1.00 54.22 160 GLN A O 1
ATOM 1266 N N . CYS A 1 161 ? 35.135 15.000 -38.131 1.00 61.75 161 CYS A N 1
ATOM 1267 C CA . CYS A 1 161 ? 33.705 15.279 -38.274 1.00 61.75 161 CYS A CA 1
ATOM 1268 C C . CYS A 1 161 ? 32.881 14.999 -37.007 1.00 61.75 161 CYS A C 1
ATOM 1270 O O . CYS A 1 161 ? 33.269 14.252 -36.108 1.00 61.75 161 CYS A O 1
ATOM 1272 N N . TYR A 1 162 ? 31.714 15.639 -36.947 1.00 71.62 162 TYR A N 1
ATOM 1273 C CA . TYR A 1 162 ? 30.701 15.453 -35.913 1.00 71.62 162 TYR A CA 1
ATOM 1274 C C . TYR A 1 162 ? 29.900 14.172 -36.187 1.00 71.62 162 TYR A C 1
ATOM 1276 O O . TYR A 1 162 ? 29.392 13.980 -37.289 1.00 71.62 162 TYR A O 1
ATOM 1284 N N . ASN A 1 163 ? 29.746 13.312 -35.179 1.00 82.06 163 ASN A N 1
ATOM 1285 C CA . ASN A 1 163 ? 28.807 12.193 -35.217 1.00 82.06 163 ASN A CA 1
ATOM 1286 C C . ASN A 1 163 ? 27.564 12.582 -34.420 1.00 82.06 163 ASN A C 1
ATOM 1288 O O . ASN A 1 163 ? 27.652 13.013 -33.271 1.00 82.06 163 ASN A O 1
ATOM 1292 N N . MET A 1 164 ? 26.404 12.443 -35.044 1.00 87.88 164 MET A N 1
ATOM 1293 C CA . MET A 1 164 ? 25.122 12.712 -34.417 1.00 87.88 164 MET A CA 1
ATOM 1294 C C . MET A 1 164 ? 24.208 11.533 -34.655 1.00 87.88 164 MET A C 1
ATOM 1296 O O . MET A 1 164 ? 24.125 11.012 -35.771 1.00 87.88 164 MET A O 1
ATOM 1300 N N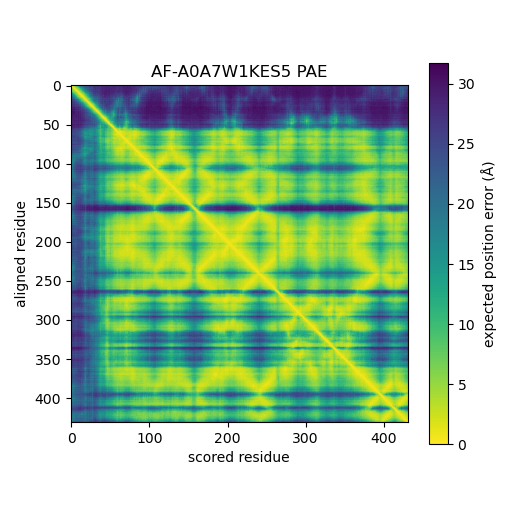 . GLY A 1 165 ? 23.441 11.184 -33.638 1.00 91.25 165 GLY A N 1
ATOM 1301 C CA . GLY A 1 165 ? 22.390 10.208 -33.802 1.00 91.25 165 GLY A CA 1
ATOM 1302 C C . GLY A 1 165 ? 21.352 10.277 -32.710 1.00 91.25 165 GLY A C 1
ATOM 1303 O O . GLY A 1 165 ? 21.381 11.112 -31.802 1.00 91.25 165 GLY A O 1
ATOM 1304 N N . PHE A 1 166 ? 20.400 9.376 -32.850 1.00 93.69 166 PHE A N 1
ATOM 1305 C CA . PHE A 1 166 ? 19.219 9.305 -32.028 1.00 93.69 166 PHE A CA 1
ATOM 1306 C C . PHE A 1 166 ? 18.976 7.858 -31.618 1.00 93.69 166 PHE A C 1
ATOM 1308 O O . PHE A 1 166 ? 19.077 6.946 -32.439 1.00 93.69 166 PHE A O 1
ATOM 1315 N N . TYR A 1 167 ? 18.660 7.661 -30.344 1.00 94.25 167 TYR A N 1
ATOM 1316 C CA . TYR A 1 167 ? 18.306 6.375 -29.759 1.00 94.25 167 TYR A CA 1
ATOM 1317 C C . TYR A 1 167 ? 16.887 6.440 -29.208 1.00 94.25 167 TYR A C 1
ATOM 1319 O O . TYR A 1 167 ? 16.524 7.416 -28.554 1.00 94.25 167 TYR A O 1
ATOM 1327 N N . ILE A 1 168 ? 16.125 5.369 -29.408 1.00 96.12 168 ILE A N 1
ATOM 1328 C CA . ILE A 1 168 ? 14.868 5.092 -28.717 1.00 96.12 168 ILE A CA 1
ATOM 1329 C C . ILE A 1 168 ? 14.986 3.712 -28.077 1.00 96.12 168 ILE A C 1
ATOM 1331 O O . ILE A 1 168 ? 15.358 2.750 -28.746 1.00 96.12 168 ILE A O 1
ATOM 1335 N N . ASP A 1 169 ? 14.614 3.611 -26.809 1.00 96.44 169 ASP A N 1
ATOM 1336 C CA . ASP A 1 169 ? 14.372 2.350 -26.118 1.00 96.44 169 ASP A CA 1
ATOM 1337 C C . ASP A 1 169 ? 12.980 2.407 -25.493 1.00 96.44 169 ASP A C 1
ATOM 1339 O O . ASP A 1 169 ? 12.672 3.337 -24.754 1.00 96.44 169 ASP A O 1
ATOM 1343 N N . ALA A 1 170 ? 12.115 1.462 -25.831 1.00 96.88 170 ALA A N 1
ATOM 1344 C CA . ALA A 1 170 ? 10.744 1.406 -25.359 1.00 96.88 170 ALA A CA 1
ATOM 1345 C C . ALA A 1 170 ? 10.413 -0.003 -24.876 1.00 96.88 170 ALA A C 1
ATOM 1347 O O . ALA A 1 170 ? 10.357 -0.942 -25.666 1.00 96.88 170 ALA A O 1
ATOM 1348 N N . GLN A 1 171 ? 10.106 -0.140 -23.593 1.00 97.06 171 GLN A N 1
ATOM 1349 C CA . GLN A 1 171 ? 9.633 -1.364 -22.965 1.00 97.06 171 GLN A CA 1
ATOM 1350 C C . GLN A 1 171 ? 8.173 -1.207 -22.550 1.00 97.06 171 GLN A C 1
ATOM 1352 O O . GLN A 1 171 ? 7.776 -0.216 -21.943 1.00 97.06 171 GLN A O 1
ATOM 1357 N N . CYS A 1 172 ? 7.360 -2.218 -22.834 1.00 97.38 172 CYS A N 1
ATOM 1358 C CA . CYS A 1 172 ? 5.952 -2.256 -22.467 1.00 97.38 172 CYS A CA 1
ATOM 1359 C C . CYS A 1 172 ? 5.591 -3.661 -21.987 1.00 97.38 172 CYS A C 1
ATOM 1361 O O . CYS A 1 172 ? 5.716 -4.616 -22.751 1.00 97.38 172 CYS A O 1
ATOM 1363 N N . THR A 1 173 ? 5.155 -3.802 -20.735 1.00 97.50 173 THR A N 1
ATOM 1364 C CA . THR A 1 173 ? 4.832 -5.085 -20.103 1.00 97.50 173 THR A CA 1
ATOM 1365 C C . THR A 1 173 ? 3.472 -5.070 -19.406 1.00 97.50 173 THR A C 1
ATOM 1367 O O . THR A 1 173 ? 3.032 -4.076 -18.828 1.00 97.50 173 THR A O 1
ATOM 1370 N N . HIS A 1 174 ? 2.800 -6.219 -19.431 1.00 97.62 174 HIS A N 1
ATOM 1371 C CA . HIS A 1 174 ? 1.635 -6.518 -18.607 1.00 97.62 174 HIS A CA 1
ATOM 1372 C C . HIS A 1 174 ? 2.077 -7.310 -17.374 1.00 97.62 174 HIS A C 1
ATOM 1374 O O . HIS A 1 174 ? 2.782 -8.311 -17.515 1.00 97.62 174 HIS A O 1
ATOM 1380 N N . LEU A 1 175 ? 1.646 -6.909 -16.172 1.00 97.31 175 LEU A N 1
ATOM 1381 C CA . LEU A 1 175 ? 1.922 -7.657 -14.944 1.00 97.31 175 LEU A CA 1
ATOM 1382 C C . LEU A 1 175 ? 0.714 -8.534 -14.618 1.00 97.31 175 LEU A C 1
ATOM 1384 O O . LEU A 1 175 ? -0.321 -8.058 -14.134 1.00 97.31 175 LEU A O 1
ATOM 1388 N N . PHE A 1 176 ? 0.886 -9.836 -14.820 1.00 97.06 176 PHE A N 1
ATOM 1389 C CA . PHE A 1 176 ? -0.150 -10.825 -14.569 1.00 97.06 176 PHE A CA 1
ATOM 1390 C C . PHE A 1 176 ? -0.552 -10.880 -13.097 1.00 97.06 176 PHE A C 1
ATOM 1392 O O . PHE A 1 176 ? 0.228 -10.505 -12.213 1.00 97.06 176 PHE A O 1
ATOM 1399 N N . PRO A 1 177 ? -1.751 -11.400 -12.797 1.00 96.25 177 PRO A N 1
ATOM 1400 C CA . PRO A 1 177 ? -2.245 -11.407 -11.438 1.00 96.25 177 PRO A CA 1
ATOM 1401 C C . PRO A 1 177 ? -1.334 -12.138 -10.438 1.00 96.25 177 PRO A C 1
ATOM 1403 O O . PRO A 1 177 ? -0.957 -13.290 -10.652 1.00 96.25 177 PRO A O 1
ATOM 1406 N N . SER A 1 178 ? -1.052 -11.504 -9.299 1.00 94.69 178 SER A N 1
ATOM 1407 C CA . SER A 1 178 ? -0.271 -12.069 -8.189 1.00 94.69 178 SER A CA 1
ATOM 1408 C C . SER A 1 178 ? -1.078 -12.048 -6.892 1.00 94.69 178 SER A C 1
ATOM 1410 O O . SER A 1 178 ? -1.858 -11.129 -6.639 1.00 94.69 178 SER A O 1
ATOM 1412 N N . ASN A 1 179 ? -0.888 -13.066 -6.051 1.00 93.50 179 ASN A N 1
ATOM 1413 C CA . ASN A 1 179 ? -1.491 -13.116 -4.720 1.00 93.50 179 ASN A CA 1
ATOM 1414 C C . ASN A 1 179 ? -0.633 -12.331 -3.734 1.00 93.50 179 ASN A C 1
ATOM 1416 O O . ASN A 1 179 ? 0.567 -12.585 -3.615 1.00 93.50 179 ASN A O 1
ATOM 1420 N N . GLN A 1 180 ? -1.261 -11.417 -3.008 1.00 93.19 180 GLN A N 1
ATOM 1421 C CA . GLN A 1 180 ? -0.606 -10.510 -2.077 1.00 93.19 180 GLN A CA 1
ATOM 1422 C C . GLN A 1 180 ? -1.433 -10.366 -0.800 1.00 93.19 180 GLN A C 1
ATOM 1424 O O . GLN A 1 180 ? -2.642 -10.587 -0.804 1.00 93.19 180 GLN A O 1
ATOM 1429 N N . ILE A 1 181 ? -0.779 -9.977 0.291 1.00 93.06 181 ILE A N 1
ATOM 1430 C CA . ILE A 1 181 ? -1.454 -9.581 1.526 1.00 93.06 181 ILE A CA 1
ATOM 1431 C C . ILE A 1 181 ? -1.422 -8.060 1.577 1.00 93.06 181 ILE A C 1
ATOM 1433 O O . ILE A 1 181 ? -0.336 -7.477 1.527 1.00 93.06 181 ILE A O 1
ATOM 1437 N N . ARG A 1 182 ? -2.595 -7.432 1.673 1.00 93.50 182 ARG A N 1
ATOM 1438 C CA . ARG A 1 182 ? -2.758 -5.976 1.746 1.00 93.50 182 ARG A CA 1
ATOM 1439 C C . ARG A 1 182 ? -3.694 -5.614 2.894 1.00 93.50 182 ARG A C 1
ATOM 1441 O O . ARG A 1 182 ? -4.586 -6.387 3.233 1.00 93.50 182 ARG A O 1
ATOM 1448 N N . SER A 1 183 ? -3.476 -4.447 3.486 1.00 94.69 183 SER A N 1
ATOM 1449 C CA . SER A 1 183 ? -4.392 -3.856 4.462 1.00 94.69 183 SER A CA 1
ATOM 1450 C C . SER A 1 183 ? -5.354 -2.913 3.756 1.00 94.69 183 SER A C 1
ATOM 1452 O O . SER A 1 183 ? -4.909 -2.133 2.915 1.00 94.69 183 SER A O 1
ATOM 1454 N N . PHE A 1 184 ? -6.630 -2.965 4.114 1.00 95.00 184 PHE A N 1
ATOM 1455 C CA . PHE A 1 184 ? -7.700 -2.145 3.547 1.00 95.00 184 PHE A CA 1
ATOM 1456 C C . PHE A 1 184 ? -8.279 -1.220 4.621 1.00 95.00 184 PHE A C 1
ATOM 1458 O O . PHE A 1 184 ? -8.215 -1.539 5.799 1.00 95.00 184 PHE A O 1
ATOM 1465 N N . ASP A 1 185 ? -8.816 -0.074 4.227 1.00 95.88 185 ASP A N 1
ATOM 1466 C CA . ASP A 1 185 ? -9.705 0.742 5.054 1.00 95.88 185 ASP A CA 1
ATOM 1467 C C . ASP A 1 185 ? -11.150 0.270 4.877 1.00 95.88 185 ASP A C 1
ATOM 1469 O O . ASP A 1 185 ? -11.483 -0.347 3.862 1.00 95.88 185 ASP A O 1
ATOM 1473 N N . PHE A 1 186 ? -12.012 0.577 5.840 1.00 94.81 186 PHE A N 1
ATOM 1474 C CA . PHE A 1 186 ? -13.448 0.377 5.692 1.00 94.81 186 PHE A CA 1
ATOM 1475 C C . PHE A 1 186 ? -14.060 1.460 4.800 1.00 94.81 186 PHE A C 1
ATOM 1477 O O . PHE A 1 186 ? -13.644 2.623 4.833 1.00 94.81 186 PHE A O 1
ATOM 1484 N N . THR A 1 187 ? -15.057 1.076 4.009 1.00 93.38 187 THR A N 1
ATOM 1485 C CA . THR A 1 187 ? -15.726 1.931 3.022 1.00 93.38 187 THR A CA 1
ATOM 1486 C C . THR A 1 187 ? -16.384 3.146 3.672 1.00 93.38 187 THR A C 1
ATOM 1488 O O . THR A 1 187 ? -16.175 4.265 3.203 1.00 93.38 187 THR A O 1
ATOM 1491 N N . ASP A 1 188 ? -17.074 2.952 4.797 1.00 91.88 188 ASP A N 1
ATOM 1492 C CA . ASP A 1 188 ? -17.904 3.992 5.419 1.00 91.88 188 ASP A CA 1
ATOM 1493 C C . ASP A 1 188 ? -17.192 4.789 6.526 1.00 91.88 188 ASP A C 1
ATOM 1495 O O . ASP A 1 188 ? -17.716 5.788 7.021 1.00 91.88 188 ASP A O 1
ATOM 1499 N N . ASN A 1 189 ? -15.974 4.392 6.904 1.00 92.00 189 ASN A N 1
ATOM 1500 C CA . ASN A 1 189 ? -15.241 4.967 8.043 1.00 92.00 189 ASN A CA 1
ATOM 1501 C C . ASN A 1 189 ? -14.090 5.896 7.630 1.00 92.00 189 ASN A C 1
ATOM 1503 O O . ASN A 1 189 ? -13.410 6.473 8.485 1.00 92.00 189 ASN A O 1
ATOM 1507 N N . GLY A 1 190 ? -13.870 6.053 6.324 1.00 90.25 190 GLY A N 1
ATOM 1508 C CA . GLY A 1 190 ? -12.885 6.968 5.758 1.00 90.25 190 GLY A CA 1
ATOM 1509 C C . GLY A 1 190 ? -11.436 6.475 5.831 1.00 90.25 190 GLY A C 1
ATOM 1510 O O . GLY A 1 190 ? -11.146 5.298 6.059 1.00 90.25 190 GLY A O 1
ATOM 1511 N N . LEU A 1 191 ? -10.511 7.408 5.586 1.00 91.06 191 LEU A N 1
ATOM 1512 C CA . LEU A 1 191 ? -9.070 7.152 5.517 1.00 91.06 191 LEU A CA 1
ATOM 1513 C C . LEU A 1 191 ? -8.513 6.657 6.859 1.00 91.06 191 LEU A C 1
ATOM 1515 O O . LEU A 1 191 ? -8.958 7.084 7.924 1.00 91.06 191 LEU A O 1
ATOM 1519 N N . LEU A 1 192 ? -7.511 5.775 6.800 1.00 91.94 192 LEU A N 1
ATOM 1520 C CA . LEU A 1 192 ? -6.860 5.162 7.967 1.00 91.94 192 LEU A CA 1
ATOM 1521 C C . LEU A 1 192 ? -7.804 4.410 8.917 1.00 91.94 192 LEU A C 1
ATOM 1523 O O . LEU A 1 192 ? -7.364 3.987 9.988 1.00 91.94 192 LEU A O 1
ATOM 1527 N N . SER A 1 193 ? -9.067 4.187 8.542 1.00 94.31 193 SER A N 1
ATOM 1528 C CA . SER A 1 193 ? -10.027 3.437 9.353 1.00 94.31 193 SER A CA 1
ATOM 1529 C C . SER A 1 193 ? -9.566 2.013 9.655 1.00 94.31 193 SER A C 1
ATOM 1531 O O . SER A 1 193 ? -9.978 1.435 10.653 1.00 94.31 193 SER A O 1
ATOM 1533 N N . ARG A 1 194 ? -8.601 1.486 8.898 1.00 93.75 194 ARG A N 1
ATOM 1534 C CA . ARG A 1 194 ? -7.854 0.275 9.246 1.00 93.75 194 ARG A CA 1
ATOM 1535 C C . ARG A 1 194 ? -7.185 0.297 10.622 1.00 93.75 194 ARG A C 1
ATOM 1537 O O . ARG A 1 194 ? -6.761 -0.755 11.057 1.00 93.75 194 ARG A O 1
ATOM 1544 N N . TYR A 1 195 ? -7.034 1.438 11.294 1.00 92.75 195 TYR A N 1
ATOM 1545 C CA . TYR A 1 195 ? -6.429 1.525 12.630 1.00 92.75 195 TYR A CA 1
ATOM 1546 C C . TYR A 1 195 ? -7.436 1.766 13.763 1.00 92.75 195 TYR A C 1
ATOM 1548 O O . TYR A 1 195 ? -7.010 1.890 14.914 1.00 92.75 195 TYR A O 1
ATOM 1556 N N . ILE A 1 196 ? -8.745 1.804 13.477 1.00 92.44 196 ILE A N 1
ATOM 1557 C CA . ILE A 1 196 ? -9.780 1.926 14.518 1.00 92.44 196 ILE A CA 1
ATOM 1558 C C . ILE A 1 196 ? -9.815 0.683 15.413 1.00 92.44 196 ILE A C 1
ATOM 1560 O O . ILE A 1 196 ? -9.268 -0.368 15.082 1.00 92.44 196 ILE A O 1
ATOM 1564 N N . LEU A 1 197 ? -10.482 0.787 16.557 1.00 92.38 197 LEU A N 1
ATOM 1565 C CA . LEU A 1 197 ? -10.712 -0.356 17.435 1.00 92.38 197 LEU A CA 1
ATOM 1566 C C . LEU A 1 197 ? -12.007 -1.075 17.074 1.00 92.38 197 LEU A C 1
ATOM 1568 O O . LEU A 1 197 ? -13.038 -0.441 16.832 1.00 92.38 197 LEU A O 1
ATOM 1572 N N . LEU A 1 198 ? -11.950 -2.400 17.112 1.00 94.25 198 LEU A N 1
ATOM 1573 C CA . LEU A 1 198 ? -13.103 -3.279 17.005 1.00 94.25 198 LEU A CA 1
ATOM 1574 C C . LEU A 1 198 ? -13.354 -3.963 18.349 1.00 94.25 198 LEU A C 1
ATOM 1576 O O . LEU A 1 198 ? -12.411 -4.432 18.990 1.00 94.25 198 LEU A O 1
ATOM 1580 N N . LYS A 1 199 ? -14.621 -4.032 18.749 1.00 93.75 199 LYS A N 1
ATOM 1581 C CA . LYS A 1 199 ? -15.129 -4.877 19.832 1.00 93.75 199 LYS A CA 1
ATOM 1582 C C . LYS A 1 199 ? -15.353 -6.290 19.297 1.00 93.75 199 LYS A C 1
ATOM 1584 O O . LYS A 1 199 ? -15.823 -6.435 18.172 1.00 93.75 199 LYS A O 1
ATOM 1589 N N . GLU A 1 200 ? -15.029 -7.309 20.084 1.00 93.69 200 GLU A N 1
ATOM 1590 C CA . GLU A 1 200 ? -15.353 -8.705 19.777 1.00 93.69 200 GLU A CA 1
ATOM 1591 C C . GLU A 1 200 ? -16.627 -9.157 20.491 1.00 93.69 200 GLU A C 1
ATOM 1593 O O . GLU A 1 200 ? -16.779 -8.935 21.696 1.00 93.69 200 GLU A O 1
ATOM 1598 N N . PHE A 1 201 ? -17.483 -9.859 19.755 1.00 93.81 201 PHE A N 1
ATOM 1599 C CA . PHE A 1 201 ? -18.778 -10.341 20.217 1.00 93.81 201 PHE A CA 1
ATOM 1600 C C . PHE A 1 201 ? -18.871 -11.864 20.158 1.00 93.81 201 PHE A C 1
ATOM 1602 O O . PHE A 1 201 ? -18.241 -12.504 19.311 1.00 93.81 201 PHE A O 1
ATOM 1609 N N . ASP A 1 202 ? -19.656 -12.434 21.068 1.00 92.00 202 ASP A N 1
ATOM 1610 C CA . ASP A 1 202 ? -19.976 -13.857 21.068 1.00 92.00 202 ASP A CA 1
ATOM 1611 C C . ASP A 1 202 ? -21.148 -14.189 20.122 1.00 92.00 202 ASP A C 1
ATOM 1613 O O . ASP A 1 202 ? -21.599 -13.371 19.318 1.00 92.00 202 ASP A O 1
ATOM 1617 N N . ILE A 1 203 ? -21.628 -15.433 20.184 1.00 90.25 203 ILE A N 1
ATOM 1618 C CA . ILE A 1 203 ? -22.736 -15.914 19.347 1.00 90.25 203 ILE A CA 1
ATOM 1619 C C . ILE A 1 203 ? -24.100 -15.309 19.716 1.00 90.25 203 ILE A C 1
ATOM 1621 O O . ILE A 1 203 ? -25.025 -15.404 18.912 1.00 90.25 203 ILE A O 1
ATOM 1625 N N . HIS A 1 204 ? -24.220 -14.718 20.908 1.00 91.00 204 HIS A N 1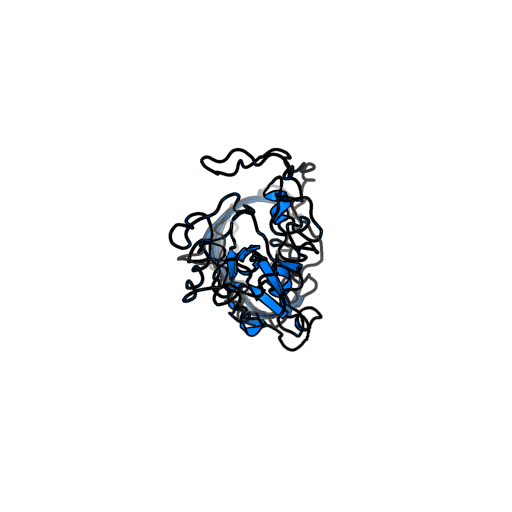
ATOM 1626 C CA . HIS A 1 204 ? -25.422 -14.060 21.420 1.00 91.00 204 HIS A CA 1
ATOM 1627 C C . HIS A 1 204 ? -25.331 -12.534 21.287 1.00 91.00 204 HIS A C 1
ATOM 1629 O O . HIS A 1 204 ? -26.095 -11.821 21.931 1.00 91.00 204 HIS A O 1
ATOM 1635 N N . ASP A 1 205 ? -24.392 -12.038 20.474 1.00 91.75 205 ASP A N 1
ATOM 1636 C CA . ASP A 1 205 ? -24.165 -10.614 20.227 1.00 91.75 205 ASP A CA 1
ATOM 1637 C C . ASP A 1 205 ? -23.774 -9.827 21.494 1.00 91.75 205 ASP A C 1
ATOM 1639 O O . ASP A 1 205 ? -23.928 -8.607 21.568 1.00 91.75 205 ASP A O 1
ATOM 1643 N N . MET A 1 206 ? -23.196 -10.522 22.482 1.00 90.62 206 MET A N 1
ATOM 1644 C CA . MET A 1 206 ? -22.683 -9.929 23.714 1.00 90.62 206 MET A CA 1
ATOM 1645 C C . MET A 1 206 ? -21.202 -9.584 23.570 1.00 90.62 206 MET A C 1
ATOM 1647 O O . MET A 1 206 ? -20.399 -10.385 23.080 1.00 90.62 206 MET A O 1
ATOM 1651 N N . TYR A 1 207 ? -20.811 -8.393 24.024 1.00 90.62 207 TYR A N 1
ATOM 1652 C CA . TYR A 1 207 ? -19.414 -7.976 24.041 1.00 90.62 207 TYR A CA 1
ATOM 1653 C C . TYR A 1 207 ? -18.598 -8.876 24.981 1.00 90.62 207 TYR A C 1
ATOM 1655 O O . TYR A 1 207 ? -18.910 -9.044 26.157 1.00 90.62 207 TYR A O 1
ATOM 1663 N N . THR A 1 208 ? -17.503 -9.439 24.473 1.00 89.75 208 THR A N 1
ATOM 1664 C CA . THR A 1 208 ? -16.692 -10.447 25.189 1.00 89.75 208 THR A CA 1
ATOM 1665 C C . THR A 1 208 ? -15.705 -9.859 26.210 1.00 89.75 208 THR A C 1
ATOM 1667 O O . THR A 1 208 ? -15.055 -10.596 26.970 1.00 89.75 208 THR A O 1
ATOM 1670 N N . GLY A 1 209 ? -15.552 -8.530 26.235 1.00 86.81 209 GLY A N 1
ATOM 1671 C CA . GLY A 1 209 ? -14.478 -7.862 26.976 1.00 86.81 209 GLY A CA 1
ATOM 1672 C C . GLY A 1 209 ? -13.119 -7.962 26.276 1.00 86.81 209 GLY A C 1
ATOM 1673 O O . GLY A 1 209 ? -12.087 -8.034 26.947 1.00 86.81 209 GLY A O 1
ATOM 1674 N N . ASN A 1 210 ? -13.109 -8.056 24.942 1.00 89.50 210 ASN A N 1
ATOM 1675 C CA . ASN A 1 210 ? -11.892 -8.023 24.138 1.00 89.50 210 ASN A CA 1
ATOM 1676 C C . ASN A 1 210 ? -12.016 -7.024 22.985 1.00 89.50 210 ASN A C 1
ATOM 1678 O O . ASN A 1 210 ? -12.978 -7.053 22.215 1.00 89.50 210 ASN A O 1
ATOM 1682 N N . THR A 1 211 ? -10.989 -6.192 22.817 1.00 90.75 211 THR A N 1
ATOM 1683 C CA . THR A 1 211 ? -10.850 -5.338 21.632 1.00 90.75 211 THR A CA 1
ATOM 1684 C C . THR A 1 211 ? -9.657 -5.745 20.785 1.00 90.75 211 THR A C 1
ATOM 1686 O O . THR A 1 211 ? -8.642 -6.243 21.272 1.00 90.75 211 THR A O 1
ATOM 1689 N N . ILE A 1 212 ? -9.760 -5.506 19.482 1.00 91.94 212 ILE A N 1
ATOM 1690 C CA . ILE A 1 212 ? -8.643 -5.652 18.553 1.00 91.94 212 ILE A CA 1
ATOM 1691 C C . ILE A 1 212 ? -8.469 -4.373 17.747 1.00 91.94 212 ILE A C 1
ATOM 1693 O O . ILE A 1 212 ? -9.426 -3.648 17.483 1.00 91.94 212 ILE A O 1
ATOM 1697 N N . ASN A 1 213 ? -7.247 -4.113 17.292 1.00 92.88 213 ASN A N 1
ATOM 1698 C CA . ASN A 1 213 ? -7.062 -3.119 16.247 1.00 92.88 213 ASN A CA 1
ATOM 1699 C C . ASN A 1 213 ? -7.598 -3.673 14.924 1.00 92.88 213 ASN A C 1
ATOM 1701 O O . ASN A 1 213 ? -7.274 -4.805 14.540 1.00 92.88 213 ASN A O 1
ATOM 1705 N N . ALA A 1 214 ? -8.380 -2.855 14.228 1.00 94.19 214 ALA A N 1
ATOM 1706 C CA . ALA A 1 214 ? -8.997 -3.183 12.961 1.00 94.19 214 ALA A CA 1
ATOM 1707 C C . ALA A 1 214 ? -7.995 -3.650 11.911 1.00 94.19 214 ALA A C 1
ATOM 1709 O O . ALA A 1 214 ? -8.382 -4.431 11.055 1.00 94.19 214 ALA A O 1
ATOM 1710 N N . ILE A 1 215 ? -6.714 -3.278 11.988 1.00 94.00 215 ILE A N 1
ATOM 1711 C CA . ILE A 1 215 ? -5.709 -3.648 10.986 1.00 94.00 215 ILE A CA 1
ATOM 1712 C C . ILE A 1 215 ? -5.566 -5.167 10.905 1.00 94.00 215 ILE A C 1
ATOM 1714 O O . ILE A 1 215 ? -5.341 -5.718 9.836 1.00 94.00 215 ILE A O 1
ATOM 1718 N N . ASN A 1 216 ? -5.767 -5.868 12.025 1.00 92.44 216 ASN A N 1
ATOM 1719 C CA . ASN A 1 216 ? -5.751 -7.325 12.056 1.00 92.44 216 ASN A CA 1
ATOM 1720 C C . ASN A 1 216 ? -6.897 -7.943 11.254 1.00 92.44 216 ASN A C 1
ATOM 1722 O O . ASN A 1 216 ? -6.713 -9.005 10.665 1.00 92.44 216 ASN A O 1
ATOM 1726 N N . PHE A 1 217 ? -8.052 -7.278 11.246 1.00 92.44 217 PHE A N 1
ATOM 1727 C CA . PHE A 1 217 ? -9.215 -7.661 10.458 1.00 92.44 217 PHE A CA 1
ATOM 1728 C C . PHE A 1 217 ? -9.089 -7.193 9.015 1.00 92.44 217 PHE A C 1
ATOM 1730 O O . PHE A 1 217 ? -9.233 -7.968 8.081 1.00 92.44 217 PHE A O 1
ATOM 1737 N N . ALA A 1 218 ? -8.731 -5.940 8.805 1.00 93.62 218 ALA A N 1
ATOM 1738 C CA . ALA A 1 218 ? -8.713 -5.331 7.497 1.00 93.62 218 ALA A CA 1
ATOM 1739 C C . ALA A 1 218 ? -7.517 -5.769 6.633 1.00 93.62 218 ALA A C 1
ATOM 1741 O O . ALA A 1 218 ? -7.468 -5.451 5.448 1.00 93.62 218 ALA A O 1
ATOM 1742 N N . THR A 1 219 ? -6.544 -6.510 7.172 1.00 93.69 219 THR A N 1
ATOM 1743 C CA . THR A 1 219 ? -5.513 -7.174 6.367 1.00 93.69 219 THR A CA 1
ATOM 1744 C C . THR A 1 219 ? -6.036 -8.476 5.765 1.00 93.69 219 THR A C 1
ATOM 1746 O O . THR A 1 219 ? -6.293 -9.454 6.470 1.00 93.69 219 THR A O 1
ATOM 1749 N N . ARG A 1 220 ? -6.145 -8.513 4.431 1.00 91.25 220 ARG A N 1
ATOM 1750 C CA . ARG A 1 220 ? -6.692 -9.647 3.675 1.00 91.25 220 ARG A CA 1
ATOM 1751 C C . ARG A 1 220 ? -5.766 -10.102 2.553 1.00 91.25 220 ARG A C 1
ATOM 1753 O O . ARG A 1 220 ? -4.957 -9.344 2.012 1.00 91.25 220 ARG A O 1
ATOM 1760 N N . ASN A 1 221 ? -5.924 -11.370 2.178 1.00 91.31 221 ASN A N 1
ATOM 1761 C CA . ASN A 1 221 ? -5.369 -11.886 0.934 1.00 91.31 221 ASN A CA 1
ATOM 1762 C C . ASN A 1 221 ? -6.133 -11.272 -0.243 1.00 91.31 221 ASN A C 1
ATOM 1764 O O . ASN A 1 221 ? -7.362 -11.285 -0.277 1.00 91.31 221 ASN A O 1
ATOM 1768 N N . CYS A 1 222 ? -5.413 -10.775 -1.238 1.00 91.50 222 CYS A N 1
ATOM 1769 C CA . CYS A 1 222 ? -5.993 -10.209 -2.446 1.00 91.50 222 CYS A CA 1
ATOM 1770 C C . CYS A 1 222 ? -5.218 -10.648 -3.688 1.00 91.50 222 CYS A C 1
ATOM 1772 O O . CYS A 1 222 ? -4.062 -11.076 -3.624 1.00 91.50 222 CYS A O 1
ATOM 1774 N N . LYS A 1 223 ? -5.892 -10.576 -4.831 1.00 94.12 223 LYS A N 1
ATOM 1775 C CA . LYS A 1 223 ? -5.305 -10.763 -6.155 1.00 94.12 223 LYS A CA 1
ATOM 1776 C C . LYS A 1 223 ? -5.091 -9.380 -6.758 1.00 94.12 223 LYS A C 1
ATOM 1778 O O . LYS A 1 223 ? -6.051 -8.628 -6.889 1.00 94.12 223 LYS A O 1
ATOM 1783 N N . VAL A 1 224 ? -3.846 -9.060 -7.089 1.00 95.38 224 VAL A N 1
ATOM 1784 C CA . VAL A 1 224 ? -3.438 -7.765 -7.650 1.00 95.38 224 VAL A CA 1
ATOM 1785 C C . VAL A 1 224 ? -3.040 -7.973 -9.099 1.00 95.38 224 VAL A C 1
ATOM 1787 O O . VAL A 1 224 ? -2.335 -8.937 -9.386 1.00 95.38 224 VAL A O 1
ATOM 1790 N N . THR A 1 225 ? -3.466 -7.091 -9.999 1.00 95.75 225 THR A N 1
ATOM 1791 C CA . THR A 1 225 ? -3.095 -7.111 -11.425 1.00 95.75 225 THR A CA 1
ATOM 1792 C C . THR A 1 225 ? -2.732 -5.702 -11.870 1.00 95.75 225 THR A C 1
ATOM 1794 O O . THR A 1 225 ? -3.388 -4.751 -11.440 1.00 95.75 225 THR A O 1
ATOM 1797 N N . VAL A 1 226 ? -1.725 -5.561 -12.737 1.00 96.38 226 VAL A N 1
ATOM 1798 C CA . VAL A 1 226 ? -1.366 -4.262 -13.326 1.00 96.38 226 VAL A CA 1
ATOM 1799 C C . VAL A 1 226 ? -1.454 -4.379 -14.843 1.00 96.38 226 VAL A C 1
ATOM 1801 O O . VAL A 1 226 ? -0.623 -5.064 -15.442 1.00 96.38 226 VAL A O 1
ATOM 1804 N N . PRO A 1 227 ? -2.468 -3.753 -15.463 1.00 96.06 227 PRO A N 1
ATOM 1805 C CA . PRO A 1 227 ? -2.690 -3.843 -16.899 1.00 96.06 227 PRO A CA 1
ATOM 1806 C C . PRO A 1 227 ? -1.480 -3.452 -17.743 1.00 96.06 227 PRO A C 1
ATOM 1808 O O . PRO A 1 227 ? -1.179 -4.152 -18.705 1.00 96.06 227 PRO A O 1
ATOM 1811 N N . LEU A 1 228 ? -0.796 -2.368 -17.385 1.00 95.94 228 LEU A N 1
ATOM 1812 C CA . LEU A 1 228 ? 0.260 -1.796 -18.205 1.00 95.94 228 LEU A CA 1
ATOM 1813 C C . LEU A 1 228 ? 1.366 -1.187 -17.342 1.00 95.94 228 LEU A C 1
ATOM 1815 O O . LEU A 1 228 ? 1.099 -0.401 -16.430 1.00 95.94 228 LEU A O 1
ATOM 1819 N N . LYS A 1 229 ? 2.609 -1.535 -17.664 1.00 96.56 229 LYS A N 1
ATOM 1820 C CA . LYS A 1 229 ? 3.832 -0.872 -17.220 1.00 96.56 229 LYS A CA 1
ATOM 1821 C C . LYS A 1 229 ? 4.669 -0.569 -18.458 1.00 96.56 229 LYS A C 1
ATOM 1823 O O . LYS A 1 229 ? 4.892 -1.447 -19.285 1.00 96.56 229 LYS A O 1
ATOM 1828 N N . THR A 1 230 ? 5.133 0.660 -18.577 1.00 96.38 230 THR A N 1
ATOM 1829 C CA . THR A 1 230 ? 5.843 1.152 -19.748 1.00 96.38 230 THR A CA 1
ATOM 1830 C C . THR A 1 230 ? 6.996 2.039 -19.311 1.00 96.38 230 THR A C 1
ATOM 1832 O O . THR A 1 230 ? 6.845 2.841 -18.393 1.00 96.38 230 THR A O 1
ATOM 1835 N N . ASP A 1 231 ? 8.133 1.878 -19.971 1.00 96.50 231 ASP A N 1
ATOM 1836 C CA . ASP A 1 231 ? 9.340 2.675 -19.785 1.00 96.50 231 ASP A CA 1
ATOM 1837 C C . ASP A 1 231 ? 9.896 2.996 -21.174 1.00 96.50 231 ASP A C 1
ATOM 1839 O O . ASP A 1 231 ? 10.227 2.088 -21.936 1.00 96.50 231 ASP A O 1
ATOM 1843 N N . ILE A 1 232 ? 9.877 4.270 -21.559 1.00 97.44 232 ILE A N 1
ATOM 1844 C CA . ILE A 1 232 ? 10.275 4.728 -22.890 1.00 97.44 232 ILE A CA 1
ATOM 1845 C C . ILE A 1 232 ? 11.312 5.824 -22.730 1.00 97.44 232 ILE A C 1
ATOM 1847 O O . ILE A 1 232 ? 11.013 6.888 -22.206 1.00 97.44 232 ILE A O 1
ATOM 1851 N N . SER A 1 233 ? 12.514 5.607 -23.243 1.00 97.31 233 SER A N 1
ATOM 1852 C CA . SER A 1 233 ? 13.563 6.611 -23.332 1.00 97.31 233 SER A CA 1
ATOM 1853 C C . SER A 1 233 ? 13.872 6.961 -24.782 1.00 97.31 233 SER A C 1
ATOM 1855 O O . SER A 1 233 ? 13.877 6.111 -25.669 1.00 97.31 233 SER A O 1
ATOM 1857 N N . ALA A 1 234 ? 14.145 8.234 -25.018 1.00 97.12 234 ALA A N 1
ATOM 1858 C CA . ALA A 1 234 ? 14.670 8.739 -26.268 1.00 97.12 234 ALA A CA 1
ATOM 1859 C C . ALA A 1 234 ? 15.843 9.665 -25.960 1.00 97.12 234 ALA A C 1
ATOM 1861 O O . ALA A 1 234 ? 15.742 10.510 -25.069 1.00 97.12 234 ALA A O 1
ATOM 1862 N N . LYS A 1 235 ? 16.956 9.529 -26.680 1.00 96.25 235 LYS A N 1
ATOM 1863 C CA . LYS A 1 235 ? 18.112 10.411 -26.504 1.00 96.25 235 LYS A CA 1
ATOM 1864 C C . LYS A 1 235 ? 18.750 10.806 -27.822 1.00 96.25 235 LYS A C 1
ATOM 1866 O O . LYS A 1 235 ? 18.864 10.000 -28.741 1.00 96.25 235 LYS A O 1
ATOM 1871 N N . TRP A 1 236 ? 19.202 12.046 -27.864 1.00 94.75 236 TRP A N 1
ATOM 1872 C CA . TRP A 1 236 ? 20.090 12.577 -28.881 1.00 94.75 236 TRP A CA 1
ATOM 1873 C C . TRP A 1 236 ? 21.512 12.517 -28.352 1.00 94.75 236 TRP A C 1
ATOM 1875 O O . TRP A 1 236 ? 21.742 12.857 -27.191 1.00 94.75 236 TRP A O 1
ATOM 1885 N N . TYR A 1 237 ? 22.445 12.107 -29.203 1.00 91.94 237 TYR A N 1
ATOM 1886 C CA . TYR A 1 237 ? 23.867 12.182 -28.898 1.00 91.94 237 TYR A CA 1
ATOM 1887 C C . TYR A 1 237 ? 24.601 12.975 -29.974 1.00 91.94 237 TYR A C 1
ATOM 1889 O O . TYR A 1 237 ? 24.255 12.928 -31.159 1.00 91.94 237 TYR A O 1
ATOM 1897 N N . LEU A 1 238 ? 25.623 13.699 -29.536 1.00 90.88 238 LEU A N 1
ATOM 1898 C CA . LEU A 1 238 ? 26.534 14.492 -30.345 1.00 90.88 238 LEU A CA 1
ATOM 1899 C C . LEU A 1 238 ? 27.951 14.174 -29.879 1.00 90.88 238 LEU A C 1
ATOM 1901 O O . LEU A 1 238 ? 28.324 14.497 -28.754 1.00 90.88 238 LEU A O 1
ATOM 1905 N N . ALA A 1 239 ? 28.748 13.560 -30.741 1.00 87.69 239 ALA A N 1
ATOM 1906 C CA . ALA A 1 239 ? 30.147 13.268 -30.475 1.00 87.69 239 ALA A CA 1
ATOM 1907 C C . ALA A 1 239 ? 31.046 14.055 -31.436 1.00 87.69 239 ALA A C 1
ATOM 1909 O O . ALA A 1 239 ? 30.795 14.120 -32.640 1.00 87.69 239 ALA A O 1
ATOM 1910 N N . SER A 1 240 ? 32.099 14.666 -30.897 1.00 85.56 240 SER A N 1
ATOM 1911 C CA . SER A 1 240 ? 33.120 15.390 -31.653 1.00 85.56 240 SER A CA 1
ATOM 1912 C C . SER A 1 240 ? 34.484 15.188 -31.001 1.00 85.56 240 SER A C 1
ATOM 1914 O O . SER A 1 240 ? 34.738 15.676 -29.897 1.00 85.56 240 SER A O 1
ATOM 1916 N N . LYS A 1 241 ? 35.378 14.474 -31.695 1.00 83.75 241 LYS A N 1
ATOM 1917 C CA . LYS A 1 241 ? 36.721 14.104 -31.216 1.00 83.75 241 LYS A CA 1
ATOM 1918 C C . LYS A 1 241 ? 36.678 13.462 -29.822 1.00 83.75 241 LYS A C 1
ATOM 1920 O O . LYS A 1 241 ? 36.260 12.320 -29.679 1.00 83.75 241 LYS A O 1
ATOM 1925 N N . SER A 1 242 ? 37.113 14.200 -28.806 1.00 89.12 242 SER A N 1
ATOM 1926 C CA . SER A 1 242 ? 37.170 13.764 -27.413 1.00 89.12 242 SER A CA 1
ATOM 1927 C C . SER A 1 242 ? 35.878 14.018 -26.645 1.00 89.12 242 SER A C 1
ATOM 1929 O O . SER A 1 242 ? 35.731 13.484 -25.556 1.00 89.12 242 SER A O 1
ATOM 1931 N N . TRP A 1 243 ? 34.956 14.826 -27.165 1.00 89.94 243 TRP A N 1
ATOM 1932 C CA . TRP A 1 243 ? 33.741 15.213 -26.455 1.00 89.94 243 TRP A CA 1
ATOM 1933 C C . TRP A 1 243 ? 32.526 14.415 -26.918 1.00 89.94 243 TRP A C 1
ATOM 1935 O O . TRP A 1 243 ? 32.309 14.238 -28.114 1.00 89.94 243 TRP A O 1
ATOM 1945 N N . GLU A 1 244 ? 31.697 14.007 -25.966 1.00 91.31 244 GLU A N 1
ATOM 1946 C CA . GLU A 1 244 ? 30.385 13.402 -26.183 1.00 91.31 244 GLU A CA 1
ATOM 1947 C C . GLU A 1 244 ? 29.349 14.147 -25.338 1.00 91.31 244 GLU A C 1
ATOM 1949 O O . GLU A 1 244 ? 29.559 14.383 -24.147 1.00 91.31 244 GLU A O 1
ATOM 1954 N N . PHE A 1 245 ? 28.239 14.5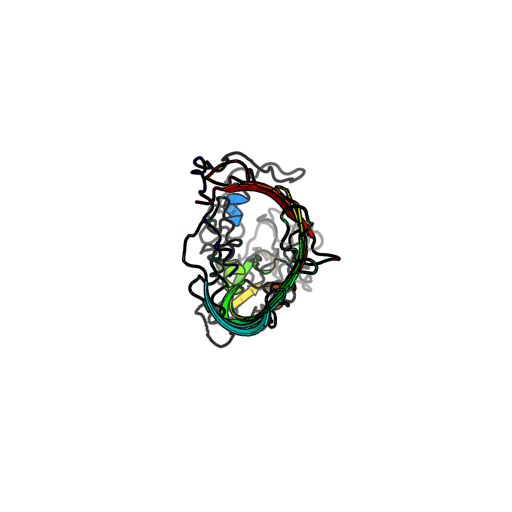25 -25.963 1.00 93.75 245 PHE A N 1
ATOM 1955 C CA . PHE A 1 245 ? 27.114 15.209 -25.345 1.00 93.75 245 PHE A CA 1
ATOM 1956 C C . PHE A 1 245 ? 25.838 14.426 -25.625 1.00 93.75 245 PHE A C 1
ATOM 1958 O O . PHE A 1 245 ? 25.452 14.266 -26.782 1.00 93.75 245 PHE A O 1
ATOM 1965 N N . ASP A 1 246 ? 25.153 14.020 -24.564 1.00 93.81 246 ASP A N 1
ATOM 1966 C CA . ASP A 1 246 ? 23.872 13.332 -24.628 1.00 93.81 246 ASP A CA 1
ATOM 1967 C C . ASP A 1 246 ? 22.808 14.191 -23.951 1.00 93.81 246 ASP A C 1
ATOM 1969 O O . ASP A 1 246 ? 23.005 14.687 -22.839 1.00 93.81 246 ASP A O 1
ATOM 1973 N N . ILE A 1 247 ? 21.651 14.315 -24.589 1.00 96.81 247 ILE A N 1
ATOM 1974 C CA . ILE A 1 247 ? 20.436 14.818 -23.953 1.00 96.81 247 ILE A CA 1
ATOM 1975 C C . ILE A 1 247 ? 19.292 13.870 -24.266 1.00 96.81 247 ILE A C 1
ATOM 1977 O O . ILE A 1 247 ? 19.118 13.422 -25.400 1.00 96.81 247 ILE A O 1
ATOM 1981 N N . GLY A 1 248 ? 18.506 13.546 -23.254 1.00 97.12 248 GLY A N 1
ATOM 1982 C CA . GLY A 1 248 ? 17.441 12.582 -23.391 1.00 97.12 248 GLY A CA 1
ATOM 1983 C C . GLY A 1 248 ? 16.242 12.882 -22.525 1.00 97.12 248 GLY A C 1
ATOM 1984 O O . GLY A 1 248 ? 16.246 13.723 -21.624 1.00 97.12 248 GLY A O 1
ATOM 1985 N N . TYR A 1 249 ? 15.189 12.165 -22.865 1.00 97.19 249 TYR A N 1
ATOM 1986 C CA . TYR A 1 249 ? 13.903 12.209 -22.222 1.00 97.19 249 TYR A CA 1
ATOM 1987 C C . TYR A 1 249 ? 13.437 10.778 -21.969 1.00 97.19 249 TYR A C 1
ATOM 1989 O O . TYR A 1 249 ? 13.526 9.923 -22.849 1.00 97.19 249 TYR A O 1
ATOM 1997 N N . ASN A 1 250 ? 12.951 10.515 -20.766 1.00 96.94 250 ASN A N 1
ATOM 1998 C CA . ASN A 1 250 ? 12.376 9.249 -20.358 1.00 96.94 250 ASN A CA 1
ATOM 1999 C C . ASN A 1 250 ? 10.941 9.468 -19.865 1.00 96.94 250 ASN A C 1
ATOM 2001 O O . ASN A 1 250 ? 10.643 10.415 -19.139 1.00 96.94 250 ASN A O 1
ATOM 2005 N N . PHE A 1 251 ? 10.052 8.596 -20.312 1.00 95.81 251 PHE A N 1
ATOM 2006 C CA . PHE A 1 251 ? 8.653 8.540 -19.955 1.00 95.81 251 PHE A CA 1
ATOM 2007 C C . PHE A 1 251 ? 8.377 7.191 -19.310 1.00 95.81 251 PHE A C 1
ATOM 2009 O O . PHE A 1 251 ? 8.456 6.151 -19.967 1.00 95.81 251 PHE A O 1
ATOM 2016 N N . TYR A 1 252 ? 8.003 7.220 -18.040 1.00 95.12 252 TYR A N 1
ATOM 2017 C CA . TYR A 1 252 ? 7.581 6.035 -17.315 1.00 95.12 252 TYR A CA 1
ATOM 2018 C C . TYR A 1 252 ? 6.084 6.114 -17.048 1.00 95.12 252 TYR A C 1
ATOM 2020 O O . TYR A 1 252 ? 5.569 7.141 -16.610 1.00 95.12 252 TYR A O 1
ATOM 2028 N N . PHE A 1 253 ? 5.373 5.017 -17.289 1.00 94.44 253 PHE A N 1
ATOM 2029 C CA . PHE A 1 253 ? 3.951 4.901 -17.002 1.00 94.44 253 PHE A CA 1
ATOM 2030 C C . PHE A 1 253 ? 3.629 3.551 -16.375 1.00 94.44 253 PHE A C 1
ATOM 2032 O O . PHE A 1 253 ? 4.059 2.496 -16.833 1.00 94.44 253 PHE A O 1
ATOM 2039 N N . ARG A 1 254 ? 2.793 3.565 -15.345 1.00 94.06 254 ARG A N 1
ATOM 2040 C CA . ARG A 1 254 ? 2.211 2.377 -14.735 1.00 94.06 254 ARG A CA 1
ATOM 2041 C C . ARG A 1 254 ? 0.737 2.635 -14.481 1.00 94.06 254 ARG A C 1
ATOM 2043 O O . ARG A 1 254 ? 0.373 3.580 -13.784 1.00 94.06 254 ARG A O 1
ATOM 2050 N N . SER A 1 255 ? -0.120 1.776 -15.015 1.00 94.94 255 SER A N 1
ATOM 2051 C CA . SER A 1 255 ? -1.561 1.851 -14.782 1.00 94.94 255 SER A CA 1
ATOM 2052 C C . SER A 1 255 ? -1.906 1.596 -13.311 1.00 94.94 255 SER A C 1
ATOM 2054 O O . SER A 1 255 ? -1.172 0.899 -12.608 1.00 94.94 255 SER A O 1
ATOM 2056 N N . LYS A 1 256 ? -3.072 2.084 -12.875 1.00 94.12 256 LYS A N 1
ATOM 2057 C CA . LYS A 1 256 ? -3.644 1.757 -11.562 1.00 94.12 256 LYS A CA 1
ATOM 2058 C C . LYS A 1 256 ? -3.748 0.237 -11.377 1.00 94.12 256 LYS A C 1
ATOM 2060 O O . LYS A 1 256 ? -4.089 -0.491 -12.309 1.00 94.12 256 LYS A O 1
ATOM 2065 N N . GLU A 1 257 ? -3.478 -0.237 -10.165 1.00 94.75 257 GLU A N 1
ATOM 2066 C CA . GLU A 1 257 ? -3.666 -1.645 -9.823 1.00 94.75 257 GLU A CA 1
ATOM 2067 C C . GLU A 1 257 ? -5.156 -2.005 -9.724 1.00 94.75 257 GLU A C 1
ATOM 2069 O O . GLU A 1 257 ? -5.961 -1.266 -9.151 1.00 94.75 257 GLU A O 1
ATOM 2074 N N . HIS A 1 258 ? -5.515 -3.192 -10.210 1.00 93.44 258 HIS A N 1
ATOM 2075 C CA . HIS A 1 258 ? -6.820 -3.798 -9.953 1.00 93.44 258 HIS A CA 1
ATOM 2076 C C . HIS A 1 258 ? -6.691 -4.842 -8.847 1.00 93.44 258 HIS A C 1
ATOM 2078 O O . HIS A 1 258 ? -5.940 -5.813 -8.986 1.00 93.44 258 HIS A O 1
ATOM 2084 N N . LEU A 1 259 ? -7.416 -4.624 -7.748 1.00 92.69 259 LEU A N 1
ATOM 2085 C CA . LEU A 1 259 ? -7.407 -5.485 -6.569 1.00 92.69 259 LEU A CA 1
ATOM 2086 C C . LEU A 1 259 ? -8.742 -6.211 -6.432 1.00 92.69 259 LEU A C 1
ATOM 2088 O O . LEU A 1 259 ? -9.805 -5.597 -6.490 1.00 92.69 259 LEU A O 1
ATOM 2092 N N . CYS A 1 260 ? -8.671 -7.512 -6.165 1.00 90.31 260 CYS A N 1
ATOM 2093 C CA . CYS A 1 260 ? -9.819 -8.316 -5.756 1.00 90.31 260 CYS A CA 1
ATOM 2094 C C . CYS A 1 260 ? -9.515 -8.965 -4.405 1.00 90.31 260 CYS A C 1
ATOM 2096 O O . CYS A 1 260 ? -8.578 -9.765 -4.298 1.00 90.31 260 CYS A O 1
ATOM 2098 N N . ILE A 1 261 ? -10.293 -8.627 -3.374 1.00 89.00 261 ILE A N 1
ATOM 2099 C CA . ILE A 1 261 ? -10.196 -9.263 -2.055 1.00 89.00 261 ILE A CA 1
ATOM 2100 C C . ILE A 1 261 ? -10.654 -10.717 -2.201 1.00 89.00 261 ILE A C 1
ATOM 2102 O O . ILE A 1 261 ? -11.711 -10.995 -2.763 1.00 89.00 261 ILE A O 1
ATOM 2106 N N . ARG A 1 262 ? -9.846 -11.666 -1.724 1.00 82.19 262 ARG A N 1
ATOM 2107 C CA . ARG A 1 262 ? -10.224 -13.080 -1.712 1.00 82.19 262 ARG A CA 1
ATOM 2108 C C . ARG A 1 262 ? -11.077 -13.337 -0.473 1.00 82.19 262 ARG A C 1
ATOM 2110 O O . ARG A 1 262 ? -10.539 -13.622 0.589 1.00 82.19 262 ARG A O 1
ATOM 2117 N N . THR A 1 263 ? -12.391 -13.228 -0.627 1.00 65.31 263 THR A N 1
ATOM 2118 C CA . THR A 1 263 ? -13.386 -13.470 0.435 1.00 65.31 263 THR A CA 1
ATOM 2119 C C . THR A 1 263 ? -13.651 -14.957 0.697 1.00 65.31 263 THR A C 1
ATOM 2121 O O . THR A 1 263 ? -14.273 -15.310 1.688 1.00 65.31 263 THR A O 1
ATOM 2124 N N . GLN A 1 264 ? -13.166 -15.848 -0.174 1.00 55.69 264 GLN A N 1
ATOM 2125 C CA . GLN A 1 264 ? -13.500 -17.282 -0.184 1.00 55.69 264 GLN A CA 1
ATOM 2126 C C . GLN A 1 264 ? -12.669 -18.162 0.767 1.00 55.69 264 GLN A C 1
ATOM 2128 O O . GLN A 1 264 ? -12.698 -19.385 0.648 1.00 55.69 264 GLN A O 1
ATOM 2133 N N . CYS A 1 265 ? -11.906 -17.591 1.694 1.00 48.47 265 CYS A N 1
ATOM 2134 C CA . CYS A 1 265 ? -11.222 -18.384 2.712 1.00 48.47 265 CYS A CA 1
ATOM 2135 C C . CYS A 1 265 ? -11.648 -17.855 4.078 1.00 48.47 265 CYS A C 1
ATOM 2137 O O . CYS A 1 265 ? -11.176 -16.766 4.404 1.00 48.47 265 CYS A O 1
ATOM 2139 N N . PRO A 1 266 ? -12.478 -18.577 4.862 1.00 55.03 266 PRO A N 1
ATOM 2140 C CA . PRO A 1 266 ? -12.686 -18.207 6.251 1.00 55.03 266 PRO A CA 1
ATOM 2141 C C . PRO A 1 266 ? -11.321 -18.287 6.922 1.00 55.03 266 PRO A C 1
ATOM 2143 O O . PRO A 1 266 ? -10.741 -19.362 7.094 1.00 55.03 266 PRO A O 1
ATOM 2146 N N . CYS A 1 267 ? -10.730 -17.131 7.206 1.00 64.88 267 CYS A N 1
ATOM 2147 C CA . CYS A 1 267 ? -9.639 -17.121 8.156 1.00 64.88 267 CYS A CA 1
ATOM 2148 C C . CYS A 1 267 ? -10.253 -17.351 9.545 1.00 64.88 267 CYS A C 1
ATOM 2150 O O . CYS A 1 267 ? -11.412 -16.999 9.748 1.00 64.88 267 CYS A O 1
ATOM 2152 N N . PRO A 1 268 ? -9.512 -17.874 10.537 1.00 73.12 268 PRO A N 1
ATOM 2153 C CA . PRO A 1 268 ? -10.030 -18.014 11.906 1.00 73.12 268 PRO A CA 1
ATOM 2154 C C . PRO A 1 268 ? -10.579 -16.705 12.505 1.00 73.12 268 PRO A C 1
ATOM 2156 O O . PRO A 1 268 ? -11.227 -16.697 13.543 1.00 73.12 268 PRO A O 1
ATOM 2159 N N . LEU A 1 269 ? -10.269 -15.568 11.875 1.00 79.12 269 LEU A N 1
ATOM 2160 C CA . LEU A 1 269 ? -10.814 -14.268 12.225 1.00 79.12 269 LEU A CA 1
ATOM 2161 C C . LEU A 1 269 ? -12.234 -14.039 11.678 1.00 79.12 269 LEU A C 1
ATOM 2163 O O . LEU A 1 269 ? -12.981 -13.303 12.299 1.00 79.12 269 LEU A O 1
ATOM 2167 N N . ASP A 1 270 ? -12.612 -14.650 10.556 1.00 77.88 270 ASP A N 1
ATOM 2168 C CA . ASP A 1 270 ? -13.952 -14.517 9.964 1.00 77.88 270 ASP A CA 1
ATOM 2169 C C . ASP A 1 270 ? -14.999 -15.375 10.696 1.00 77.88 270 ASP A C 1
ATOM 2171 O O . ASP A 1 270 ? -16.195 -15.156 10.542 1.00 77.88 270 ASP A O 1
ATOM 2175 N N . GLU A 1 271 ? -14.557 -16.325 11.525 1.00 84.00 271 GLU A N 1
ATOM 2176 C CA . GLU A 1 271 ? -15.413 -17.073 12.459 1.00 84.00 271 GLU A CA 1
ATOM 2177 C C . GLU A 1 271 ? -15.808 -16.239 13.690 1.00 84.00 271 GLU A C 1
ATOM 2179 O O . GLU A 1 271 ? -16.684 -16.630 14.460 1.00 84.00 271 GLU A O 1
ATOM 2184 N N . ARG A 1 272 ? -15.160 -15.085 13.890 1.00 89.62 272 ARG A N 1
ATOM 2185 C CA . ARG A 1 272 ? -15.369 -14.191 15.033 1.00 89.62 272 ARG A CA 1
ATOM 2186 C C . ARG A 1 272 ? -16.162 -12.965 14.593 1.00 89.62 272 ARG A C 1
ATOM 2188 O O . ARG A 1 272 ? -15.976 -12.457 13.488 1.00 89.62 272 ARG A O 1
ATOM 2195 N N . ARG A 1 273 ? -17.027 -12.464 15.476 1.00 93.06 273 ARG A N 1
ATOM 2196 C CA . ARG A 1 273 ? -17.853 -11.279 15.214 1.00 93.06 273 ARG A CA 1
ATOM 2197 C C . ARG A 1 273 ? -17.177 -10.036 15.760 1.00 93.06 273 ARG A C 1
ATOM 2199 O O . ARG A 1 273 ? -16.766 -10.001 16.920 1.00 93.06 273 ARG A O 1
ATOM 2206 N N . PHE A 1 274 ? -17.078 -9.010 14.922 1.00 95.00 274 PHE A N 1
ATOM 2207 C CA . PHE A 1 274 ? -16.470 -7.741 15.293 1.00 95.00 274 PHE A CA 1
ATOM 2208 C C . PHE A 1 274 ? -17.378 -6.580 14.943 1.00 95.00 274 PHE A C 1
ATOM 2210 O O . PHE A 1 274 ? -17.966 -6.573 13.870 1.00 95.00 274 PHE A O 1
ATOM 2217 N N . GLY A 1 275 ? -17.434 -5.580 15.814 1.00 94.44 275 GLY A N 1
ATOM 2218 C CA . GLY A 1 275 ? -18.145 -4.327 15.573 1.00 94.44 275 GLY A CA 1
ATOM 2219 C C . GLY A 1 275 ? -17.259 -3.130 15.890 1.00 94.44 275 GLY A C 1
ATOM 2220 O O . GLY A 1 275 ? -16.339 -3.221 16.705 1.00 94.44 275 GLY A O 1
ATOM 2221 N N . ILE A 1 276 ? -17.493 -1.997 15.235 1.00 93.62 276 ILE A N 1
ATOM 2222 C CA . ILE A 1 276 ? -16.651 -0.809 15.421 1.00 93.62 276 ILE A CA 1
ATOM 2223 C C . ILE A 1 276 ? -16.916 -0.201 16.798 1.00 93.62 276 ILE A C 1
ATOM 2225 O O . ILE A 1 276 ? -18.058 0.079 17.152 1.00 93.62 276 ILE A O 1
ATOM 2229 N N . LYS A 1 277 ? -15.853 0.025 17.578 1.00 90.19 277 LYS A N 1
ATOM 2230 C CA . LYS A 1 277 ? -15.964 0.533 18.951 1.00 90.19 277 LYS A CA 1
ATOM 2231 C C . LYS A 1 277 ? -16.344 2.018 1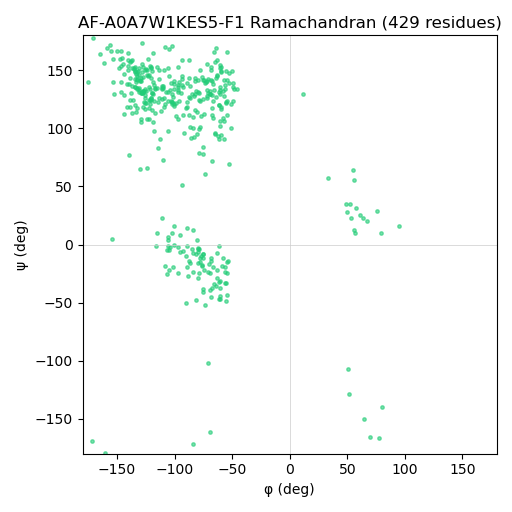8.996 1.00 90.19 277 LYS A C 1
ATOM 2233 O O . LYS A 1 277 ? -17.250 2.394 19.724 1.00 90.19 277 LYS A O 1
ATOM 2238 N N . GLY A 1 278 ? -15.603 2.854 18.268 1.00 86.81 278 GLY A N 1
ATOM 2239 C CA . GLY A 1 278 ? -15.677 4.314 18.380 1.00 86.81 278 GLY A CA 1
ATOM 2240 C C . GLY A 1 278 ? -15.241 4.870 19.751 1.00 86.81 278 GLY A C 1
ATOM 2241 O O . GLY A 1 278 ? -14.364 4.308 20.420 1.00 86.81 278 GLY A O 1
ATOM 2242 N N . LEU A 1 279 ? -15.821 6.008 20.136 1.00 80.31 279 LEU A N 1
ATOM 2243 C CA . LEU A 1 279 ? -15.541 6.768 21.358 1.00 80.31 279 LEU A CA 1
ATOM 2244 C C . LEU A 1 279 ? -16.373 6.361 22.576 1.00 80.31 279 LEU A C 1
ATOM 2246 O O . LEU A 1 279 ? -15.954 6.661 23.689 1.00 80.31 279 LEU A O 1
ATOM 2250 N N . GLU A 1 280 ? -17.509 5.688 22.394 1.00 77.62 280 GLU A N 1
ATOM 2251 C CA . GLU A 1 280 ? -18.323 5.210 23.518 1.00 77.62 280 GLU A CA 1
ATOM 2252 C C . GLU A 1 280 ? -17.525 4.254 24.413 1.00 77.62 280 GLU A C 1
ATOM 2254 O O . GLU A 1 280 ? -16.638 3.532 23.938 1.00 77.62 280 GLU A O 1
ATOM 2259 N N . GLY A 1 281 ? -17.821 4.242 25.714 1.00 77.56 281 GLY A N 1
ATOM 2260 C CA . GLY A 1 281 ? -17.252 3.271 26.641 1.00 77.56 281 GLY A CA 1
ATOM 2261 C C . GLY A 1 281 ? -17.483 1.817 26.202 1.00 77.56 281 GLY A C 1
ATOM 2262 O O . GLY A 1 281 ? -18.278 1.495 25.318 1.00 77.56 281 GLY A O 1
ATOM 2263 N N . VAL A 1 282 ? -16.746 0.899 26.819 1.00 82.25 282 VAL A N 1
ATOM 2264 C CA . VAL A 1 282 ? -16.959 -0.554 26.647 1.00 82.25 282 VAL A CA 1
ATOM 2265 C C . VAL A 1 282 ? -17.969 -1.118 27.653 1.00 82.25 282 VAL A C 1
ATOM 2267 O O . VAL A 1 282 ? -18.281 -2.303 27.634 1.00 82.25 282 VAL A O 1
ATOM 2270 N N . CYS A 1 283 ? -18.471 -0.257 28.529 1.00 82.19 283 CYS A N 1
ATOM 2271 C CA . CYS A 1 283 ? -19.228 -0.552 29.733 1.00 82.19 283 CYS A CA 1
ATOM 2272 C C . CYS A 1 283 ? -19.912 0.739 30.208 1.00 82.19 283 CYS A C 1
ATOM 2274 O O . CYS A 1 283 ? -19.541 1.848 29.787 1.00 82.19 283 CYS A O 1
ATOM 2276 N N . CYS A 1 284 ? -20.887 0.587 31.091 1.00 84.06 284 CYS A N 1
ATOM 2277 C CA . CYS A 1 284 ? -21.566 1.690 31.751 1.00 84.06 284 CYS A CA 1
ATOM 2278 C C . CYS A 1 284 ? -21.839 1.342 33.217 1.00 84.06 284 CYS A C 1
ATOM 2280 O O . CYS A 1 284 ? -21.722 0.186 33.622 1.00 84.06 284 CYS A O 1
ATOM 2282 N N . THR A 1 285 ? -22.162 2.357 34.010 1.00 84.00 285 THR A N 1
ATOM 2283 C CA . THR A 1 285 ? -22.595 2.200 35.399 1.00 84.00 285 THR A CA 1
ATOM 2284 C C . THR A 1 285 ? -24.090 2.379 35.464 1.00 84.00 285 THR A C 1
ATOM 2286 O O . THR A 1 285 ? -24.610 3.410 35.034 1.00 84.00 285 THR A O 1
ATOM 2289 N N . GLU A 1 286 ? -24.765 1.368 35.987 1.00 86.38 286 GLU A N 1
ATOM 2290 C CA . GLU A 1 286 ? -26.203 1.391 36.177 1.00 86.38 286 GLU A CA 1
ATOM 2291 C C . GLU A 1 286 ? -26.545 2.026 37.525 1.00 86.38 286 GLU A C 1
ATOM 2293 O O . GLU A 1 286 ? -26.039 1.611 38.576 1.00 86.38 286 GLU A O 1
ATOM 2298 N N . TYR A 1 287 ? -27.397 3.044 37.468 1.00 86.94 287 TYR A N 1
ATOM 2299 C CA . TYR A 1 287 ? -27.890 3.797 38.610 1.00 86.94 287 TYR A CA 1
ATOM 2300 C C . TYR A 1 287 ? -29.402 3.695 38.688 1.00 86.94 287 TYR A C 1
ATOM 2302 O O . TYR A 1 287 ? -30.094 3.765 37.670 1.00 86.94 287 TYR A O 1
ATOM 2310 N N . ARG A 1 288 ? -29.904 3.630 39.920 1.00 89.31 288 ARG A N 1
ATOM 2311 C CA . ARG A 1 288 ? -31.337 3.704 40.187 1.00 89.31 288 ARG A CA 1
ATOM 2312 C C . ARG A 1 288 ? -31.841 5.131 40.011 1.00 89.31 288 ARG A C 1
ATOM 2314 O O . ARG A 1 288 ? -31.183 6.081 40.442 1.00 89.31 288 ARG A O 1
ATOM 2321 N N . VAL A 1 289 ? -33.031 5.281 39.449 1.00 88.31 289 VAL A N 1
ATOM 2322 C CA . VAL A 1 289 ? -33.737 6.555 39.339 1.00 88.31 289 VAL A CA 1
ATOM 2323 C C . VAL A 1 289 ? -35.006 6.510 40.181 1.00 88.31 289 VAL A C 1
ATOM 2325 O O . VAL A 1 289 ? -35.884 5.677 39.986 1.00 88.31 289 VAL A O 1
ATOM 2328 N N . GLU A 1 290 ? -35.126 7.446 41.120 1.00 88.94 290 GLU A N 1
ATOM 2329 C CA . GLU A 1 290 ? -36.329 7.618 41.936 1.00 88.94 290 GLU A CA 1
ATOM 2330 C C . GLU A 1 290 ? -36.857 9.043 41.764 1.00 88.94 290 GLU A C 1
ATOM 2332 O O . GLU A 1 290 ? -36.136 10.018 41.967 1.00 88.94 290 GLU A O 1
ATOM 2337 N N . ASN A 1 291 ? -38.123 9.186 41.357 1.00 87.25 291 ASN A N 1
ATOM 2338 C CA . ASN A 1 291 ? -38.779 10.486 41.146 1.00 87.25 291 ASN A CA 1
ATOM 2339 C C . ASN A 1 291 ? -37.994 11.455 40.230 1.00 87.25 291 ASN A C 1
ATOM 2341 O O . ASN A 1 291 ? -38.001 12.667 40.442 1.00 87.25 291 ASN A O 1
ATOM 2345 N N . GLY A 1 292 ? -37.304 10.925 39.213 1.00 85.62 292 GLY A N 1
ATOM 2346 C CA . GLY A 1 292 ? -36.493 11.717 38.279 1.00 85.62 292 GLY A CA 1
ATOM 2347 C C . GLY A 1 292 ? -35.118 12.139 38.814 1.00 85.62 292 GLY A C 1
ATOM 2348 O O . GLY A 1 292 ? -34.439 12.947 38.174 1.00 85.62 292 GLY A O 1
ATOM 2349 N N . ILE A 1 293 ? -34.698 11.599 39.960 1.00 88.12 293 ILE A N 1
ATOM 2350 C CA . ILE A 1 293 ? -33.385 11.817 40.569 1.00 88.12 293 ILE A CA 1
ATOM 2351 C C . ILE A 1 293 ? -32.566 10.536 40.440 1.00 88.12 293 ILE A C 1
ATOM 2353 O O . ILE A 1 293 ? -33.003 9.465 40.859 1.00 88.12 293 ILE A O 1
ATOM 2357 N N . VAL A 1 294 ? -31.371 10.653 39.869 1.00 87.94 294 VAL A N 1
ATOM 2358 C CA . VAL A 1 294 ? -30.399 9.562 39.789 1.00 87.94 294 VAL A CA 1
ATOM 2359 C C . VAL A 1 294 ? -29.701 9.430 41.129 1.00 87.94 294 VAL A C 1
ATOM 2361 O O . VAL A 1 294 ? -29.130 10.404 41.616 1.00 87.94 294 VAL A O 1
ATOM 2364 N N . GLN A 1 295 ? -29.743 8.236 41.707 1.00 88.06 295 GLN A N 1
ATOM 2365 C CA . GLN A 1 295 ? -29.158 7.936 43.008 1.00 88.06 295 GLN A CA 1
ATOM 2366 C C . GLN A 1 295 ? -27.652 7.693 42.866 1.00 88.06 295 GLN A C 1
ATOM 2368 O O . GLN A 1 295 ? -27.222 6.586 42.548 1.00 88.06 295 GLN A O 1
ATOM 2373 N N . GLY A 1 296 ? -26.842 8.727 43.083 1.00 77.00 296 GLY A N 1
ATOM 2374 C CA . GLY A 1 296 ? -25.400 8.691 42.832 1.00 77.00 296 GLY A CA 1
ATOM 2375 C C . GLY A 1 296 ? -24.608 7.653 43.639 1.00 77.00 296 GLY A C 1
ATOM 2376 O O . GLY A 1 296 ? -23.824 6.916 43.048 1.00 77.00 296 GLY A O 1
ATOM 2377 N N . PRO A 1 297 ? -24.798 7.511 44.964 1.00 72.44 297 PRO A N 1
ATOM 2378 C CA . PRO A 1 297 ? -24.034 6.541 45.750 1.00 72.44 297 PRO A CA 1
ATOM 2379 C C . PRO A 1 297 ? -24.481 5.080 45.551 1.00 72.44 297 PRO A C 1
ATOM 2381 O O . PRO A 1 297 ? -23.821 4.172 46.060 1.00 72.44 297 PRO A O 1
ATOM 2384 N N . ILE A 1 298 ? -25.585 4.824 44.838 1.00 74.88 298 ILE A N 1
ATOM 2385 C CA . ILE A 1 298 ? -26.162 3.484 44.673 1.00 74.88 298 ILE A CA 1
ATOM 2386 C C . ILE A 1 298 ? -25.871 2.963 43.264 1.00 74.88 298 ILE A C 1
ATOM 2388 O O . ILE A 1 298 ? -26.598 3.239 4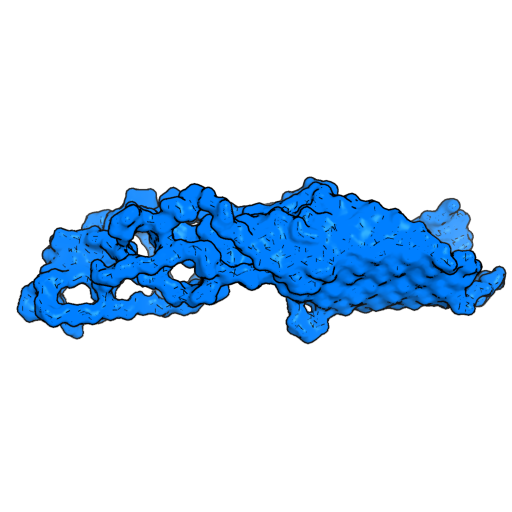2.312 1.00 74.88 298 ILE A O 1
ATOM 2392 N N . ILE A 1 299 ? -24.821 2.151 43.153 1.00 74.88 299 ILE A N 1
ATOM 2393 C CA . ILE A 1 299 ? -24.493 1.412 41.929 1.00 74.88 299 ILE A CA 1
ATOM 2394 C C . ILE A 1 299 ? -25.250 0.082 41.940 1.00 74.88 299 ILE A C 1
ATOM 2396 O O . ILE A 1 299 ? -25.118 -0.689 42.892 1.00 74.88 299 ILE A O 1
ATOM 2400 N N . GLN A 1 300 ? -26.002 -0.212 40.879 1.00 78.00 300 GLN A N 1
ATOM 2401 C CA . GLN A 1 300 ? -26.700 -1.493 40.734 1.00 78.00 300 GLN A CA 1
ATOM 2402 C C . GLN A 1 300 ? -25.852 -2.546 40.021 1.00 78.00 300 GLN A C 1
ATOM 2404 O O . GLN A 1 300 ? -25.696 -3.665 40.513 1.00 78.00 300 GLN A O 1
ATOM 2409 N N . ALA A 1 301 ? -25.281 -2.181 38.873 1.00 75.50 301 ALA A N 1
ATOM 2410 C CA . ALA A 1 301 ? -24.474 -3.072 38.055 1.00 75.50 301 ALA A CA 1
ATOM 2411 C C . ALA A 1 301 ? -23.484 -2.299 37.177 1.00 75.50 301 ALA A C 1
ATOM 2413 O O . ALA A 1 301 ? -23.578 -1.085 36.993 1.00 75.50 301 ALA A O 1
ATOM 2414 N N . LEU A 1 302 ? -22.525 -3.039 36.617 1.00 78.44 302 LEU A N 1
ATOM 2415 C CA . LEU A 1 302 ? -21.517 -2.537 35.681 1.00 78.44 302 LEU A CA 1
ATOM 2416 C C . LEU A 1 302 ? -21.562 -3.355 34.379 1.00 78.44 302 LEU A C 1
ATOM 2418 O O . LEU A 1 302 ? -20.644 -4.142 34.115 1.00 78.44 302 LEU A O 1
ATOM 2422 N N . PRO A 1 303 ? -22.655 -3.275 33.598 1.00 79.62 303 PRO A N 1
ATOM 2423 C CA . PRO A 1 303 ? -22.798 -4.083 32.398 1.00 79.62 303 PRO A CA 1
ATOM 2424 C C . PRO A 1 303 ? -21.815 -3.656 31.302 1.00 79.62 303 PRO A C 1
ATOM 2426 O O . PRO A 1 303 ? -21.423 -2.492 31.164 1.00 79.62 303 PRO A O 1
ATOM 2429 N N . LEU A 1 304 ? -21.429 -4.633 30.483 1.00 84.81 304 LEU A N 1
ATOM 2430 C CA . LEU A 1 304 ? -20.690 -4.399 29.249 1.00 84.81 304 LEU A CA 1
ATOM 2431 C C . LEU A 1 304 ? -21.619 -3.806 28.183 1.00 84.81 304 LEU A C 1
ATOM 2433 O O . LEU A 1 304 ? -22.756 -4.244 28.025 1.00 84.81 304 LEU A O 1
ATOM 2437 N N . LEU A 1 305 ? -21.114 -2.831 27.425 1.00 86.94 305 LEU A N 1
ATOM 2438 C CA . LEU A 1 305 ? -21.870 -2.188 26.353 1.00 86.94 305 LEU A CA 1
ATOM 2439 C C . LEU A 1 305 ? -21.716 -2.949 25.043 1.00 86.94 305 LEU A C 1
ATOM 2441 O O . LEU A 1 305 ? -20.652 -2.921 24.407 1.00 86.94 305 LEU A O 1
ATOM 2445 N N . ASN A 1 306 ? -22.819 -3.560 24.619 1.00 89.19 306 ASN A N 1
ATOM 2446 C CA . ASN A 1 306 ? -22.910 -4.311 23.372 1.00 89.19 306 ASN A CA 1
ATOM 2447 C C . ASN A 1 306 ? -23.028 -3.412 22.133 1.00 89.19 306 ASN A C 1
ATOM 2449 O O . ASN A 1 306 ? -22.887 -3.884 21.013 1.00 89.19 306 ASN A O 1
ATOM 2453 N N . THR A 1 307 ? -23.244 -2.112 22.301 1.00 87.31 307 THR A N 1
ATOM 2454 C CA . THR A 1 307 ? -23.398 -1.184 21.181 1.00 87.31 307 THR A CA 1
ATOM 2455 C C . THR A 1 307 ? -22.112 -0.975 20.390 1.00 87.31 307 THR A C 1
ATOM 2457 O O . THR A 1 307 ? -20.981 -1.095 20.886 1.00 87.31 307 THR A O 1
ATOM 2460 N N . THR A 1 308 ? -22.301 -0.634 19.118 1.00 89.69 308 THR A N 1
ATOM 2461 C CA . THR A 1 308 ? -21.237 -0.347 18.153 1.00 89.69 308 THR A CA 1
ATOM 2462 C C . THR A 1 308 ? -21.455 1.013 17.514 1.00 89.69 308 THR A C 1
ATOM 2464 O O . THR A 1 308 ? -22.587 1.426 17.279 1.00 89.69 308 THR A O 1
ATOM 2467 N N . GLN A 1 309 ? -20.370 1.675 17.129 1.00 87.69 309 GLN A N 1
ATOM 2468 C CA . GLN A 1 309 ? -20.403 2.940 16.406 1.00 87.69 309 GLN A CA 1
ATOM 2469 C C . GLN A 1 309 ? -19.919 2.731 14.969 1.00 87.69 309 GLN A C 1
ATOM 2471 O O . GLN A 1 309 ? -18.820 3.152 14.605 1.00 87.69 309 GLN A O 1
ATOM 2476 N N . SER A 1 310 ? -20.741 2.082 14.140 1.00 89.19 310 SER A N 1
ATOM 2477 C CA . SER A 1 310 ? -20.402 1.684 12.760 1.00 89.19 310 SER A CA 1
ATOM 2478 C C . SER A 1 310 ? -19.951 2.833 11.857 1.00 89.19 310 SER A C 1
ATOM 2480 O O . SER A 1 310 ? -19.188 2.620 10.925 1.00 89.19 310 SER A O 1
ATOM 2482 N N . ARG A 1 311 ? -20.339 4.075 12.169 1.00 88.12 311 ARG A N 1
ATOM 2483 C CA . ARG A 1 311 ? -19.951 5.302 11.446 1.00 88.12 311 ARG A CA 1
ATOM 2484 C C . ARG A 1 311 ? -18.737 6.033 12.047 1.00 88.12 311 ARG A C 1
ATOM 2486 O O . ARG A 1 311 ? -18.466 7.172 11.666 1.00 88.12 311 ARG A O 1
ATOM 2493 N N . ALA A 1 312 ? -18.033 5.453 13.022 1.00 88.31 312 ALA A N 1
ATOM 2494 C CA . ALA A 1 312 ? -16.890 6.110 13.659 1.00 88.31 312 ALA A CA 1
ATOM 2495 C C . ALA A 1 312 ? -15.715 6.276 12.679 1.00 88.31 312 ALA A C 1
ATOM 2497 O O . ALA A 1 312 ? -15.418 5.379 11.897 1.00 88.31 312 ALA A O 1
ATOM 2498 N N . THR A 1 313 ? -15.012 7.408 12.733 1.00 89.62 313 THR A N 1
ATOM 2499 C CA . THR A 1 313 ? -13.857 7.684 11.857 1.00 89.62 313 THR A CA 1
ATOM 2500 C C . THR A 1 313 ? -12.611 7.983 12.686 1.00 89.62 313 THR A C 1
ATOM 2502 O O . THR A 1 313 ? -12.720 8.376 13.846 1.00 89.62 313 THR A O 1
ATOM 2505 N N . MET A 1 314 ? -11.420 7.836 12.096 1.00 85.12 314 MET A N 1
ATOM 2506 C CA . MET A 1 314 ? -10.149 8.145 12.775 1.00 85.12 314 MET A CA 1
ATOM 2507 C C . MET A 1 314 ? -9.929 9.642 13.034 1.00 85.12 314 MET A C 1
ATOM 2509 O O . MET A 1 314 ? -9.158 9.998 13.920 1.00 85.12 314 MET A O 1
ATOM 2513 N N . PHE A 1 315 ? -10.557 10.517 12.244 1.00 81.62 315 PHE A N 1
ATOM 2514 C CA . PHE A 1 315 ? -10.230 11.950 12.219 1.00 81.62 315 PHE A CA 1
ATOM 2515 C C . PHE A 1 315 ? -11.288 12.842 12.852 1.00 81.62 315 PHE A C 1
ATOM 2517 O O . PHE A 1 315 ? -10.994 13.987 13.186 1.00 81.62 315 PHE A O 1
ATOM 2524 N N . GLN A 1 316 ? -12.512 12.344 13.019 1.00 71.31 316 GLN A N 1
ATOM 2525 C CA . GLN A 1 316 ? -13.570 13.097 13.665 1.00 71.31 316 GLN A CA 1
ATOM 2526 C C . GLN A 1 316 ? -14.031 12.358 14.911 1.00 71.31 316 GLN A C 1
ATOM 2528 O O . GLN A 1 316 ? -14.772 11.376 14.834 1.00 71.31 316 GLN A O 1
ATOM 2533 N N . ALA A 1 317 ? -13.621 12.886 16.062 1.00 63.88 317 ALA A N 1
ATOM 2534 C CA . ALA A 1 317 ? -14.190 12.520 17.341 1.00 63.88 317 ALA A CA 1
ATOM 2535 C C . ALA A 1 317 ? -15.661 12.959 17.367 1.00 63.88 317 ALA A C 1
ATOM 2537 O O . ALA A 1 317 ? -15.973 14.123 17.611 1.00 63.88 317 ALA A O 1
ATOM 2538 N N . ARG A 1 318 ? -16.575 12.041 17.048 1.00 63.72 318 ARG A N 1
ATOM 2539 C CA . ARG A 1 318 ? -18.007 12.246 17.262 1.00 63.72 318 ARG A CA 1
ATOM 2540 C C . ARG A 1 318 ? -18.372 11.549 18.554 1.00 63.72 318 ARG A C 1
ATOM 2542 O O . ARG A 1 318 ? -18.320 10.321 18.618 1.00 63.72 318 ARG A O 1
ATOM 2549 N N . LEU A 1 319 ? -18.693 12.341 19.574 1.00 63.94 319 LEU A N 1
ATOM 2550 C CA . LEU A 1 319 ? -19.263 11.799 20.798 1.00 63.94 319 LEU A CA 1
ATOM 2551 C C . LEU A 1 319 ? -20.479 10.940 20.426 1.00 63.94 319 LEU A C 1
ATOM 2553 O O . LEU A 1 319 ? -21.221 11.329 19.512 1.00 63.94 319 LEU A O 1
ATOM 2557 N N . PRO A 1 320 ? -20.667 9.770 21.062 1.00 63.31 320 PRO A N 1
ATOM 2558 C CA . PRO A 1 320 ? -21.908 9.028 20.904 1.00 63.31 320 PRO A CA 1
ATOM 2559 C C . PRO A 1 320 ? -23.083 9.978 21.135 1.00 63.31 320 PRO A C 1
ATOM 2561 O O . PRO A 1 320 ? -23.061 10.808 22.047 1.00 63.31 320 PRO A O 1
ATOM 2564 N N . ARG A 1 321 ? -24.097 9.893 20.269 1.00 65.44 321 ARG A N 1
ATOM 2565 C CA . ARG A 1 321 ? -25.366 10.557 20.549 1.00 65.44 321 ARG A CA 1
ATOM 2566 C C . ARG A 1 321 ? -25.882 9.912 21.830 1.00 65.44 321 ARG A C 1
ATOM 2568 O O . ARG A 1 321 ? -26.065 8.700 21.832 1.00 65.44 321 ARG A O 1
ATOM 2575 N N . SER A 1 322 ? -26.070 10.708 22.882 1.00 67.00 322 SER A N 1
ATOM 2576 C CA . SER A 1 322 ? -26.691 10.223 24.116 1.00 67.00 322 SER A CA 1
ATOM 2577 C C . SER A 1 322 ? -27.967 9.473 23.761 1.00 67.00 322 SER A C 1
ATOM 2579 O O . SER A 1 322 ? -28.753 9.972 22.941 1.00 67.00 322 SER A O 1
ATOM 2581 N N . ALA A 1 323 ? -28.160 8.300 24.365 1.00 71.62 323 ALA A N 1
ATOM 2582 C CA . ALA A 1 323 ? -29.432 7.605 24.275 1.00 71.62 323 ALA A CA 1
ATOM 2583 C C . ALA A 1 323 ? -30.553 8.567 24.690 1.00 71.62 323 ALA A C 1
ATOM 2585 O O . ALA A 1 323 ? -30.347 9.480 25.504 1.00 71.62 323 ALA A O 1
ATOM 2586 N N . ALA A 1 324 ? -31.726 8.403 24.080 1.00 75.12 324 ALA A N 1
ATOM 2587 C CA . ALA A 1 324 ? -32.890 9.161 24.504 1.00 75.12 324 ALA A CA 1
ATOM 2588 C C . ALA A 1 324 ? -33.181 8.820 25.968 1.00 75.12 324 ALA A C 1
ATOM 2590 O O . ALA A 1 324 ? -33.136 7.653 26.350 1.00 75.12 324 ALA A O 1
ATOM 2591 N N . VAL A 1 325 ? -33.471 9.841 26.773 1.00 76.38 325 VAL A N 1
ATOM 2592 C CA . VAL A 1 325 ? -33.928 9.636 28.147 1.00 76.38 325 VAL A CA 1
ATOM 2593 C C . VAL A 1 325 ? -35.245 8.854 28.074 1.00 76.38 325 VAL A C 1
ATOM 2595 O O . VAL A 1 325 ? -36.177 9.351 27.433 1.00 76.38 325 VAL A O 1
ATOM 2598 N N . PRO A 1 326 ? -35.343 7.650 28.666 1.00 74.81 326 PRO A N 1
ATOM 2599 C CA . PRO A 1 326 ? -36.601 6.916 28.701 1.00 74.81 326 PRO A CA 1
ATOM 2600 C C . PRO A 1 326 ? -37.674 7.721 29.440 1.00 74.81 326 PRO A C 1
ATOM 2602 O O . PRO A 1 326 ? -37.370 8.558 30.290 1.00 74.81 326 PRO A O 1
ATOM 2605 N N . GLU A 1 327 ? -38.942 7.474 29.134 1.00 72.50 327 GLU A N 1
ATOM 2606 C CA . GLU A 1 327 ? -40.046 8.084 29.872 1.00 72.50 327 GLU A CA 1
ATOM 2607 C C . GLU A 1 327 ? -40.203 7.343 31.213 1.00 72.50 327 GLU A C 1
ATOM 2609 O O . GLU A 1 327 ? -40.566 6.172 31.226 1.00 72.50 327 GLU A O 1
ATOM 2614 N N . ASN A 1 328 ? -39.878 8.008 32.330 1.00 75.62 328 ASN A N 1
ATOM 2615 C CA . ASN A 1 328 ? -39.863 7.444 33.694 1.00 75.62 328 ASN A CA 1
ATOM 2616 C C . ASN A 1 328 ? -38.995 6.173 33.852 1.00 75.62 328 ASN A C 1
ATOM 2618 O O . ASN A 1 328 ? -39.530 5.105 34.154 1.00 75.62 328 ASN A O 1
ATOM 2622 N N . PRO A 1 329 ? -37.664 6.261 33.664 1.00 80.94 329 PRO A N 1
ATOM 2623 C CA . PRO A 1 329 ? -36.793 5.109 33.860 1.00 80.94 329 PRO A CA 1
ATOM 2624 C C . PRO A 1 329 ? -36.772 4.708 35.339 1.00 80.94 329 PRO A C 1
ATOM 2626 O O . PRO A 1 329 ? -36.685 5.580 36.203 1.00 80.94 329 PRO A O 1
ATOM 2629 N N . GLU A 1 330 ? -36.827 3.404 35.620 1.00 84.75 330 GLU A N 1
ATOM 2630 C CA . GLU A 1 330 ? -36.490 2.868 36.949 1.00 84.75 330 GLU A CA 1
ATOM 2631 C C . GLU A 1 330 ? -34.971 2.864 37.146 1.00 84.75 330 GLU A C 1
ATOM 2633 O O . GLU A 1 330 ? -34.492 3.282 38.196 1.00 84.75 330 GLU A O 1
ATOM 2638 N N . ASP A 1 331 ? -34.229 2.497 36.096 1.00 86.50 331 ASP A N 1
ATOM 2639 C CA . ASP A 1 331 ? -32.770 2.438 36.074 1.00 86.50 331 ASP A CA 1
ATOM 2640 C C . ASP A 1 331 ? -32.226 3.083 34.791 1.00 86.50 331 ASP A C 1
ATOM 2642 O O . ASP A 1 331 ? -32.870 3.080 33.734 1.00 86.50 331 ASP A O 1
ATOM 2646 N N . ILE A 1 332 ? -31.030 3.664 34.878 1.00 86.06 332 ILE A N 1
ATOM 2647 C CA . ILE A 1 332 ? -30.312 4.232 33.732 1.00 86.06 332 ILE A CA 1
ATOM 2648 C C . ILE A 1 332 ? -28.865 3.764 33.728 1.00 86.06 332 ILE A C 1
ATOM 2650 O O . ILE A 1 332 ? -28.248 3.619 34.780 1.00 86.06 332 ILE A O 1
ATOM 2654 N N . CYS A 1 333 ? -28.287 3.621 32.536 1.00 85.44 333 CYS A N 1
ATOM 2655 C CA . CYS A 1 333 ? -26.866 3.336 32.395 1.00 85.44 333 CYS A CA 1
ATOM 2656 C C . CYS A 1 333 ? -26.105 4.571 31.915 1.00 85.44 333 CYS A C 1
ATOM 2658 O O . CYS A 1 333 ? -26.404 5.137 30.861 1.00 85.44 333 CYS A O 1
ATOM 2660 N N . LEU A 1 334 ? -25.103 4.988 32.683 1.00 83.12 334 LEU A N 1
ATOM 2661 C CA . LEU A 1 334 ? -24.270 6.148 32.385 1.00 83.12 334 LEU A CA 1
ATOM 2662 C C . LEU A 1 334 ? -22.875 5.705 31.946 1.00 83.12 334 LEU A C 1
ATOM 2664 O O . LEU A 1 334 ? -22.235 4.869 32.583 1.00 83.12 334 LEU A O 1
ATOM 2668 N N . SER A 1 335 ? -22.394 6.268 30.840 1.00 77.44 335 SER A N 1
ATOM 2669 C CA . SER A 1 335 ? -21.080 5.987 30.262 1.00 77.44 335 SER A CA 1
ATOM 2670 C C . SER A 1 335 ? -20.338 7.293 30.006 1.00 77.44 335 SER A C 1
ATOM 2672 O O . SER A 1 335 ? -20.707 8.021 29.096 1.00 77.44 335 SER A O 1
ATOM 2674 N N . TRP A 1 336 ? -19.301 7.619 30.789 1.00 64.94 336 TRP A N 1
ATOM 2675 C CA . TRP A 1 336 ? -18.281 8.624 30.437 1.00 64.94 336 TRP A CA 1
ATOM 2676 C C . TRP A 1 336 ? -17.151 8.677 31.488 1.00 64.94 336 TRP A C 1
ATOM 2678 O O . TRP A 1 336 ? -17.411 8.634 32.686 1.00 64.94 336 TRP A O 1
ATOM 2688 N N . ASN A 1 337 ? -15.895 8.817 31.046 1.00 53.69 337 ASN A N 1
ATOM 2689 C CA . ASN A 1 337 ? -14.729 9.268 31.834 1.00 53.69 337 ASN A CA 1
ATOM 2690 C C . ASN A 1 337 ? -14.429 8.612 33.198 1.00 53.69 337 ASN A C 1
ATOM 2692 O O . ASN A 1 337 ? -13.803 9.250 34.042 1.00 53.69 337 ASN A O 1
ATOM 2696 N N . SER A 1 338 ? -14.815 7.355 33.421 1.00 55.41 338 SER A N 1
ATOM 2697 C CA . SER A 1 338 ? -14.499 6.612 34.656 1.00 55.41 338 SER A CA 1
ATOM 2698 C C . SER A 1 338 ? -14.944 7.295 35.960 1.00 55.41 338 SER A C 1
ATOM 2700 O O . SER A 1 338 ? -14.523 6.880 37.036 1.00 55.41 338 SER A O 1
ATOM 2702 N N . ARG A 1 339 ? -15.778 8.339 35.893 1.00 64.56 339 ARG A N 1
ATOM 2703 C CA . ARG A 1 339 ? -16.278 9.034 37.077 1.00 64.56 339 ARG A CA 1
ATOM 2704 C C . ARG A 1 339 ? -17.519 8.316 37.568 1.00 64.56 339 ARG A C 1
ATOM 2706 O O . ARG A 1 339 ? -18.374 7.949 36.774 1.00 64.56 339 ARG A O 1
ATOM 2713 N N . LEU A 1 340 ? -17.605 8.129 38.874 1.00 75.94 340 LEU A N 1
ATOM 2714 C CA . LEU A 1 340 ? -18.823 7.694 39.536 1.00 75.94 340 LEU A CA 1
ATOM 2715 C C . LEU A 1 340 ? -19.569 8.940 40.010 1.00 75.94 340 LEU A C 1
ATOM 2717 O O . LEU A 1 340 ? -18.941 9.908 40.445 1.00 75.94 340 LEU A O 1
ATOM 2721 N N . LEU A 1 341 ? -20.896 8.922 39.931 1.00 80.69 341 LEU A N 1
ATOM 2722 C CA . LEU A 1 341 ? -21.700 9.861 40.700 1.00 80.69 341 LEU A CA 1
ATOM 2723 C C . LEU A 1 341 ? -21.444 9.627 42.192 1.00 80.69 341 LEU A C 1
ATOM 2725 O O . LEU A 1 341 ? -21.463 8.495 42.664 1.00 80.69 341 LEU A O 1
ATOM 2729 N N . THR A 1 342 ? -21.171 10.703 42.920 1.00 81.75 342 THR A N 1
ATOM 2730 C CA . THR A 1 342 ? -20.993 10.681 44.380 1.00 81.75 342 THR A CA 1
ATOM 2731 C C . THR A 1 342 ? -22.228 11.170 45.119 1.00 81.75 342 THR A C 1
ATOM 2733 O O . THR A 1 342 ? -22.395 10.866 46.295 1.00 81.75 342 THR A O 1
ATOM 2736 N N . ASP A 1 343 ? -23.092 11.894 44.414 1.00 86.44 343 ASP A N 1
ATOM 2737 C CA . ASP A 1 343 ? -24.255 12.585 44.946 1.00 86.44 343 ASP A CA 1
ATOM 2738 C C . ASP A 1 343 ? -25.448 12.374 44.017 1.00 86.44 343 ASP A C 1
ATOM 2740 O O . ASP A 1 343 ? -25.291 12.073 42.830 1.00 86.44 343 ASP A O 1
ATOM 2744 N N . ASP A 1 344 ? -26.640 12.557 44.565 1.00 89.31 344 ASP A N 1
ATOM 2745 C CA . ASP A 1 344 ? -27.880 12.479 43.811 1.00 89.31 344 ASP A CA 1
ATOM 2746 C C . ASP A 1 344 ? -28.000 13.654 42.838 1.00 89.31 344 ASP A C 1
ATOM 2748 O O . ASP A 1 344 ? -27.865 14.819 43.223 1.00 89.31 344 ASP A O 1
ATOM 2752 N N . VAL A 1 345 ? -28.287 13.357 41.571 1.00 88.25 345 VAL A N 1
ATOM 2753 C CA . VAL A 1 345 ? -28.374 14.373 40.514 1.00 88.25 345 VAL A CA 1
ATOM 2754 C C . VAL A 1 345 ? -29.700 14.235 39.766 1.00 88.25 345 VAL A C 1
ATOM 2756 O O . VAL A 1 345 ? -30.045 13.136 39.326 1.00 88.25 345 VAL A O 1
ATOM 2759 N N . PRO A 1 346 ? -30.465 15.328 39.580 1.00 88.62 346 PRO A N 1
ATOM 2760 C CA . PRO A 1 346 ? -31.638 15.314 38.714 1.00 88.62 346 PRO A CA 1
ATOM 2761 C C . PRO A 1 346 ? -31.281 14.864 37.294 1.00 88.62 346 PRO A C 1
ATOM 2763 O O . PRO A 1 346 ? -30.295 15.322 36.718 1.00 88.62 346 PRO A O 1
ATOM 2766 N N . LEU A 1 347 ? -32.111 14.013 36.689 1.00 83.69 347 LEU A N 1
ATOM 2767 C CA . LEU A 1 347 ? -31.858 13.421 35.367 1.00 83.69 347 LEU A CA 1
ATOM 2768 C C . LEU A 1 347 ? -31.607 14.470 34.266 1.00 83.69 347 LEU A C 1
ATOM 2770 O O . LEU A 1 347 ? -30.806 14.260 33.359 1.00 83.69 347 LEU A O 1
ATOM 2774 N N . ASN A 1 348 ? -32.255 15.633 34.367 1.00 81.81 348 ASN A N 1
ATOM 2775 C CA . ASN A 1 348 ? -32.099 16.762 33.444 1.00 81.81 348 ASN A CA 1
ATOM 2776 C C . ASN A 1 348 ? -30.839 17.621 33.689 1.00 81.81 348 ASN A C 1
ATOM 2778 O O . ASN A 1 348 ? -30.605 18.568 32.940 1.00 81.81 348 ASN A O 1
ATOM 2782 N N . GLN A 1 349 ? -30.047 17.314 34.719 1.00 84.00 349 GLN A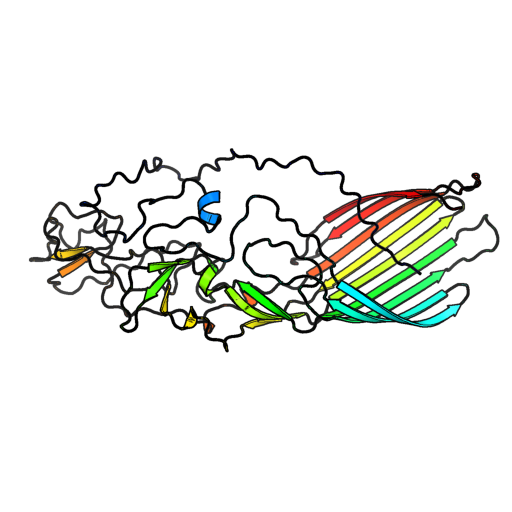 N 1
ATOM 2783 C CA . GLN A 1 349 ? -28.827 18.029 35.113 1.00 84.00 349 GLN A CA 1
ATOM 2784 C C . GLN A 1 349 ? -27.554 17.169 34.983 1.00 84.00 349 GLN A C 1
ATOM 2786 O O . GLN A 1 349 ? -26.481 17.592 35.404 1.00 84.00 349 GLN A O 1
ATOM 2791 N N . LEU A 1 350 ? -27.637 15.988 34.360 1.00 78.31 350 LEU A N 1
ATOM 2792 C CA . LEU A 1 350 ? -26.484 15.126 34.068 1.00 78.31 350 LEU A CA 1
ATOM 2793 C C . LEU A 1 350 ? -25.654 15.676 32.896 1.00 78.31 350 LEU A C 1
ATOM 2795 O O . LEU A 1 350 ? -25.756 15.203 31.767 1.00 78.31 350 LEU A O 1
ATOM 2799 N N . THR A 1 351 ? -24.833 16.696 33.143 1.00 74.12 351 THR A N 1
ATOM 2800 C CA . THR A 1 351 ? -24.016 17.331 32.090 1.00 74.12 351 THR A CA 1
ATOM 2801 C C . THR A 1 351 ? -22.698 16.613 31.810 1.00 74.12 351 THR A C 1
ATOM 2803 O O . THR A 1 351 ? -22.155 16.738 30.715 1.00 74.12 351 THR A O 1
ATOM 2806 N N . ASP A 1 352 ? -22.190 15.858 32.786 1.00 72.75 352 ASP A N 1
ATOM 2807 C CA . ASP A 1 352 ? -20.859 15.236 32.736 1.00 72.75 352 ASP A CA 1
ATOM 2808 C C . ASP A 1 352 ? -20.889 13.768 32.280 1.00 72.75 352 ASP A C 1
ATOM 2810 O O . ASP A 1 352 ? -19.840 13.135 32.149 1.00 72.75 352 ASP A O 1
ATOM 2814 N N . PHE A 1 353 ? -22.081 13.227 32.023 1.00 75.94 353 PHE A N 1
ATOM 2815 C CA . PHE A 1 353 ? -22.309 11.828 31.676 1.00 75.94 353 PHE A CA 1
ATOM 2816 C C . PHE A 1 353 ? -23.062 11.707 30.354 1.00 75.94 353 PHE A C 1
ATOM 2818 O O . PHE A 1 353 ? -23.863 12.568 29.999 1.00 75.94 353 PHE A O 1
ATOM 2825 N N . ILE A 1 354 ? -22.832 10.608 29.637 1.00 77.75 354 ILE A N 1
ATOM 2826 C CA . ILE A 1 354 ? -23.626 10.238 28.465 1.00 77.75 354 ILE A CA 1
ATOM 2827 C C . ILE A 1 354 ? -24.529 9.077 28.873 1.00 77.75 354 ILE A C 1
ATOM 2829 O O . ILE A 1 354 ? -24.048 8.104 29.456 1.00 77.75 354 ILE A O 1
ATOM 2833 N N . LEU A 1 355 ? -25.826 9.160 28.568 1.00 82.38 355 LEU A N 1
ATOM 2834 C CA . LEU A 1 355 ? -26.707 7.999 28.689 1.00 82.38 355 LEU A CA 1
ATOM 2835 C C . LEU A 1 355 ? -26.282 6.976 27.644 1.00 82.38 355 LEU A C 1
ATOM 2837 O O . LEU A 1 355 ? -26.308 7.263 26.441 1.00 82.38 355 LEU A O 1
ATOM 2841 N N . ALA A 1 356 ? -25.858 5.813 28.120 1.00 81.69 356 ALA A N 1
ATOM 2842 C CA . ALA A 1 356 ? -25.438 4.729 27.261 1.00 81.69 356 ALA A CA 1
ATOM 2843 C C . ALA A 1 356 ? -26.663 4.102 26.595 1.00 81.69 356 ALA A C 1
ATOM 2845 O O . ALA A 1 356 ? -27.703 3.920 27.230 1.00 81.69 356 ALA A O 1
ATOM 2846 N N . ASP A 1 357 ? -26.537 3.757 25.319 1.00 78.56 357 ASP A N 1
ATOM 2847 C CA . ASP A 1 357 ? -27.560 2.959 24.657 1.00 78.56 357 ASP A CA 1
ATOM 2848 C C . ASP A 1 357 ? -27.305 1.491 25.010 1.00 78.56 357 ASP A C 1
ATOM 2850 O O . ASP A 1 357 ? -26.256 0.938 24.697 1.00 78.56 357 ASP A O 1
ATOM 2854 N N . THR A 1 358 ? -28.234 0.861 25.723 1.00 77.50 358 THR A N 1
ATOM 2855 C CA . THR A 1 358 ? -28.160 -0.565 26.085 1.00 77.50 358 THR A CA 1
ATOM 2856 C C . THR A 1 358 ? -29.098 -1.424 25.240 1.00 77.50 358 THR A C 1
ATOM 2858 O O . THR A 1 358 ? -29.122 -2.645 25.384 1.00 77.50 358 THR A O 1
ATOM 2861 N N . THR A 1 359 ? -29.865 -0.796 24.345 1.00 74.00 359 THR A N 1
ATOM 2862 C CA . THR A 1 359 ? -30.961 -1.427 23.599 1.00 74.00 359 THR A CA 1
ATOM 2863 C C . THR A 1 359 ? -30.622 -1.675 22.135 1.00 74.00 359 THR A C 1
ATOM 2865 O O . THR A 1 359 ? -31.186 -2.582 21.521 1.00 74.00 359 THR A O 1
ATOM 2868 N N . ALA A 1 360 ? -29.696 -0.901 21.562 1.00 79.25 360 ALA A N 1
ATOM 2869 C CA . ALA A 1 360 ? -29.283 -1.081 20.180 1.00 79.25 360 ALA A CA 1
ATOM 2870 C C . ALA A 1 360 ? -28.488 -2.381 19.980 1.00 79.25 360 ALA A C 1
ATOM 2872 O O . ALA A 1 360 ? -27.498 -2.657 20.662 1.00 79.25 360 ALA A O 1
ATOM 2873 N N . SER A 1 361 ? -28.904 -3.168 18.986 1.00 86.19 361 SER A N 1
ATOM 2874 C CA . SER A 1 361 ? -28.157 -4.346 18.544 1.00 86.19 361 SER A CA 1
ATOM 2875 C C . SER A 1 361 ? -26.835 -3.936 17.875 1.00 86.19 361 SER A C 1
ATOM 2877 O O . SER A 1 361 ? -26.811 -2.941 17.142 1.00 86.19 361 SER A O 1
ATOM 2879 N N . PRO A 1 362 ? -25.736 -4.681 18.089 1.00 91.38 362 PRO A N 1
ATOM 2880 C CA . PRO A 1 362 ? -24.461 -4.399 17.439 1.00 91.38 362 PRO A CA 1
ATOM 2881 C C . PRO A 1 362 ? -24.537 -4.548 15.918 1.00 91.38 362 PRO A C 1
ATOM 2883 O O . PRO A 1 362 ? -25.184 -5.449 15.386 1.00 91.38 362 PRO A O 1
ATOM 2886 N N . GLU A 1 363 ? -23.794 -3.695 15.217 1.00 92.69 363 GLU A N 1
ATOM 2887 C CA . GLU A 1 363 ? -23.553 -3.792 13.782 1.00 92.69 363 GLU A CA 1
ATOM 2888 C C . GLU A 1 363 ? -22.156 -4.373 13.536 1.00 92.69 363 GLU A C 1
ATOM 2890 O O . GLU A 1 363 ? -21.138 -3.848 14.010 1.00 92.69 363 GLU A O 1
ATOM 2895 N N . PHE A 1 364 ? -22.111 -5.485 12.802 1.00 94.00 364 PHE A N 1
ATOM 2896 C CA . PHE A 1 364 ? -20.882 -6.235 12.580 1.00 94.00 364 PHE A CA 1
ATOM 2897 C C . PHE A 1 364 ? -20.204 -5.874 11.267 1.00 94.00 364 PHE A C 1
ATOM 2899 O O . PHE A 1 364 ? -20.850 -5.752 10.231 1.00 94.00 364 PHE A O 1
ATOM 2906 N N . VAL A 1 365 ? -18.875 -5.790 11.309 1.00 93.19 365 VAL A N 1
ATOM 2907 C CA . VAL A 1 365 ? -18.054 -5.630 10.112 1.00 93.19 365 VAL A CA 1
ATOM 2908 C C . VAL A 1 365 ? -17.813 -6.969 9.428 1.00 93.19 365 VAL A C 1
ATOM 2910 O O . VAL A 1 365 ? -17.585 -8.006 10.053 1.00 93.19 365 VAL A O 1
ATOM 2913 N N . THR A 1 366 ? -17.792 -6.922 8.109 1.00 90.81 366 THR A N 1
ATOM 2914 C CA . THR A 1 366 ? -17.579 -8.040 7.201 1.00 90.81 366 THR A CA 1
ATOM 2915 C C . THR A 1 366 ? -16.477 -7.698 6.199 1.00 90.81 366 THR A C 1
ATOM 2917 O O . THR A 1 366 ? -15.977 -6.575 6.122 1.00 90.81 366 THR A O 1
ATOM 2920 N N . CYS A 1 367 ? -16.075 -8.672 5.381 1.00 88.38 367 CYS A N 1
ATOM 2921 C CA . CYS A 1 367 ? -15.131 -8.400 4.295 1.00 88.38 367 CYS A CA 1
ATOM 2922 C C . CYS A 1 367 ? -15.710 -7.491 3.196 1.00 88.38 367 CYS A C 1
ATOM 2924 O O . CYS A 1 367 ? -14.926 -6.919 2.440 1.00 88.38 367 CYS A O 1
ATOM 2926 N N . ASN A 1 368 ? -17.037 -7.357 3.098 1.00 89.50 368 AS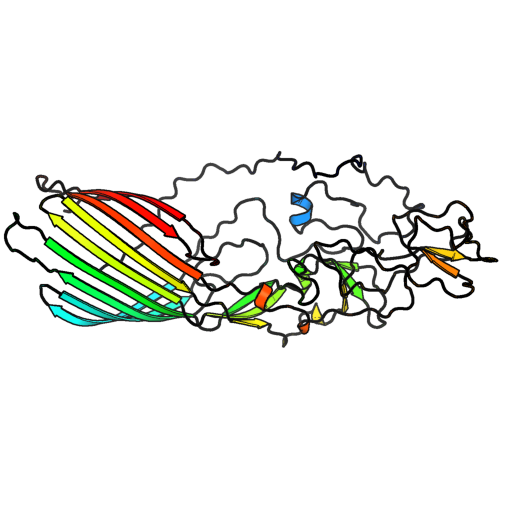N A N 1
ATOM 2927 C CA . ASN A 1 368 ? -17.681 -6.476 2.119 1.00 89.50 368 ASN A CA 1
ATOM 2928 C C . ASN A 1 368 ? -17.564 -5.000 2.511 1.00 89.50 368 ASN A C 1
ATOM 2930 O O . ASN A 1 368 ? -17.602 -4.133 1.642 1.00 89.50 368 ASN A O 1
ATOM 2934 N N . ASP A 1 369 ? -17.335 -4.726 3.795 1.00 92.50 369 ASP A N 1
ATOM 2935 C CA . ASP A 1 369 ? -17.166 -3.369 4.311 1.00 92.50 369 ASP A CA 1
ATOM 2936 C C . ASP A 1 369 ? -15.753 -2.829 4.060 1.00 92.50 369 ASP A C 1
ATOM 2938 O O . ASP A 1 369 ? -15.474 -1.671 4.352 1.00 92.50 369 ASP A O 1
ATOM 2942 N N . LEU A 1 370 ? -14.844 -3.642 3.505 1.00 93.25 370 LEU A N 1
ATOM 2943 C CA . LEU A 1 370 ? -13.486 -3.237 3.150 1.00 93.25 370 LEU A CA 1
ATOM 2944 C C . LEU A 1 370 ? -13.448 -2.597 1.762 1.00 93.25 370 LEU A C 1
ATOM 2946 O O . LEU A 1 370 ? -13.872 -3.198 0.778 1.00 93.25 370 LEU A O 1
ATOM 2950 N N . ASN A 1 371 ? -12.836 -1.421 1.660 1.00 94.19 371 ASN A N 1
ATOM 2951 C CA . ASN A 1 371 ? -12.675 -0.682 0.414 1.00 94.19 371 ASN A CA 1
ATOM 2952 C C . ASN A 1 371 ? -11.437 -1.172 -0.363 1.00 94.19 371 ASN A C 1
ATOM 2954 O O . ASN A 1 371 ? -10.312 -0.827 0.022 1.00 94.19 371 ASN A O 1
ATOM 2958 N N . PRO A 1 372 ? -11.576 -1.873 -1.508 1.00 91.56 372 PRO A N 1
ATOM 2959 C CA . PRO A 1 372 ? -10.428 -2.384 -2.260 1.00 91.56 372 PRO A CA 1
ATOM 2960 C C . PRO A 1 372 ? -9.518 -1.279 -2.811 1.00 91.56 372 PRO A C 1
ATOM 2962 O O . PRO A 1 372 ? -8.311 -1.482 -2.949 1.00 91.56 372 PRO A O 1
ATOM 2965 N N . SER A 1 373 ? -10.072 -0.095 -3.098 1.00 91.38 373 SER A N 1
ATOM 2966 C CA . SER A 1 373 ? -9.305 1.035 -3.635 1.00 91.38 373 SER A CA 1
ATOM 2967 C C . SER A 1 373 ? -8.358 1.648 -2.605 1.00 91.38 373 SER A C 1
ATOM 2969 O O . SER A 1 373 ? -7.347 2.221 -2.993 1.00 91.38 373 SER A O 1
ATOM 2971 N N . SER A 1 374 ? -8.635 1.491 -1.308 1.00 93.12 374 SER A N 1
ATOM 2972 C CA . SER A 1 374 ? -7.795 2.026 -0.223 1.00 93.12 374 SER A CA 1
ATOM 2973 C C . SER A 1 374 ? -6.427 1.341 -0.089 1.00 93.12 374 SER A C 1
ATOM 2975 O O . SER A 1 374 ? -5.546 1.831 0.618 1.00 93.12 374 SER A O 1
ATOM 2977 N N . ALA A 1 375 ? -6.251 0.184 -0.729 1.00 91.69 375 ALA A N 1
ATOM 2978 C CA . ALA A 1 375 ? -4.999 -0.569 -0.740 1.00 91.69 375 ALA A CA 1
ATOM 2979 C C . ALA A 1 375 ? -4.379 -0.673 -2.140 1.00 91.69 375 ALA A C 1
ATOM 2981 O O . ALA A 1 375 ? -3.325 -1.292 -2.296 1.00 91.69 375 ALA A O 1
ATOM 2982 N N . ALA A 1 376 ? -5.054 -0.113 -3.146 1.00 92.06 376 ALA A N 1
ATOM 2983 C CA . ALA A 1 376 ? -4.614 -0.122 -4.527 1.00 92.06 376 ALA A CA 1
ATOM 2984 C C . ALA A 1 376 ? -3.588 0.983 -4.754 1.00 92.06 376 ALA A C 1
ATOM 2986 O O . ALA A 1 376 ? -3.834 2.140 -4.410 1.00 92.06 376 ALA A O 1
ATOM 2987 N N . GLN A 1 377 ? -2.466 0.659 -5.392 1.00 90.50 377 GLN A N 1
ATOM 2988 C CA . GLN A 1 377 ? -1.578 1.707 -5.877 1.00 90.50 377 GLN A CA 1
ATOM 2989 C C . GLN A 1 377 ? -2.227 2.414 -7.075 1.00 90.50 377 GLN A C 1
ATOM 2991 O O . GLN A 1 377 ? -2.718 1.772 -8.012 1.00 90.50 377 GLN A O 1
ATOM 2996 N N . GLY A 1 378 ? -2.251 3.747 -7.025 1.00 91.44 378 GLY A N 1
ATOM 2997 C CA . GLY A 1 378 ? -2.740 4.577 -8.121 1.00 91.44 378 GLY A CA 1
ATOM 2998 C C . GLY A 1 378 ? -1.889 4.434 -9.383 1.00 91.44 378 GLY A C 1
ATOM 2999 O O . GLY A 1 378 ? -0.800 3.855 -9.357 1.00 91.44 378 GLY A O 1
ATOM 3000 N N . ALA A 1 379 ? -2.392 4.974 -10.496 1.00 91.88 379 ALA A N 1
ATOM 3001 C CA . ALA A 1 379 ? -1.561 5.133 -11.683 1.00 91.88 379 ALA A CA 1
ATOM 3002 C C . ALA A 1 379 ? -0.364 6.041 -11.357 1.00 91.88 379 ALA A C 1
ATOM 3004 O O . ALA A 1 379 ? -0.446 6.874 -10.450 1.00 91.88 379 ALA A O 1
ATOM 3005 N N . MET A 1 380 ? 0.735 5.832 -12.073 1.00 92.38 380 MET A N 1
ATOM 3006 C CA . MET A 1 380 ? 1.970 6.601 -11.972 1.00 92.38 380 MET A CA 1
ATOM 3007 C C . MET A 1 380 ? 2.438 6.934 -13.377 1.00 92.38 380 MET A C 1
ATOM 3009 O O . MET A 1 380 ? 2.418 6.082 -14.259 1.00 92.38 380 MET A O 1
ATOM 3013 N N . MET A 1 381 ? 2.841 8.174 -13.582 1.00 93.44 381 MET A N 1
ATOM 3014 C CA . MET A 1 381 ? 3.376 8.682 -14.834 1.00 93.44 381 MET A CA 1
ATOM 3015 C C . MET A 1 381 ? 4.453 9.683 -14.462 1.00 93.44 381 MET A C 1
ATOM 3017 O O . MET A 1 381 ? 4.191 10.556 -13.633 1.00 93.44 381 MET A O 1
ATOM 3021 N N . THR A 1 382 ? 5.636 9.541 -15.037 1.00 94.81 382 THR A N 1
ATOM 3022 C CA . THR A 1 382 ? 6.725 10.490 -14.840 1.00 94.81 382 THR A CA 1
ATOM 3023 C C . THR A 1 382 ? 7.393 10.838 -16.151 1.00 94.81 382 THR A C 1
ATOM 3025 O O . THR A 1 382 ? 7.387 10.083 -17.126 1.00 94.81 382 THR A O 1
ATOM 3028 N N . HIS A 1 383 ? 7.947 12.038 -16.139 1.00 94.75 383 HIS A N 1
ATOM 3029 C CA . HIS A 1 383 ? 8.688 12.661 -17.206 1.00 94.75 383 HIS A CA 1
ATOM 3030 C C . HIS A 1 383 ? 10.066 12.977 -16.646 1.00 94.75 383 HIS A C 1
ATOM 3032 O O . HIS A 1 383 ? 10.186 13.710 -15.665 1.00 94.75 383 HIS A O 1
ATOM 3038 N N . LYS A 1 384 ? 11.104 12.423 -17.257 1.00 96.19 384 LYS A N 1
ATOM 3039 C CA . LYS A 1 384 ? 12.485 12.617 -16.839 1.00 96.19 384 LYS A CA 1
ATOM 3040 C C . LYS A 1 384 ? 13.283 13.221 -17.978 1.00 96.19 384 LYS A C 1
ATOM 3042 O O . LYS A 1 384 ? 13.336 12.641 -19.054 1.00 96.19 384 LYS A O 1
ATOM 3047 N N . PHE A 1 385 ? 13.934 14.352 -17.741 1.00 96.88 385 PHE A N 1
ATOM 3048 C CA . PHE A 1 385 ? 14.976 14.860 -18.631 1.00 96.88 385 PHE A CA 1
ATOM 3049 C C . PHE A 1 385 ? 16.329 14.518 -18.040 1.00 96.88 385 PHE A C 1
ATOM 3051 O O . PHE A 1 385 ? 16.556 14.729 -16.850 1.00 96.88 385 PHE A O 1
ATOM 3058 N N . PHE A 1 386 ? 17.227 14.010 -18.870 1.00 96.62 386 PHE A N 1
ATOM 3059 C CA . PHE A 1 386 ? 18.578 13.670 -18.458 1.00 96.62 386 PHE A CA 1
ATOM 3060 C C . PHE A 1 386 ? 19.585 14.169 -19.482 1.00 96.62 386 PHE A C 1
ATOM 3062 O O . PHE A 1 386 ? 19.286 14.294 -20.669 1.00 96.62 386 PHE A O 1
ATOM 3069 N N . GLY A 1 387 ? 20.788 14.464 -19.015 1.00 96.62 387 GLY A N 1
ATOM 3070 C CA . GLY A 1 387 ? 21.878 14.915 -19.859 1.00 96.62 387 GLY A CA 1
ATOM 3071 C C . GLY A 1 387 ? 23.219 14.451 -19.325 1.00 96.62 387 GLY A C 1
ATOM 3072 O O . GLY A 1 387 ? 23.388 14.233 -18.124 1.00 96.62 387 GLY A O 1
ATOM 3073 N N . HIS A 1 388 ? 24.169 14.281 -20.231 1.00 95.81 388 HIS A N 1
ATOM 3074 C CA . HIS A 1 388 ? 25.502 13.797 -19.920 1.00 95.81 388 HIS A CA 1
ATOM 3075 C C . HIS A 1 388 ? 26.532 14.446 -20.843 1.00 95.81 388 HIS A C 1
ATOM 3077 O O . HIS A 1 388 ? 26.287 14.626 -22.032 1.00 95.81 388 HIS A O 1
ATOM 3083 N N . ILE A 1 389 ? 27.681 14.799 -20.275 1.00 95.75 389 ILE A N 1
ATOM 3084 C CA . ILE A 1 389 ? 28.839 15.334 -20.988 1.00 95.75 389 ILE A CA 1
ATOM 3085 C C . ILE A 1 389 ? 30.032 14.465 -20.624 1.00 95.75 389 ILE A C 1
ATOM 3087 O O . ILE A 1 389 ? 30.299 14.263 -19.439 1.00 95.75 389 ILE A O 1
ATOM 3091 N N . ASN A 1 390 ? 30.764 13.981 -21.620 1.00 94.06 390 ASN A N 1
ATOM 3092 C CA . ASN A 1 390 ? 31.924 13.121 -21.435 1.00 94.06 390 ASN A CA 1
ATOM 3093 C C . ASN A 1 390 ? 33.114 13.586 -22.265 1.00 94.06 390 ASN A C 1
ATOM 3095 O O . ASN A 1 390 ? 32.958 14.035 -23.398 1.00 94.06 390 ASN A O 1
ATOM 3099 N N . TYR A 1 391 ? 34.301 13.452 -21.681 1.00 92.12 391 TYR A N 1
ATOM 3100 C CA . TYR A 1 391 ? 35.575 13.724 -22.322 1.00 92.12 391 TYR A CA 1
ATOM 3101 C C . TYR A 1 391 ? 36.438 12.462 -22.335 1.00 92.12 391 TYR A C 1
ATOM 3103 O O . TYR A 1 391 ? 36.696 11.871 -21.287 1.00 92.12 391 TYR A O 1
ATOM 3111 N N . THR A 1 392 ? 36.915 12.076 -23.515 1.00 91.31 392 THR A N 1
ATOM 3112 C CA . THR A 1 392 ? 37.803 10.934 -23.744 1.00 91.31 392 THR A CA 1
ATOM 3113 C C . THR A 1 392 ? 39.204 11.428 -24.096 1.00 91.31 392 THR A C 1
ATOM 3115 O O . THR A 1 392 ? 39.411 12.127 -25.089 1.00 91.31 392 THR A O 1
ATOM 3118 N N . PHE A 1 393 ? 40.186 11.037 -23.292 1.00 88.62 393 PHE A N 1
ATOM 3119 C CA . PHE A 1 393 ? 41.601 11.343 -23.474 1.00 88.62 393 PHE A CA 1
ATOM 3120 C C . PHE A 1 393 ? 42.203 10.415 -24.542 1.00 88.62 393 PHE A C 1
ATOM 3122 O O . PHE A 1 393 ? 42.871 9.429 -24.233 1.00 88.62 393 PHE A O 1
ATOM 3129 N N . SER A 1 394 ? 41.948 10.737 -25.807 1.00 79.06 394 SER A N 1
ATOM 3130 C CA . SER A 1 394 ? 42.326 9.940 -26.984 1.00 79.06 394 SER A CA 1
ATOM 3131 C C . SER A 1 394 ? 43.834 9.872 -27.269 1.00 79.06 394 SER A C 1
ATOM 3133 O O . SER A 1 394 ? 44.268 9.065 -28.084 1.00 79.06 394 SER A O 1
ATOM 3135 N N . GLU A 1 395 ? 44.648 10.696 -26.604 1.00 77.62 395 GLU A N 1
ATOM 3136 C CA . GLU A 1 395 ? 46.115 10.707 -26.749 1.00 77.62 395 GLU A CA 1
ATOM 3137 C C . GLU A 1 395 ? 46.823 9.674 -25.852 1.00 77.62 395 GLU A C 1
ATOM 3139 O O . GLU A 1 395 ? 48.041 9.515 -25.909 1.00 77.62 395 GLU A O 1
ATOM 3144 N N . SER A 1 396 ? 46.072 8.964 -25.009 1.00 74.25 396 SER A N 1
ATOM 3145 C CA . SER A 1 396 ? 46.591 7.911 -24.138 1.00 74.25 396 SER A CA 1
ATOM 3146 C C . SER A 1 396 ? 46.300 6.536 -24.730 1.00 74.25 396 SER A C 1
ATOM 3148 O O . SER A 1 396 ? 45.189 6.279 -25.185 1.00 74.25 396 SER A O 1
ATOM 3150 N N . CYS A 1 397 ? 47.256 5.607 -24.625 1.00 79.06 397 CYS A N 1
ATOM 3151 C CA . CYS A 1 397 ? 47.089 4.218 -25.075 1.00 79.06 397 CYS A CA 1
ATOM 3152 C C . CYS A 1 397 ? 45.884 3.500 -24.438 1.00 79.06 397 CYS A C 1
ATOM 3154 O O . CYS A 1 397 ? 45.441 2.485 -24.957 1.00 79.06 397 CYS A O 1
ATOM 3156 N N . TYR A 1 398 ? 45.375 4.016 -23.316 1.00 81.25 398 TYR A N 1
ATOM 3157 C CA . TYR A 1 398 ? 44.284 3.425 -22.538 1.00 81.25 398 TYR A CA 1
ATOM 3158 C C . TYR A 1 398 ? 42.946 4.166 -22.688 1.00 81.25 398 TYR A C 1
ATOM 3160 O O . TYR A 1 398 ? 42.023 3.898 -21.915 1.00 81.25 398 TYR A O 1
ATOM 3168 N N . ASN A 1 399 ? 42.873 5.158 -23.592 1.00 85.56 399 ASN A N 1
ATOM 3169 C CA . ASN A 1 399 ? 41.696 5.996 -23.861 1.00 85.56 399 ASN A CA 1
ATOM 3170 C C . ASN A 1 399 ? 40.826 6.266 -22.609 1.00 85.56 399 ASN A C 1
ATOM 3172 O O . ASN A 1 399 ? 39.650 5.883 -22.592 1.00 85.56 399 ASN A O 1
ATOM 3176 N N . PRO A 1 400 ? 41.381 6.845 -21.517 1.00 92.25 400 PRO A N 1
ATOM 3177 C CA . PRO A 1 400 ? 40.584 7.127 -20.335 1.00 92.25 400 PRO A CA 1
ATOM 3178 C C . PRO A 1 400 ? 39.447 8.078 -20.693 1.00 92.25 400 PRO A C 1
ATOM 3180 O O . PRO A 1 400 ? 39.602 8.937 -21.559 1.00 92.25 400 PRO A O 1
ATOM 3183 N N . PHE A 1 401 ? 38.325 7.971 -19.994 1.00 91.62 401 PHE A N 1
ATOM 3184 C CA . PHE A 1 401 ? 37.226 8.918 -20.127 1.00 91.62 401 PHE A CA 1
ATOM 3185 C C . PHE A 1 401 ? 36.691 9.350 -18.765 1.00 91.62 401 PHE A C 1
ATOM 3187 O O . PHE A 1 401 ? 36.713 8.586 -17.795 1.00 91.62 401 PHE A O 1
ATOM 3194 N N . LEU A 1 402 ? 36.213 10.589 -18.709 1.00 95.50 402 LEU A N 1
ATOM 3195 C CA . LEU A 1 402 ? 35.553 11.184 -17.556 1.00 95.50 402 LEU A CA 1
ATOM 3196 C C . LEU A 1 402 ? 34.342 11.980 -18.036 1.00 95.50 402 LEU A C 1
ATOM 3198 O O . LEU A 1 402 ? 34.456 12.833 -18.914 1.00 95.50 402 LEU A O 1
ATOM 3202 N N . GLY A 1 403 ? 33.200 11.742 -17.407 1.00 94.19 403 GLY A N 1
ATOM 3203 C CA . GLY A 1 403 ? 31.960 12.429 -17.702 1.00 94.19 403 GLY A CA 1
ATOM 3204 C C . GLY A 1 403 ? 31.159 12.754 -16.455 1.00 94.19 403 GLY A C 1
ATOM 3205 O O . GLY A 1 403 ? 31.314 12.140 -15.396 1.00 94.19 403 GLY A O 1
ATOM 3206 N N . ILE A 1 404 ? 30.285 13.737 -16.602 1.00 97.12 404 ILE A N 1
ATOM 3207 C CA . ILE A 1 404 ? 29.303 14.141 -15.603 1.00 97.12 404 ILE A CA 1
ATOM 3208 C C . ILE A 1 404 ? 27.919 14.091 -16.231 1.00 97.12 404 ILE A C 1
ATOM 3210 O O . ILE A 1 404 ? 27.759 14.301 -17.433 1.00 97.12 404 ILE A O 1
ATOM 3214 N N . GLY A 1 405 ? 26.908 13.818 -15.422 1.00 96.69 405 GLY A N 1
ATOM 3215 C CA . GLY A 1 405 ? 25.530 13.835 -15.879 1.00 96.69 405 GLY A CA 1
ATOM 3216 C C . GLY A 1 405 ? 24.572 14.220 -14.775 1.00 96.69 405 GLY A C 1
ATOM 3217 O O . GLY A 1 405 ? 24.928 14.256 -13.594 1.00 96.69 405 GLY A O 1
ATOM 3218 N N . GLY A 1 406 ? 23.354 14.529 -15.185 1.00 97.00 406 GLY A N 1
ATOM 3219 C CA . GLY A 1 406 ? 22.266 14.818 -14.276 1.00 97.00 406 GLY A CA 1
ATOM 3220 C C . GLY A 1 406 ? 20.916 14.503 -14.891 1.00 97.00 406 GLY A C 1
ATOM 3221 O O . GLY A 1 406 ? 20.772 14.414 -16.111 1.00 97.00 406 GLY A O 1
ATOM 3222 N N . GLU A 1 407 ? 19.928 14.337 -14.025 1.00 96.94 407 GLU A N 1
ATOM 3223 C CA . GLU A 1 407 ? 18.539 14.132 -14.398 1.00 96.94 407 GLU A CA 1
ATOM 3224 C C . GLU A 1 407 ? 17.600 14.886 -13.463 1.00 96.94 407 GLU A C 1
ATOM 3226 O O . GLU A 1 407 ? 17.889 15.085 -12.280 1.00 96.94 407 GLU A O 1
ATOM 3231 N N . ILE A 1 408 ? 16.461 15.282 -14.014 1.00 96.25 408 ILE A N 1
ATOM 3232 C CA . ILE A 1 408 ? 15.315 15.811 -13.285 1.00 96.25 408 ILE A CA 1
ATOM 3233 C C . ILE A 1 408 ? 14.085 15.009 -13.700 1.00 96.25 408 ILE A C 1
ATOM 3235 O O . ILE A 1 408 ? 13.861 14.789 -14.888 1.00 96.25 408 ILE A O 1
ATOM 3239 N N . GLU A 1 409 ? 13.293 14.564 -12.733 1.00 95.06 409 GLU A N 1
ATOM 3240 C CA . GLU A 1 409 ? 12.089 13.760 -12.927 1.00 95.06 409 GLU A CA 1
ATOM 3241 C C . GLU A 1 409 ? 10.904 14.398 -12.207 1.00 95.06 409 GLU A C 1
ATOM 3243 O O . GLU A 1 409 ? 10.988 14.755 -11.030 1.00 95.06 409 GLU A O 1
ATOM 3248 N N . PHE A 1 410 ? 9.792 14.530 -12.922 1.00 93.25 410 PHE A N 1
ATOM 3249 C CA . PHE A 1 410 ? 8.561 15.128 -12.426 1.00 93.25 410 PHE A CA 1
ATOM 3250 C C . PHE A 1 410 ? 7.342 14.311 -12.856 1.00 93.25 410 PHE A C 1
ATOM 3252 O O . PHE A 1 410 ? 7.332 13.629 -13.878 1.00 93.25 410 PHE A O 1
ATOM 3259 N N . ASP A 1 411 ? 6.295 14.374 -12.046 1.00 86.12 411 ASP A N 1
ATOM 3260 C CA . ASP A 1 411 ? 5.100 13.533 -12.112 1.00 86.12 411 ASP A CA 1
ATOM 3261 C C . ASP A 1 411 ? 3.959 14.147 -12.953 1.00 86.12 411 ASP A C 1
ATOM 3263 O O . ASP A 1 411 ? 2.939 13.502 -13.212 1.00 86.12 411 ASP A O 1
ATOM 3267 N N . GLY A 1 412 ? 4.144 15.390 -13.415 1.00 76.12 412 GLY A N 1
ATOM 3268 C CA . GLY A 1 412 ? 3.145 16.156 -14.159 1.00 76.12 412 GLY A CA 1
ATOM 3269 C C . GLY A 1 412 ? 2.101 16.800 -13.237 1.00 76.12 412 GLY A C 1
ATOM 3270 O O . GLY A 1 412 ? 2.438 17.334 -12.186 1.00 76.12 412 GLY A O 1
ATOM 3271 N N . HIS A 1 413 ? 0.823 16.799 -13.638 1.00 67.75 413 HIS A N 1
ATOM 3272 C CA . HIS A 1 413 ? -0.276 17.346 -12.827 1.00 67.75 413 HIS A CA 1
ATOM 3273 C C . HIS A 1 413 ? -0.929 16.246 -11.970 1.00 67.75 413 HIS A C 1
ATOM 3275 O O . HIS A 1 413 ? -1.632 15.387 -12.499 1.00 67.75 413 HIS A O 1
ATOM 3281 N N . HIS A 1 414 ? -0.757 16.327 -10.645 1.00 63.75 414 HIS A N 1
ATOM 3282 C CA . HIS A 1 414 ? -1.459 15.519 -9.631 1.00 63.75 414 HIS A CA 1
ATOM 3283 C C . HIS A 1 414 ? -1.335 14.001 -9.800 1.00 63.75 414 HIS A C 1
ATOM 3285 O O . HIS A 1 414 ? -2.342 13.288 -9.848 1.00 63.75 414 HIS A O 1
ATOM 3291 N N . ASN A 1 415 ? -0.107 13.494 -9.856 1.00 71.62 415 ASN A N 1
ATOM 3292 C CA . ASN A 1 415 ? 0.116 12.060 -9.938 1.00 71.62 415 ASN A CA 1
ATOM 3293 C C . ASN A 1 415 ? 0.672 11.485 -8.628 1.00 71.62 415 ASN A C 1
ATOM 3295 O O . ASN A 1 415 ? 1.026 12.206 -7.704 1.00 71.62 415 ASN A O 1
ATOM 3299 N N . ASN A 1 416 ? 0.716 10.157 -8.519 1.00 78.62 416 ASN A N 1
ATOM 3300 C CA . ASN A 1 416 ? 1.227 9.467 -7.330 1.00 78.62 416 ASN A CA 1
ATOM 3301 C C . ASN A 1 416 ? 2.736 9.192 -7.406 1.00 78.62 416 ASN A C 1
ATOM 3303 O O . ASN A 1 416 ? 3.231 8.344 -6.666 1.00 78.62 416 ASN A O 1
ATOM 3307 N N . ALA A 1 417 ? 3.454 9.821 -8.337 1.00 82.75 417 ALA A N 1
ATOM 3308 C CA . ALA A 1 417 ? 4.860 9.531 -8.578 1.00 82.75 417 ALA A CA 1
ATOM 3309 C C . ALA A 1 417 ? 5.784 10.514 -7.847 1.00 82.75 417 ALA A C 1
ATOM 3311 O O . ALA A 1 417 ? 5.408 11.642 -7.543 1.00 82.75 417 ALA A O 1
ATOM 3312 N N . LEU A 1 418 ? 6.994 10.057 -7.525 1.00 84.50 418 LEU A N 1
ATOM 3313 C CA . LEU A 1 418 ? 7.969 10.854 -6.790 1.00 84.50 418 LEU A CA 1
ATOM 3314 C C . LEU A 1 418 ? 8.715 11.782 -7.752 1.00 84.50 418 LEU A C 1
ATOM 3316 O O . LEU A 1 418 ? 9.267 11.321 -8.747 1.00 84.50 418 LEU A O 1
ATOM 3320 N N . GLN A 1 419 ? 8.772 13.070 -7.420 1.00 89.75 419 GLN A N 1
ATOM 3321 C CA . GLN A 1 419 ? 9.668 14.008 -8.090 1.00 89.75 419 GLN A CA 1
ATOM 3322 C C . GLN A 1 419 ? 11.079 13.842 -7.524 1.00 89.75 419 GLN A C 1
ATOM 3324 O O . GLN A 1 419 ? 11.263 13.829 -6.304 1.00 89.75 419 GLN A O 1
ATOM 3329 N N . GLN A 1 420 ? 12.074 13.716 -8.394 1.00 93.38 420 GLN A N 1
ATOM 3330 C CA . GLN A 1 420 ? 13.457 13.503 -7.979 1.00 93.38 420 GLN A CA 1
ATOM 3331 C C . GLN A 1 420 ? 14.439 14.161 -8.942 1.00 93.38 420 GLN A C 1
ATOM 3333 O O . GLN A 1 420 ? 14.116 14.465 -10.086 1.00 93.38 420 GLN A O 1
ATOM 3338 N N . TRP A 1 421 ? 15.654 14.386 -8.463 1.00 95.50 421 TRP A N 1
ATOM 3339 C CA . TRP A 1 421 ? 16.780 14.799 -9.286 1.00 95.50 421 TRP A CA 1
ATOM 3340 C C . TRP A 1 421 ? 17.993 13.971 -8.886 1.00 95.50 421 TRP A C 1
ATOM 3342 O O . TRP A 1 421 ? 18.113 13.550 -7.732 1.00 95.50 421 TRP A O 1
ATOM 3352 N N . ALA A 1 422 ? 18.894 13.742 -9.831 1.00 95.50 422 ALA A N 1
ATOM 3353 C CA . ALA A 1 422 ? 20.170 13.111 -9.546 1.00 95.50 422 ALA A CA 1
ATOM 3354 C C . ALA A 1 422 ? 21.285 13.778 -10.346 1.00 95.50 422 ALA A C 1
ATOM 3356 O O . ALA A 1 422 ? 21.059 14.347 -11.411 1.00 95.50 422 ALA A O 1
ATOM 3357 N N . ALA A 1 423 ? 22.499 13.693 -9.816 1.00 96.25 423 ALA A N 1
ATOM 3358 C CA . ALA A 1 423 ? 23.726 14.038 -10.511 1.00 96.25 423 ALA A CA 1
ATOM 3359 C C . ALA A 1 423 ? 24.732 12.910 -10.285 1.00 96.25 423 ALA A C 1
ATOM 3361 O O . ALA A 1 423 ? 24.753 12.297 -9.215 1.00 96.25 423 ALA A O 1
ATOM 3362 N N . TRP A 1 424 ? 25.555 12.620 -11.284 1.00 95.62 424 TRP A N 1
ATOM 3363 C CA . TRP A 1 424 ? 26.543 11.551 -11.204 1.00 95.62 424 TRP A CA 1
ATOM 3364 C C . TRP A 1 424 ? 27.817 11.901 -11.964 1.00 95.62 424 TRP A C 1
ATOM 3366 O O . TRP A 1 424 ? 27.839 12.754 -12.851 1.00 95.62 424 TRP A O 1
ATOM 3376 N N . ILE A 1 425 ? 28.884 11.190 -11.610 1.00 95.38 425 ILE A N 1
ATOM 3377 C CA . ILE A 1 425 ? 30.173 11.209 -12.297 1.00 95.38 425 ILE A CA 1
ATOM 3378 C C . ILE A 1 425 ? 30.419 9.795 -12.817 1.00 95.38 425 ILE A C 1
ATOM 3380 O O . ILE A 1 425 ? 30.163 8.814 -12.118 1.00 95.38 425 ILE A O 1
ATOM 3384 N N . LYS A 1 426 ? 30.904 9.687 -14.049 1.00 93.44 426 LYS A N 1
ATOM 3385 C CA . LYS A 1 426 ? 31.240 8.428 -14.710 1.00 93.44 426 LYS A CA 1
ATOM 3386 C C . LYS A 1 426 ? 32.685 8.507 -15.182 1.00 93.44 426 LYS A C 1
ATOM 3388 O O . LYS A 1 426 ? 33.074 9.494 -15.790 1.00 93.44 426 LYS A O 1
ATOM 3393 N N . GLY A 1 427 ? 33.474 7.471 -14.937 1.00 93.06 427 GLY A N 1
ATOM 3394 C CA . GLY A 1 427 ? 34.834 7.382 -15.459 1.00 93.06 427 GLY A CA 1
ATOM 3395 C C . GLY A 1 427 ? 35.198 5.951 -15.811 1.00 93.06 427 GLY A C 1
ATOM 3396 O O . GLY A 1 427 ? 34.613 5.008 -15.272 1.00 93.06 427 GLY A O 1
ATOM 3397 N N . GLY A 1 428 ? 36.146 5.789 -16.724 1.00 90.56 428 GLY A N 1
ATOM 3398 C CA . GLY A 1 428 ? 36.618 4.478 -17.146 1.00 90.56 428 GLY A CA 1
ATOM 3399 C C . GLY A 1 428 ? 37.856 4.550 -18.029 1.00 90.56 428 GLY A C 1
ATOM 3400 O O . GLY A 1 428 ? 38.354 5.626 -18.348 1.00 90.56 428 GLY A O 1
ATOM 3401 N N . ILE A 1 429 ? 38.353 3.373 -18.393 1.00 89.56 429 ILE A N 1
ATOM 3402 C CA . ILE A 1 429 ? 39.495 3.159 -19.286 1.00 89.56 429 ILE A CA 1
ATOM 3403 C C . ILE A 1 429 ? 39.115 2.079 -20.300 1.00 89.56 429 ILE A C 1
ATOM 3405 O O . ILE A 1 429 ? 38.361 1.164 -19.958 1.00 89.56 429 ILE A O 1
ATOM 3409 N N . SER A 1 430 ? 39.622 2.181 -21.526 1.00 79.00 430 SER A N 1
ATOM 3410 C CA . SER A 1 430 ? 39.435 1.182 -22.583 1.00 79.00 430 SER A CA 1
ATOM 3411 C C . SER A 1 430 ? 40.800 0.654 -23.014 1.00 79.00 430 SER A C 1
ATOM 3413 O O . SER A 1 430 ? 41.702 1.445 -23.273 1.00 79.00 430 SER A O 1
ATOM 3415 N N . PHE A 1 431 ? 40.954 -0.667 -23.075 1.00 76.50 431 PHE A N 1
ATOM 3416 C CA . PHE A 1 431 ? 42.204 -1.349 -23.430 1.00 76.50 431 PHE A CA 1
ATOM 3417 C C . PHE A 1 431 ? 42.153 -1.966 -24.824 1.00 76.50 431 PHE A C 1
ATOM 3419 O O . PHE A 1 431 ? 41.039 -2.350 -25.254 1.00 76.50 431 PHE A O 1
#

Sequence (431 aa):
YMNSRVVPSTVLPEPPYSCPVNTTLVPRFIGQQPLETCNEDPRNQPCVFKYNRNCTTSSLREALSGKFVFGDMQTPWKFGRFDFCPRTKTAVADIEVITGYNFLAAENSHMNVSAIVVVPTGNRPKSRYIFEPMVGSAKHWQLGGVLTAHYSFFIDSDPQCYNMGFYIDAQCTHLFPSNQIRSFDFTDNGLLSRYILLKEFDIHDMYTGNTINAINFATRNCKVTVPLKTDISAKWYLASKSWEFDIGYNFYFRSKEHLCIRTQCPCPLDERRFGIKGLEGVCCTEYRVENGIVQGPIIQALPLLNTTQSRATMFQARLPRSAAVPENPEDICLSWNSRLLTDDVPLNQLTDFILADTTASPEFVTCNDLNPSSAAQGAMMTHKFFGHINYTFSESCYNPFLGIGGEIEFDGHHNNALQQWAAWIKGGISF

Radius of gyration: 31.86 Å; Cα contacts (8 Å, |Δi|>4): 976; chains: 1; bounding box: 87×41×88 Å

Nearest PDB structures (foldseek):
  5o68-assembly4_J  TM=6.138E-01  e=2.978E-03  Pseudomonas sp. UK4
  8q2o-assembly1_A  TM=3.284E-01  e=1.396E+00  Pseudomonas aeruginosa PAO1
  6z8q-assembly2_B  TM=2.366E-01  e=5.842E-01  Pseudomonas aeruginosa PAO1
  6z8q-assembly1_A  TM=2.159E-01  e=5.273E-01  Pseudomonas aeruginosa PAO1

Mean predicted aligned error: 11.85 Å